Protein AF-0000000074474568 (afdb_homodimer)

InterPro domains:
  IPR000595 Cyclic nucleotide-binding domain [PF00027] (26-114)
  IPR000595 Cyclic nucleotide-binding domain [PS50042] (1-112)
  IPR000595 Cyclic nucleotide-binding domain [SM00100] (3-127)
  IPR000595 Cyclic nucleotide-binding domain [cd00038] (25-117)
  IPR012318 Crp-type HTH domain [PF13545] (148-219)
  IPR012318 Crp-type HTH domain [PR00034] (172-188)
  IPR012318 Crp-type HTH domain [PR00034] (188-203)
  IPR012318 Crp-type HTH domain [PS51063] (143-216)
  IPR012318 Crp-type HTH domain [SM00419] (166-214)
  IPR014710 RmlC-like jelly roll fold [G3DSA:2.60.120.10] (3-129)
  IPR018335 Transcription regulator HTH, Crp-type, conserved site [PS00042] (174-197)
  IPR018490 Cyclic nucleotide-binding domain superfamily [SSF51206] (26-141)
  IPR022299 Transcription regulator, NtcA [TIGR03697] (31-223)
  IPR036388 Winged helix-like DNA-binding domain superfamily [G3DSA:1.10.10.10] (130-223)
  IPR036390 Winged helix DNA-binding domain superfamily [SSF46785] (145-220)
  IPR050397 Global Transcriptional Regulators in Environmental Response [PTHR24567] (28-215)

Solvent-accessible surface area (backbone atoms only — not comparable to full-atom values): 22865 Å² total; per-residue (Å²): 130,80,65,77,64,90,60,50,58,56,58,54,49,54,58,66,21,70,59,71,64,56,79,57,77,41,78,36,51,57,70,35,73,75,46,48,54,65,38,73,21,41,38,34,35,35,32,61,38,46,28,37,32,34,25,41,75,45,92,90,66,50,60,39,45,55,43,79,42,41,58,52,32,62,44,51,47,63,14,63,66,50,37,70,75,40,57,32,73,43,34,31,27,18,67,27,59,21,32,31,40,60,41,49,42,71,55,50,57,55,44,37,65,73,30,45,69,54,37,54,50,50,46,27,32,44,34,50,46,37,53,53,42,39,50,49,32,52,29,35,33,42,74,47,65,65,44,24,51,38,44,47,53,48,52,40,33,72,71,41,38,43,83,55,94,70,26,32,32,26,78,49,77,56,50,50,54,58,52,10,29,55,58,24,56,45,44,70,57,39,48,50,51,50,49,51,37,38,72,72,62,45,33,51,74,57,92,51,21,46,30,35,44,47,68,87,56,50,58,59,62,68,102,131,80,64,79,64,90,61,51,59,57,58,53,47,52,58,67,25,71,60,70,57,62,75,51,72,42,78,36,51,56,71,35,72,75,46,48,54,64,38,72,22,42,39,34,36,34,31,62,37,46,30,36,34,33,25,42,74,48,91,89,65,52,58,40,44,53,42,79,41,42,58,51,34,60,44,52,45,63,14,64,67,51,38,69,74,41,57,32,72,42,34,31,28,19,66,28,60,21,34,32,40,63,40,50,44,70,56,50,56,55,44,37,65,74,31,45,68,55,38,54,49,52,45,26,30,44,34,52,46,37,53,54,43,38,52,49,34,53,30,37,33,43,75,47,67,66,44,22,51,38,44,47,50,49,51,41,33,71,70,41,39,41,83,55,95,71,26,32,31,26,78,49,78,56,50,49,55,57,50,10,30,54,59,24,55,44,43,69,58,40,48,50,50,52,48,52,36,39,74,71,62,46,35,50,75,58,92,50,21,45,29,36,42,47,69,86,55,51,58,60,61,67,100

pLDDT: mean 86.64, std 15.12, range [19.78, 98.25]

Nearest PDB structures (foldseek):
  2xgx-assembly1_B  TM=9.676E-01  e=3.988E-32  Synechococcus elongatus PCC 7942 = FACHB-805
  2xko-assembly1_A  TM=9.612E-01  e=7.090E-32  Synechococcus elongatus PCC 7942 = FACHB-805
  3la2-assembly1_B  TM=9.923E-01  e=1.259E-30  Nostoc sp. PCC 7120 = FACHB-418
  2xhk-assembly1_A  TM=9.566E-01  e=1.780E-31  Synechococcus elongatus PCC 7942 = FACHB-805
  3la7-assembly1_B  TM=8.554E-01  e=2.816E-30  Nostoc sp. PC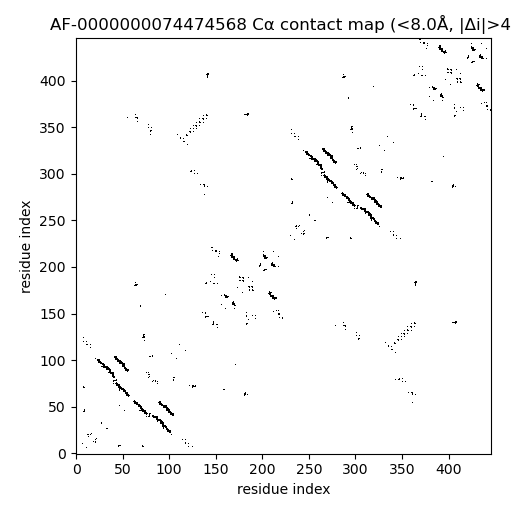C 7120 = FACHB-418

Sequence (446 aa):
MAVLQDKPLYTLLQRLSNGTFPQG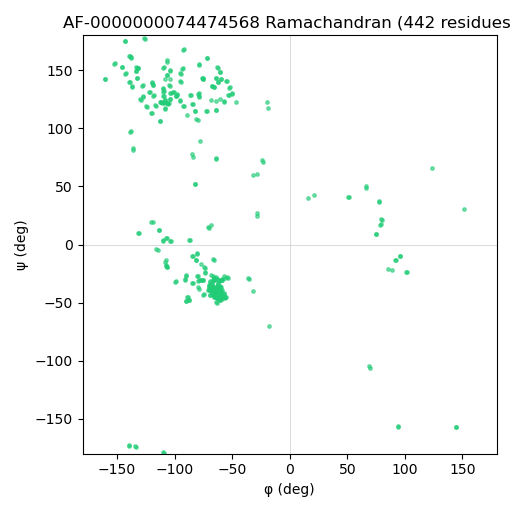VETFERGKTIFFPGDPAERVYFLIKGAVKLSRVYESGEEITVALLRENSVFGVLSFITGHRSDRFYHAVGFTTTQLYSVPIEQIEILLKSDPELSLLLLRGLSSRILQTEMMIETLAHRDMGDRLASFLLILCRDFGVPGQVGVTIDLKLSHQAIAEAIGSTRVTVTRLLGDLRQEGRISITKKKITVHDPMNLSQQFTMAVLQDKPLYTLLQRLSNGTFPQGVETFERGKTIFFPGDPAERVYFLIKGAVKLSRVYESGEEITVALLRENSVFGVLSFITGHRSDRFYHAVGFTTTQLYSVPIEQIEILLKSDPELSLLLLRGLSSRILQTEMMIETLAHRDMGDRLASFLLILCRDFGVPGQVGVTIDLKLSHQAIAEAIGSTRVTVTRLLGDLRQEGRISITKKKITVHDPMNLSQQFT

Structure (mmCIF, N/CA/C/O backbone):
data_AF-0000000074474568-model_v1
#
loop_
_entity.id
_entity.type
_entity.pdbx_description
1 polymer 'Global nitrogen regulator'
#
loop_
_atom_site.group_PDB
_atom_site.id
_atom_site.type_symbol
_atom_site.label_atom_id
_atom_site.label_alt_id
_atom_site.label_comp_id
_atom_site.label_asym_id
_atom_site.label_entity_id
_atom_site.label_seq_id
_atom_site.pdbx_PDB_ins_code
_atom_site.Cartn_x
_atom_site.Cartn_y
_atom_site.Cartn_z
_atom_site.occupancy
_atom_site.B_iso_or_equiv
_atom_site.auth_seq_id
_atom_site.auth_comp_id
_atom_site.auth_asym_id
_atom_site.auth_atom_id
_atom_site.pdbx_PDB_model_num
ATOM 1 N N . MET A 1 1 ? -9.148 13.188 27.766 1 20.09 1 MET A N 1
ATOM 2 C CA . MET A 1 1 ? -8.664 11.977 27.109 1 20.09 1 MET A CA 1
ATOM 3 C C . MET A 1 1 ? -9.211 11.875 25.688 1 20.09 1 MET A C 1
ATOM 5 O O . MET A 1 1 ? -10.367 11.484 25.484 1 20.09 1 MET A O 1
ATOM 9 N N . ALA A 1 2 ? -9.227 12.844 24.906 1 28.47 2 ALA A N 1
ATOM 10 C CA . ALA A 1 2 ? -10.125 13.266 23.844 1 28.47 2 ALA A CA 1
ATOM 11 C C . ALA A 1 2 ? -10.133 12.25 22.703 1 28.47 2 ALA A C 1
ATOM 13 O O . ALA A 1 2 ? -9.102 12 22.062 1 28.47 2 ALA A O 1
ATOM 14 N N . VAL A 1 3 ? -10.766 11.109 22.938 1 27.84 3 VAL A N 1
ATOM 15 C CA . VAL A 1 3 ? -11.18 10.117 21.938 1 27.84 3 VAL A CA 1
ATOM 16 C C . VAL A 1 3 ? -11.516 10.805 20.625 1 27.84 3 VAL A C 1
ATOM 18 O O . VAL A 1 3 ? -12.461 11.602 20.547 1 27.84 3 VAL A O 1
ATOM 21 N N . LEU A 1 4 ? -10.664 11.461 20.047 1 36.31 4 LEU A N 1
ATOM 22 C CA . LEU A 1 4 ? -11.125 11.906 18.734 1 36.31 4 LEU A CA 1
ATOM 23 C C . LEU A 1 4 ? -12.219 10.984 18.203 1 36.31 4 LEU A C 1
ATOM 25 O O . LEU A 1 4 ? -11.984 9.789 18 1 36.31 4 LEU A O 1
ATOM 29 N N . GLN A 1 5 ? -13.305 10.992 18.656 1 39.09 5 GLN A N 1
ATOM 30 C CA . GLN A 1 5 ? -14.602 10.43 18.281 1 39.09 5 GLN A CA 1
ATOM 31 C C . GLN A 1 5 ? -14.633 10.086 16.797 1 39.09 5 GLN A C 1
ATOM 33 O O . GLN A 1 5 ? -13.977 10.742 15.984 1 39.09 5 GLN A O 1
ATOM 38 N N . ASP A 1 6 ? -14.906 8.82 16.422 1 48.66 6 ASP A N 1
ATOM 39 C CA . ASP A 1 6 ? -15.133 8.117 15.164 1 48.66 6 ASP A CA 1
ATOM 40 C C . ASP A 1 6 ? -15.727 9.055 14.117 1 48.66 6 ASP A C 1
ATOM 42 O O . ASP A 1 6 ? -16.922 9 13.836 1 48.66 6 ASP A O 1
ATOM 46 N N . LYS A 1 7 ? -15.5 10.297 14.273 1 53.97 7 LYS A N 1
ATOM 47 C CA . LYS A 1 7 ? -16.219 11.07 13.266 1 53.97 7 LYS A CA 1
ATOM 48 C C . LYS A 1 7 ? -15.648 10.828 11.875 1 53.97 7 LYS A C 1
ATOM 50 O O . LYS A 1 7 ? -14.438 10.891 11.672 1 53.97 7 LYS A O 1
ATOM 55 N N . PRO A 1 8 ? -16.578 10.414 11.023 1 63.84 8 PRO A N 1
ATOM 56 C CA . PRO A 1 8 ? -16.203 10.234 9.625 1 63.84 8 PRO A CA 1
ATOM 57 C C . PRO A 1 8 ? -15.477 11.445 9.047 1 63.84 8 PRO A C 1
ATOM 59 O O . PRO A 1 8 ? -15.75 12.578 9.445 1 63.84 8 PRO A O 1
ATOM 62 N N . LEU A 1 9 ? -14.297 11.25 8.398 1 67.44 9 LEU A N 1
ATOM 63 C CA . LEU A 1 9 ? -13.477 12.273 7.75 1 67.44 9 LEU A CA 1
ATOM 64 C C . LEU A 1 9 ? -14.352 13.344 7.109 1 67.44 9 LEU A C 1
ATOM 66 O O . LEU A 1 9 ? -14.039 14.539 7.184 1 67.44 9 LEU A O 1
ATOM 70 N N . TYR A 1 10 ? -15.469 12.898 6.738 1 62.56 10 TYR A N 1
ATOM 71 C CA . TYR A 1 10 ? -16.344 13.82 6.023 1 62.56 10 TYR A CA 1
ATOM 72 C C . TYR A 1 10 ? -16.969 14.828 6.977 1 62.56 10 TYR A C 1
ATOM 74 O O . TYR A 1 10 ? -17.078 16.016 6.656 1 62.56 10 TYR A O 1
ATOM 82 N N . THR A 1 11 ? -17.375 14.336 8.055 1 66.25 11 THR A N 1
ATOM 83 C CA . THR A 1 11 ? -18 15.234 9.016 1 66.25 11 THR A CA 1
ATOM 84 C C . THR A 1 11 ? -17.016 16.297 9.492 1 66.25 11 THR A C 1
ATOM 86 O O . THR A 1 11 ? -17.375 17.469 9.648 1 66.25 11 THR A O 1
ATOM 89 N N . LEU A 1 12 ? -15.875 15.867 9.633 1 66.44 12 LEU A N 1
ATOM 90 C CA . LEU A 1 12 ? -14.844 16.812 10.062 1 66.44 12 LEU A CA 1
ATOM 91 C C . LEU A 1 12 ? -14.547 17.828 8.961 1 66.44 12 LEU A C 1
ATOM 93 O O . LEU A 1 12 ? -14.375 19.016 9.242 1 66.44 12 LEU A O 1
ATOM 97 N N . LEU A 1 13 ? -14.562 17.328 7.781 1 69.44 13 LEU A N 1
ATOM 98 C CA . LEU A 1 13 ? -14.312 18.203 6.648 1 69.44 13 LEU A CA 1
ATOM 99 C C . LEU A 1 13 ? -15.422 19.25 6.508 1 69.44 13 LEU A C 1
ATOM 101 O O . LEU A 1 13 ? -15.156 20.406 6.176 1 69.44 13 LEU A O 1
ATOM 105 N N . GLN A 1 14 ? -16.594 18.734 6.758 1 67.88 14 GLN A N 1
ATOM 106 C CA . GLN A 1 14 ? -17.734 19.625 6.68 1 67.88 14 GLN A CA 1
ATOM 107 C C . GLN A 1 14 ? -17.625 20.75 7.707 1 67.88 14 GLN A C 1
ATOM 109 O O . GLN A 1 14 ? -17.953 21.906 7.406 1 67.88 14 GLN A O 1
ATOM 114 N N . ARG A 1 15 ? -17.281 20.344 8.836 1 67 15 ARG A N 1
ATOM 115 C CA . ARG A 1 15 ? -17.188 21.312 9.922 1 67 15 ARG A CA 1
ATOM 116 C C . ARG A 1 15 ? -16.094 22.344 9.633 1 67 15 ARG A C 1
ATOM 118 O O . ARG A 1 15 ? -16.281 23.531 9.922 1 67 15 ARG A O 1
ATOM 125 N N . LEU A 1 16 ? -15.078 21.844 9.188 1 62.28 16 LEU A N 1
ATOM 126 C CA . LEU A 1 16 ? -13.93 22.703 8.977 1 62.28 16 LEU A CA 1
ATOM 127 C C . LEU A 1 16 ? -14.164 23.656 7.809 1 62.28 16 LEU A C 1
ATOM 129 O O . LEU A 1 16 ? -13.641 24.766 7.793 1 62.28 16 LEU A O 1
ATOM 133 N N . SER A 1 17 ? -14.766 23.156 6.961 1 59.41 17 SER A N 1
ATOM 134 C CA . SER A 1 17 ? -14.969 24.016 5.801 1 59.41 17 SER A CA 1
ATOM 135 C C . SER A 1 17 ? -15.953 25.141 6.109 1 59.41 17 SER A C 1
ATOM 137 O O . SER A 1 17 ? -16.203 26 5.27 1 59.41 17 SER A O 1
ATOM 139 N N . ASN A 1 18 ? -16.172 25.312 7.469 1 54.91 18 ASN A N 1
ATOM 140 C CA . ASN A 1 18 ? -17.109 26.359 7.824 1 54.91 18 ASN A CA 1
ATOM 141 C C . ASN A 1 18 ? -17.953 26.797 6.621 1 54.91 18 ASN A C 1
ATOM 143 O O . ASN A 1 18 ? -18.156 27.984 6.398 1 54.91 18 ASN A O 1
ATOM 147 N N . GLY A 1 19 ? -18.375 26.031 5.828 1 50.97 19 GLY A N 1
ATOM 148 C CA . GLY A 1 19 ? -19.125 26.391 4.629 1 50.97 19 GLY A CA 1
ATOM 149 C C . GLY A 1 19 ? -18.234 26.656 3.432 1 50.97 19 GLY A C 1
ATOM 150 O O . GLY A 1 19 ? -18.719 26.906 2.33 1 50.97 19 GLY A O 1
ATOM 151 N N . THR A 1 20 ? -17.062 26.953 3.721 1 49.81 20 THR A N 1
ATOM 152 C CA . THR A 1 20 ? -16.188 27.344 2.615 1 49.81 20 THR A CA 1
ATOM 153 C C . THR A 1 20 ? -15.938 26.172 1.676 1 49.81 20 THR A C 1
ATOM 155 O O . THR A 1 20 ? -15.516 26.359 0.534 1 49.81 20 THR A O 1
ATOM 158 N N . PHE A 1 21 ? -15.695 25.062 2.238 1 53 21 PHE A N 1
ATOM 159 C CA . PHE A 1 21 ? -15.617 23.953 1.307 1 53 21 PHE A CA 1
ATOM 160 C C . PHE A 1 21 ? -16.984 23.641 0.703 1 53 21 PHE A C 1
ATOM 162 O O . PHE A 1 21 ? -17.719 22.812 1.217 1 53 21 PHE A O 1
ATOM 169 N N . PRO A 1 22 ? -17.766 24.688 0.928 1 48.81 22 PRO A N 1
ATOM 170 C CA . PRO A 1 22 ? -19.141 24.562 0.47 1 48.81 22 PRO A CA 1
ATOM 171 C C . PRO A 1 22 ? -19.328 23.453 -0.563 1 48.81 22 PRO A C 1
ATOM 173 O O . PRO A 1 22 ? -20.234 22.609 -0.426 1 48.81 22 PRO A O 1
ATOM 176 N N . GLN A 1 23 ? -18.734 23.688 -1.899 1 52.47 23 GLN A N 1
ATOM 177 C CA . GLN A 1 23 ? -19.312 23.25 -3.166 1 52.47 23 GLN A CA 1
ATOM 178 C C . GLN A 1 23 ? -18.828 21.859 -3.537 1 52.47 23 GLN A C 1
ATOM 180 O O . GLN A 1 23 ? -17.625 21.578 -3.475 1 52.47 23 GLN A O 1
ATOM 185 N N . GLY A 1 24 ? -19.594 20.797 -3.547 1 64.69 24 GLY A N 1
ATOM 186 C CA . GLY A 1 24 ? -20.047 19.906 -4.598 1 64.69 24 GLY A CA 1
ATOM 187 C C . GLY A 1 24 ? -19.688 18.453 -4.344 1 64.69 24 GLY A C 1
ATOM 188 O O . GLY A 1 24 ? -18.547 18.047 -4.578 1 64.69 24 GLY A O 1
ATOM 189 N N . VAL A 1 25 ? -20.359 17.875 -3.195 1 83.62 25 VAL A N 1
ATOM 190 C CA . VAL A 1 25 ? -20.422 16.406 -3.25 1 83.62 25 VAL A CA 1
ATOM 191 C C . VAL A 1 25 ? -20.875 15.969 -4.637 1 83.62 25 VAL A C 1
ATOM 193 O O . VAL A 1 25 ? -21.859 16.5 -5.176 1 83.62 25 VAL A O 1
ATOM 196 N N . GLU A 1 26 ? -20.047 15.227 -5.125 1 91.25 26 GLU A N 1
ATOM 197 C CA . GLU A 1 26 ? -20.375 14.664 -6.43 1 91.25 26 GLU A CA 1
ATOM 198 C C . GLU A 1 26 ? -20.797 13.203 -6.312 1 91.25 26 GLU A C 1
ATOM 200 O O . GLU A 1 26 ? -20.266 12.461 -5.488 1 91.25 26 GLU A O 1
ATOM 205 N N . THR A 1 27 ? -21.766 12.867 -7.133 1 94.81 27 THR A N 1
ATOM 206 C CA . THR A 1 27 ? -22.219 11.484 -7.176 1 94.81 27 THR A CA 1
ATOM 207 C C . THR A 1 27 ? -21.812 10.82 -8.484 1 94.81 27 THR A C 1
ATOM 209 O O . THR A 1 27 ? -21.953 11.414 -9.555 1 94.81 27 THR A O 1
ATOM 212 N N . PHE A 1 28 ? -21.297 9.633 -8.359 1 96.88 28 PHE A N 1
ATOM 213 C CA . PHE A 1 28 ? -20.922 8.805 -9.508 1 96.88 28 PHE A CA 1
ATOM 214 C C . PHE A 1 28 ? -21.672 7.473 -9.477 1 96.88 28 PHE A C 1
ATOM 216 O O . PHE A 1 28 ? -21.672 6.785 -8.453 1 96.88 28 PHE A O 1
ATOM 223 N N . GLU A 1 29 ? -22.25 7.148 -10.602 1 97.44 29 GLU A N 1
ATOM 224 C CA . GLU A 1 29 ? -22.859 5.836 -10.711 1 97.44 29 GLU A CA 1
ATOM 225 C C . GLU A 1 29 ? -21.812 4.73 -10.789 1 97.44 29 GLU A C 1
ATOM 227 O O . GLU A 1 29 ? -20.656 4.992 -11.102 1 97.44 29 GLU A O 1
ATOM 232 N N . ARG A 1 30 ? -22.297 3.527 -10.477 1 96.31 30 ARG A N 1
ATOM 233 C CA . ARG A 1 30 ? -21.422 2.377 -10.633 1 96.31 30 ARG A CA 1
ATOM 234 C C . ARG A 1 30 ? -20.828 2.328 -12.039 1 96.31 30 ARG A C 1
ATOM 236 O O . ARG A 1 30 ? -21.547 2.48 -13.023 1 96.31 30 ARG A O 1
ATOM 243 N N . GLY A 1 31 ? -19.531 2.205 -12.047 1 96.19 31 GLY A N 1
ATOM 244 C CA . GLY A 1 31 ? -18.859 2.053 -13.328 1 96.19 31 GLY A CA 1
ATOM 245 C C . GLY A 1 31 ? -18.406 3.371 -13.93 1 96.19 31 GLY A C 1
ATOM 246 O O . GLY A 1 31 ? -17.609 3.391 -14.859 1 96.19 31 GLY A O 1
ATOM 247 N N . LYS A 1 32 ? -18.906 4.461 -13.375 1 97.81 32 LYS A N 1
ATOM 248 C CA . LYS A 1 32 ? -18.516 5.762 -13.922 1 97.81 32 LYS A CA 1
ATOM 249 C C . LYS A 1 32 ? -17.094 6.125 -13.5 1 97.81 32 LYS A C 1
ATOM 251 O O . LYS A 1 32 ? -16.688 5.887 -12.352 1 97.81 32 LYS A O 1
ATOM 256 N N . THR A 1 33 ? -16.359 6.75 -14.438 1 98 33 THR A N 1
ATOM 257 C CA . THR A 1 33 ? -14.977 7.156 -14.195 1 98 33 THR A CA 1
ATOM 258 C C . THR A 1 33 ? -14.93 8.445 -13.375 1 98 33 THR A C 1
ATOM 260 O O . THR A 1 33 ? -15.641 9.406 -13.68 1 98 33 THR A O 1
ATOM 263 N N . ILE A 1 34 ? -14.172 8.398 -12.375 1 97.44 34 ILE A N 1
ATOM 264 C CA . ILE A 1 34 ? -13.914 9.586 -11.555 1 97.44 34 ILE A CA 1
ATOM 265 C C . ILE A 1 34 ? -12.742 10.367 -12.141 1 97.44 34 ILE A C 1
ATOM 267 O O . ILE A 1 34 ? -12.82 11.586 -12.305 1 97.44 34 ILE A O 1
ATOM 271 N N . PHE A 1 35 ? -11.641 9.695 -12.461 1 96.31 35 PHE A N 1
ATOM 272 C CA . PHE A 1 35 ? -10.562 10.281 -13.242 1 96.31 35 PHE A CA 1
ATOM 273 C C . PHE A 1 35 ? -9.812 9.203 -14.031 1 96.31 35 PHE A C 1
ATOM 275 O O . PHE A 1 35 ? -9.844 8.031 -13.656 1 96.31 35 PHE A O 1
ATOM 282 N N . PHE A 1 36 ? -9.172 9.633 -15.125 1 95.62 36 PHE A N 1
ATOM 283 C CA . PHE A 1 36 ? -8.406 8.766 -16.016 1 95.62 36 PHE A CA 1
ATOM 284 C C . PHE A 1 36 ? -6.91 8.945 -15.781 1 95.62 36 PHE A C 1
ATOM 286 O O . PHE A 1 36 ? -6.465 10.008 -15.344 1 95.62 36 PHE A O 1
ATOM 293 N N . PRO A 1 37 ? -6.23 7.793 -16.047 1 93.81 37 PRO A N 1
ATOM 294 C CA . PRO A 1 37 ? -4.793 8.047 -16.172 1 93.81 37 PRO A CA 1
ATOM 295 C C . PRO A 1 37 ? -4.48 9.156 -17.172 1 93.81 37 PRO A C 1
ATOM 297 O O . PRO A 1 37 ? -5.137 9.266 -18.203 1 93.81 37 PRO A O 1
ATOM 300 N N . GLY A 1 38 ? -3.553 10.078 -16.766 1 92.44 38 GLY A N 1
ATOM 301 C CA . GLY A 1 38 ? -3.205 11.18 -17.656 1 92.44 38 GLY A CA 1
ATOM 302 C C . GLY A 1 38 ? -3.879 12.484 -17.266 1 92.44 38 GLY A C 1
ATOM 303 O O . GLY A 1 38 ? -3.439 13.555 -17.688 1 92.44 38 GLY A O 1
ATOM 304 N N . ASP A 1 39 ? -5.023 12.391 -16.531 1 93.62 39 ASP A N 1
ATOM 305 C CA . ASP A 1 39 ? -5.656 13.609 -16.031 1 93.62 39 ASP A CA 1
ATOM 306 C C . ASP A 1 39 ? -4.742 14.336 -15.055 1 93.62 39 ASP A C 1
ATOM 308 O O . ASP A 1 39 ? -3.924 13.711 -14.375 1 93.62 39 ASP A O 1
ATOM 312 N N . PRO A 1 40 ? -4.879 15.617 -14.945 1 93.44 40 PRO A N 1
ATOM 313 C CA . PRO A 1 40 ? -4.062 16.359 -13.977 1 93.44 40 PRO A CA 1
ATOM 314 C C . PRO A 1 40 ? -4.395 15.992 -12.531 1 93.44 40 PRO A C 1
ATOM 316 O O . PRO A 1 40 ? -5.566 15.828 -12.188 1 93.44 40 PRO A O 1
ATOM 319 N N . ALA A 1 41 ? -3.377 15.797 -11.742 1 92.75 41 ALA A N 1
ATOM 320 C CA . ALA A 1 41 ? -3.535 15.492 -10.32 1 92.75 41 ALA A CA 1
ATOM 321 C C . ALA A 1 41 ? -3.699 16.766 -9.5 1 92.75 41 ALA A C 1
ATOM 323 O O . ALA A 1 41 ? -2.857 17.078 -8.656 1 92.75 41 ALA A O 1
ATOM 324 N N . GLU A 1 42 ? -4.887 17.406 -9.539 1 91.75 42 GLU A N 1
ATOM 325 C CA . GLU A 1 42 ? -5.047 18.719 -8.93 1 91.75 42 GLU A CA 1
ATOM 326 C C . GLU A 1 42 ? -6.012 18.672 -7.746 1 91.75 42 GLU A C 1
ATOM 328 O O . GLU A 1 42 ? -6.215 19.672 -7.059 1 91.75 42 GLU A O 1
ATOM 333 N N . ARG A 1 43 ? -6.57 17.484 -7.574 1 90.75 43 ARG A N 1
ATOM 334 C CA . ARG A 1 43 ? -7.582 17.375 -6.531 1 90.75 43 ARG A CA 1
ATOM 335 C C . ARG A 1 43 ? -7.34 16.141 -5.66 1 90.75 43 ARG A C 1
ATOM 337 O O . ARG A 1 43 ? -6.812 15.141 -6.137 1 90.75 43 ARG A O 1
ATOM 344 N N . VAL A 1 44 ? -7.742 16.297 -4.43 1 91.94 44 VAL A N 1
ATOM 345 C CA . VAL A 1 44 ? -7.824 15.172 -3.502 1 91.94 44 VAL A CA 1
ATOM 346 C C . VAL A 1 44 ? -9.281 14.789 -3.277 1 91.94 44 VAL A C 1
ATOM 348 O O . VAL A 1 44 ? -10.164 15.656 -3.268 1 91.94 44 VAL A O 1
ATOM 351 N N . TYR A 1 45 ? -9.508 13.531 -3.1 1 92.88 45 TYR A N 1
ATOM 352 C CA . TYR A 1 45 ? -10.883 13.031 -3.004 1 92.88 45 TYR A CA 1
ATOM 353 C C . TYR A 1 45 ? -11.125 12.367 -1.654 1 92.88 45 TYR A C 1
ATOM 355 O O . TYR A 1 45 ? -10.273 11.641 -1.15 1 92.88 45 TYR A O 1
ATOM 363 N N . PHE A 1 46 ? -12.281 12.648 -1.147 1 91.94 46 PHE A N 1
ATOM 364 C CA . PHE A 1 46 ? -12.773 12.023 0.073 1 91.94 46 PHE A CA 1
ATOM 365 C C . PHE A 1 46 ? -14.023 11.195 -0.208 1 91.94 46 PHE A C 1
ATOM 367 O O . PHE A 1 46 ? -15.039 11.734 -0.655 1 91.94 46 PHE A O 1
ATOM 374 N N . LEU A 1 47 ? -13.891 9.945 0.065 1 93.94 47 LEU A N 1
ATOM 375 C CA . LEU A 1 47 ? -15.008 9.047 -0.207 1 93.94 47 LEU A CA 1
ATOM 376 C C . LEU A 1 47 ? -16.031 9.086 0.93 1 93.94 47 LEU A C 1
ATOM 378 O O . LEU A 1 47 ? -15.727 8.68 2.053 1 93.94 47 LEU A O 1
ATOM 382 N N . ILE A 1 48 ? -17.172 9.555 0.619 1 90.75 48 ILE A N 1
ATOM 383 C CA . ILE A 1 48 ? -18.203 9.734 1.628 1 90.75 48 ILE A CA 1
ATOM 384 C C . ILE A 1 48 ? -19.047 8.469 1.725 1 90.75 48 ILE A C 1
ATOM 386 O O . ILE A 1 48 ? -19.297 7.957 2.82 1 90.75 48 ILE A O 1
ATOM 390 N N . LYS A 1 49 ? -19.484 7.977 0.586 1 93.06 49 LYS A N 1
ATOM 391 C CA . LYS A 1 49 ? -20.312 6.785 0.512 1 93.06 49 LYS A CA 1
ATOM 392 C C . LYS A 1 49 ? -19.953 5.93 -0.699 1 93.06 49 LYS A C 1
ATOM 394 O O . LYS A 1 49 ? -19.594 6.457 -1.755 1 93.06 49 LYS A O 1
ATOM 399 N N . GLY A 1 50 ? -20.141 4.602 -0.436 1 95.81 50 GLY A N 1
ATOM 400 C CA . GLY A 1 50 ? -19.906 3.686 -1.541 1 95.81 50 GLY A CA 1
ATOM 401 C C . GLY A 1 50 ? -18.5 3.121 -1.569 1 95.81 50 GLY A C 1
ATOM 402 O O . GLY A 1 50 ? -17.875 2.957 -0.522 1 95.81 50 GLY A O 1
ATOM 403 N N . ALA A 1 51 ? -18.094 2.693 -2.777 1 97.5 51 ALA A N 1
ATOM 404 C CA . ALA A 1 51 ? -16.781 2.088 -2.979 1 97.5 51 ALA A CA 1
ATOM 405 C C . ALA A 1 51 ? -16.141 2.572 -4.281 1 97.5 51 ALA A C 1
ATOM 407 O O . ALA A 1 51 ? -16.844 2.768 -5.281 1 97.5 51 ALA A O 1
ATOM 408 N N . VAL A 1 52 ? -14.867 2.818 -4.242 1 97.75 52 VAL A N 1
ATOM 409 C CA . VAL A 1 52 ? -14.109 3.248 -5.41 1 97.75 52 VAL A CA 1
ATOM 410 C C . VAL A 1 52 ? -13.023 2.219 -5.727 1 97.75 52 VAL A C 1
ATOM 412 O O . VAL A 1 52 ? -12.367 1.701 -4.82 1 97.75 52 VAL A O 1
ATOM 415 N N . LYS A 1 53 ? -12.867 1.923 -6.977 1 97.44 53 LYS A N 1
ATOM 416 C CA . LYS A 1 53 ? -11.797 1.049 -7.441 1 97.44 53 LYS A CA 1
ATOM 417 C C . LYS A 1 53 ? -10.672 1.854 -8.102 1 97.44 53 LYS A C 1
ATOM 419 O O . LYS A 1 53 ? -10.93 2.678 -8.977 1 97.44 53 LYS A O 1
ATOM 424 N N . LEU A 1 54 ? -9.5 1.689 -7.641 1 96.94 54 LEU A N 1
ATOM 425 C CA . LEU A 1 54 ? -8.305 2.191 -8.305 1 96.94 54 LEU A CA 1
ATOM 426 C C . LEU A 1 54 ? -7.594 1.075 -9.062 1 96.94 54 LEU A C 1
ATOM 428 O O . LEU A 1 54 ? -7.367 -0.007 -8.516 1 96.94 54 LEU A O 1
ATOM 432 N N . SER A 1 55 ? -7.238 1.315 -10.336 1 96.19 55 SER A N 1
ATOM 433 C CA . SER A 1 55 ? -6.582 0.275 -11.117 1 96.19 55 SER A CA 1
ATOM 434 C C . SER A 1 55 ? -5.559 0.871 -12.078 1 96.19 55 SER A C 1
ATOM 436 O O . SER A 1 55 ? -5.605 2.064 -12.383 1 96.19 55 SER A O 1
ATOM 438 N N . ARG A 1 56 ? -4.598 0.118 -12.391 1 92.88 56 ARG A N 1
ATOM 439 C CA . ARG A 1 56 ? -3.662 0.403 -13.469 1 92.88 56 ARG A CA 1
ATOM 440 C C . ARG A 1 56 ? -4.051 -0.339 -14.742 1 92.88 56 ARG A C 1
ATOM 442 O O . ARG A 1 56 ? -4.305 -1.546 -14.711 1 92.88 56 ARG A O 1
ATOM 449 N N . VAL A 1 57 ? -4.113 0.424 -15.789 1 87.75 57 VAL A N 1
ATOM 450 C CA . VAL A 1 57 ? -4.422 -0.187 -17.078 1 87.75 57 VAL A CA 1
ATOM 451 C C . VAL A 1 57 ? -3.164 -0.241 -17.938 1 87.75 57 VAL A C 1
ATOM 453 O O . VAL A 1 57 ? -2.559 0.793 -18.234 1 87.75 57 VAL A O 1
ATOM 456 N N . TYR A 1 58 ? -2.791 -1.446 -18.344 1 83.38 58 TYR A N 1
ATOM 457 C CA . TYR A 1 58 ? -1.588 -1.627 -19.156 1 83.38 58 TYR A CA 1
ATOM 458 C C . TYR A 1 58 ? -1.912 -1.576 -20.641 1 83.38 58 TYR A C 1
ATOM 460 O O . TYR A 1 58 ? -3.078 -1.671 -21.031 1 83.38 58 TYR A O 1
ATOM 468 N N . GLU A 1 59 ? -0.881 -1.484 -21.406 1 83.38 59 GLU A N 1
ATOM 469 C CA . GLU A 1 59 ? -1.047 -1.412 -22.859 1 83.38 59 GLU A CA 1
ATOM 470 C C . GLU A 1 59 ? -1.605 -2.719 -23.406 1 83.38 59 GLU A C 1
ATOM 472 O O . GLU A 1 59 ? -2.322 -2.715 -24.406 1 83.38 59 GLU A O 1
ATOM 477 N N . SER A 1 60 ? -1.313 -3.793 -22.812 1 80.44 60 SER A N 1
ATOM 478 C CA . SER A 1 60 ? -1.806 -5.105 -23.219 1 80.44 60 SER A CA 1
ATOM 479 C C . SER A 1 60 ? -3.314 -5.215 -23.016 1 80.44 60 SER A C 1
ATOM 481 O O . SER A 1 60 ? -3.945 -6.141 -23.531 1 80.44 60 SER A O 1
ATOM 483 N N . GLY A 1 61 ? -3.863 -4.25 -22.281 1 81.5 61 GLY A N 1
ATOM 484 C CA . GLY A 1 61 ? -5.273 -4.332 -21.922 1 81.5 61 GLY A CA 1
ATOM 485 C C . GLY A 1 61 ? -5.508 -4.934 -20.547 1 81.5 61 GLY A C 1
ATOM 486 O O . GLY A 1 61 ? -6.625 -4.902 -20.047 1 81.5 61 GLY A O 1
ATOM 487 N N . GLU A 1 62 ? -4.473 -5.438 -20.031 1 84.31 62 GLU A N 1
ATOM 488 C CA . GLU A 1 62 ? -4.562 -5.984 -18.688 1 84.31 62 GLU A CA 1
ATOM 489 C C . GLU A 1 62 ? -4.801 -4.883 -17.656 1 84.31 62 GLU A C 1
ATOM 491 O O . GLU A 1 62 ? -4.215 -3.801 -17.75 1 84.31 62 GLU A O 1
ATOM 496 N N . GLU A 1 63 ? -5.746 -5.207 -16.734 1 89.56 63 GLU A N 1
ATOM 497 C CA . GLU A 1 63 ? -6.039 -4.262 -15.664 1 89.56 63 GLU A CA 1
ATOM 498 C C . GLU A 1 63 ? -5.73 -4.867 -14.297 1 89.56 63 GLU A C 1
ATOM 500 O O . GLU A 1 63 ? -6.16 -5.984 -13.992 1 89.56 63 GLU A O 1
ATOM 505 N N . ILE A 1 64 ? -4.988 -4.145 -13.555 1 91.25 64 ILE A N 1
ATOM 506 C CA . ILE A 1 64 ? -4.637 -4.57 -12.203 1 91.25 64 ILE A CA 1
ATOM 507 C C . ILE A 1 64 ? -5.297 -3.643 -11.188 1 91.25 64 ILE A C 1
ATOM 509 O O . ILE A 1 64 ? -5.102 -2.424 -11.227 1 91.25 64 ILE A O 1
ATOM 513 N N . THR A 1 65 ? -6.078 -4.215 -10.305 1 94.12 65 THR A N 1
ATOM 514 C CA . THR A 1 65 ? -6.684 -3.438 -9.227 1 94.12 65 THR A CA 1
ATOM 515 C C . THR A 1 65 ? -5.68 -3.186 -8.109 1 94.12 65 THR A C 1
ATOM 517 O O . THR A 1 65 ? -5.082 -4.125 -7.578 1 94.12 65 THR A O 1
ATOM 520 N N . VAL A 1 66 ? -5.523 -1.903 -7.734 1 93.69 66 VAL A N 1
ATOM 521 C CA . VAL A 1 66 ? -4.52 -1.601 -6.719 1 93.69 66 VAL A CA 1
ATOM 522 C C . VAL A 1 66 ? -5.203 -1.266 -5.398 1 93.69 66 VAL A C 1
ATOM 524 O O . VAL A 1 66 ? -4.578 -1.315 -4.336 1 93.69 66 VAL A O 1
ATOM 527 N N . ALA A 1 67 ? -6.488 -0.916 -5.496 1 94.88 67 ALA A N 1
ATOM 528 C CA . ALA A 1 67 ? -7.215 -0.631 -4.262 1 94.88 67 ALA A CA 1
ATOM 529 C C . ALA A 1 67 ? -8.727 -0.714 -4.48 1 94.88 67 ALA A C 1
ATOM 531 O O . ALA A 1 67 ? -9.219 -0.395 -5.562 1 94.88 67 ALA A O 1
ATOM 532 N N . LEU A 1 68 ? -9.414 -1.222 -3.506 1 95.44 68 LEU A N 1
ATOM 533 C CA . LEU A 1 68 ? -10.859 -1.059 -3.328 1 95.44 68 LEU A CA 1
ATOM 534 C C . LEU A 1 68 ? -11.156 -0.228 -2.086 1 95.44 68 LEU A C 1
ATOM 536 O O . LEU A 1 68 ? -11.023 -0.712 -0.961 1 95.44 68 LEU A O 1
ATOM 540 N N . LEU A 1 69 ? -11.547 0.978 -2.328 1 96.62 69 LEU A N 1
ATOM 541 C CA . LEU A 1 69 ? -11.656 1.958 -1.252 1 96.62 69 LEU A CA 1
ATOM 542 C C . LEU A 1 69 ? -13.078 2.018 -0.711 1 96.62 69 LEU A C 1
ATOM 544 O O . LEU A 1 69 ? -14.047 1.962 -1.479 1 96.62 69 LEU A O 1
ATOM 548 N N . ARG A 1 70 ? -13.125 2.15 0.614 1 94.62 70 ARG A N 1
ATOM 549 C CA . ARG A 1 70 ? -14.406 2.232 1.299 1 94.62 70 ARG A CA 1
ATOM 550 C C . ARG A 1 70 ? -14.648 3.637 1.849 1 94.62 70 ARG A C 1
ATOM 552 O O . ARG A 1 70 ? -13.773 4.5 1.759 1 94.62 70 ARG A O 1
ATOM 559 N N . GLU A 1 71 ? -15.727 3.787 2.477 1 91.62 71 GLU A N 1
ATOM 560 C CA . GLU A 1 71 ? -16.109 5.055 3.09 1 91.62 71 GLU A CA 1
ATOM 561 C C . GLU A 1 71 ? -15.031 5.555 4.047 1 91.62 71 GLU A C 1
ATOM 563 O O . GLU A 1 71 ? -14.352 4.762 4.699 1 91.62 71 GLU A O 1
ATOM 568 N N . ASN A 1 72 ? -14.852 6.895 3.988 1 88.25 72 ASN A N 1
ATOM 569 C CA . ASN A 1 72 ? -13.914 7.594 4.863 1 88.25 72 ASN A CA 1
ATOM 570 C C . ASN A 1 72 ? -12.477 7.438 4.383 1 88.25 72 ASN A C 1
ATOM 572 O O . ASN A 1 72 ? -11.531 7.676 5.141 1 88.25 72 ASN A O 1
ATOM 576 N N . SER A 1 73 ? -12.367 7.043 3.148 1 93.19 73 SER A N 1
ATOM 577 C CA . SER A 1 73 ? -11.039 6.945 2.551 1 93.19 73 SER A CA 1
ATOM 578 C C . SER A 1 73 ? -10.656 8.234 1.831 1 93.19 73 SER A C 1
ATOM 580 O O . SER A 1 73 ? -11.531 8.969 1.359 1 93.19 73 SER A O 1
ATOM 582 N N . VAL A 1 74 ? -9.352 8.469 1.785 1 92.94 74 VAL A N 1
ATOM 583 C CA . VAL A 1 74 ? -8.773 9.555 1.006 1 92.94 74 VAL A CA 1
ATOM 584 C C . VAL A 1 74 ? -8.008 8.992 -0.186 1 92.94 74 VAL A C 1
ATOM 586 O O . VAL A 1 74 ? -7.285 7.996 -0.053 1 92.94 74 VAL A O 1
ATOM 589 N N . PHE A 1 75 ? -8.25 9.539 -1.393 1 94.88 75 PHE A N 1
ATOM 590 C CA . PHE A 1 75 ? -7.457 9.109 -2.543 1 94.88 75 PHE A CA 1
ATOM 591 C C . PHE A 1 75 ? -7.176 10.289 -3.471 1 94.88 75 PHE A C 1
ATOM 593 O O . PHE A 1 75 ? -7.574 11.422 -3.186 1 94.88 75 PHE A O 1
ATOM 600 N N . GLY A 1 76 ? -6.359 10.07 -4.547 1 92.75 76 GLY A N 1
ATOM 601 C CA . GLY A 1 76 ? -5.812 11.164 -5.332 1 92.75 76 GLY A CA 1
ATOM 602 C C . GLY A 1 76 ? -4.641 11.852 -4.66 1 92.75 76 GLY A C 1
ATOM 603 O O . GLY A 1 76 ? -4.496 13.07 -4.754 1 92.75 76 GLY A O 1
ATOM 604 N N . VAL A 1 77 ? -3.844 11.086 -4.016 1 90.31 77 VAL A N 1
ATOM 605 C CA . VAL A 1 77 ? -2.854 11.594 -3.07 1 90.31 77 VAL A CA 1
ATOM 606 C C . VAL A 1 77 ? -1.62 12.078 -3.824 1 90.31 77 VAL A C 1
ATOM 608 O O . VAL A 1 77 ? -0.773 12.781 -3.26 1 90.31 77 VAL A O 1
ATOM 611 N N . LEU A 1 78 ? -1.515 11.719 -5.113 1 86.56 78 LEU A N 1
ATOM 612 C CA . LEU A 1 78 ? -0.422 12.227 -5.934 1 86.56 78 LEU A CA 1
ATOM 613 C C . LEU A 1 78 ? -0.38 13.758 -5.895 1 86.56 78 LEU A C 1
ATOM 615 O O . LEU A 1 78 ? 0.696 14.352 -5.957 1 86.56 78 LEU A O 1
ATOM 619 N N . SER A 1 79 ? -1.479 14.312 -5.695 1 86.62 79 SER A N 1
ATOM 620 C CA . SER A 1 79 ? -1.606 15.766 -5.676 1 86.62 79 SER A CA 1
ATOM 621 C C . SER A 1 79 ? -0.852 16.375 -4.5 1 86.62 79 SER A C 1
ATOM 623 O O . SER A 1 79 ? -0.37 17.5 -4.578 1 86.62 79 SER A O 1
ATOM 625 N N . PHE A 1 80 ? -0.751 15.656 -3.404 1 85.69 80 PHE A N 1
ATOM 626 C CA . PHE A 1 80 ? 0.009 16.141 -2.26 1 85.69 80 PHE A CA 1
ATOM 627 C C . PHE A 1 80 ? 1.491 16.25 -2.6 1 85.69 80 PHE A C 1
ATOM 629 O O . PHE A 1 80 ? 2.203 17.078 -2.043 1 85.69 80 PHE A O 1
ATOM 636 N N . ILE A 1 81 ? 1.871 15.422 -3.475 1 82.38 81 ILE A N 1
ATOM 637 C CA . ILE A 1 81 ? 3.291 15.305 -3.785 1 82.38 81 ILE A CA 1
ATOM 638 C C . ILE A 1 81 ? 3.66 16.297 -4.887 1 82.38 81 ILE A C 1
ATOM 640 O O . ILE A 1 81 ? 4.645 17.031 -4.77 1 82.38 81 ILE A O 1
ATOM 644 N N . THR A 1 82 ? 2.826 16.344 -5.891 1 80.44 82 THR A N 1
ATOM 645 C CA . THR A 1 82 ? 3.236 17.047 -7.102 1 80.44 82 THR A CA 1
ATOM 646 C C . THR A 1 82 ? 2.463 18.359 -7.254 1 80.44 82 THR A C 1
ATOM 648 O O . THR A 1 82 ? 2.863 19.234 -8.016 1 80.44 82 THR A O 1
ATOM 651 N N . GLY A 1 83 ? 1.449 18.375 -6.488 1 75.88 83 GLY A N 1
ATOM 652 C CA . GLY A 1 83 ? 0.562 19.5 -6.703 1 75.88 83 GLY A CA 1
ATOM 653 C C . GLY A 1 83 ? -0.189 19.438 -8.023 1 75.88 83 GLY A C 1
ATOM 654 O O . GLY A 1 83 ? -1.075 18.594 -8.188 1 75.88 83 GLY A O 1
ATOM 655 N N . HIS A 1 84 ? 0.188 20.25 -8.984 1 71 84 HIS A N 1
ATOM 656 C CA . HIS A 1 84 ? -0.464 20.25 -10.289 1 71 84 HIS A CA 1
ATOM 657 C C . HIS A 1 84 ? 0.516 19.891 -11.398 1 71 84 HIS A C 1
ATOM 659 O O . HIS A 1 84 ? 0.207 20.047 -12.578 1 71 84 HIS A O 1
ATOM 665 N N . ARG A 1 85 ? 1.488 19.344 -11.016 1 80 85 ARG A N 1
ATOM 666 C CA . ARG A 1 85 ? 2.58 19.219 -11.977 1 80 85 ARG A CA 1
ATOM 667 C C . ARG A 1 85 ? 2.652 17.797 -12.539 1 80 85 ARG A C 1
ATOM 669 O O . ARG A 1 85 ? 3.523 17.5 -13.359 1 80 85 ARG A O 1
ATOM 676 N N . SER A 1 86 ? 1.736 16.938 -12.164 1 85.75 86 SER A N 1
ATOM 677 C CA . SER A 1 86 ? 1.812 15.562 -12.648 1 85.75 86 SER A CA 1
ATOM 678 C C . SER A 1 86 ? 0.435 15.047 -13.055 1 85.75 86 SER A C 1
ATOM 680 O O . SER A 1 86 ? -0.587 15.617 -12.672 1 85.75 86 SER A O 1
ATOM 682 N N . ASP A 1 87 ? 0.539 13.945 -13.883 1 88.25 87 ASP A N 1
ATOM 683 C CA . ASP A 1 87 ? -0.667 13.25 -14.328 1 88.25 87 ASP A CA 1
ATOM 684 C C . ASP A 1 87 ? -0.978 12.062 -13.422 1 88.25 87 ASP A C 1
ATOM 686 O O . ASP A 1 87 ? -0.065 11.422 -12.898 1 88.25 87 ASP A O 1
ATOM 690 N N . ARG A 1 88 ? -2.289 11.859 -13.32 1 90.94 88 ARG A N 1
ATOM 691 C CA . ARG A 1 88 ? -2.73 10.688 -12.57 1 90.94 88 ARG A CA 1
ATOM 692 C C . ARG A 1 88 ? -2.207 9.406 -13.211 1 90.94 88 ARG A C 1
ATOM 694 O O . ARG A 1 88 ? -2.1 9.312 -14.438 1 90.94 88 ARG A O 1
ATOM 701 N N . PHE A 1 89 ? -1.958 8.414 -12.312 1 88.44 89 PHE A N 1
ATOM 702 C CA . PHE A 1 89 ? -1.43 7.125 -12.75 1 88.44 89 PHE A CA 1
ATOM 703 C C . PHE A 1 89 ? -2.545 6.094 -12.867 1 88.44 89 PHE A C 1
ATOM 705 O O . PHE A 1 89 ? -2.508 5.227 -13.742 1 88.44 89 PHE A O 1
ATOM 712 N N . TYR A 1 90 ? -3.49 6.262 -12.047 1 93.5 90 TYR A N 1
ATOM 713 C CA . TYR A 1 90 ? -4.469 5.188 -11.906 1 93.5 90 TYR A CA 1
ATOM 714 C C . TYR A 1 90 ? -5.816 5.598 -12.484 1 93.5 90 TYR A C 1
ATOM 716 O O . TYR A 1 90 ? -6.102 6.789 -12.633 1 93.5 90 TYR A O 1
ATOM 724 N N . HIS A 1 91 ? -6.516 4.605 -12.914 1 96.56 91 HIS A N 1
ATOM 725 C CA . HIS A 1 91 ? -7.926 4.75 -13.266 1 96.56 91 HIS A CA 1
ATOM 726 C C . HIS A 1 91 ? -8.812 4.629 -12.023 1 96.56 91 HIS A C 1
ATOM 728 O O . HIS A 1 91 ? -8.688 3.67 -11.266 1 96.56 91 HIS A O 1
ATOM 734 N N . ALA A 1 92 ? -9.578 5.66 -11.75 1 97.75 92 ALA A N 1
ATOM 735 C CA . ALA A 1 92 ? -10.508 5.621 -10.617 1 97.75 92 ALA A CA 1
ATOM 736 C C . ALA A 1 92 ? -11.953 5.516 -11.094 1 97.75 92 ALA A C 1
ATOM 738 O O . ALA A 1 92 ? -12.422 6.367 -11.859 1 97.75 92 ALA A O 1
ATOM 739 N N . VAL A 1 93 ? -12.625 4.516 -10.633 1 97.81 93 VAL A N 1
ATOM 740 C CA . VAL A 1 93 ? -13.992 4.254 -11.07 1 97.81 93 VAL A CA 1
ATOM 741 C C . VAL A 1 93 ? -14.883 3.994 -9.859 1 97.81 93 VAL A C 1
ATOM 743 O O . VAL A 1 93 ? -14.438 3.414 -8.867 1 97.81 93 VAL A O 1
ATOM 746 N N . GLY A 1 94 ? -16.125 4.484 -9.953 1 97.75 94 GLY A N 1
ATOM 747 C CA . GLY A 1 94 ? -17.094 4.055 -8.953 1 97.75 94 GLY A CA 1
ATOM 748 C C . GLY A 1 94 ? -17.391 2.57 -9.016 1 97.75 94 GLY A C 1
ATOM 749 O O . GLY A 1 94 ? -17.922 2.082 -10.023 1 97.75 94 GLY A O 1
ATOM 750 N N . PHE A 1 95 ? -17.031 1.869 -7.926 1 96.56 95 PHE A N 1
ATOM 751 C CA . PHE A 1 95 ? -17.344 0.445 -7.879 1 96.56 95 PHE A CA 1
ATOM 752 C C . PHE A 1 95 ? -18.797 0.221 -7.508 1 96.56 95 PHE A C 1
ATOM 754 O O . PHE A 1 95 ? -19.391 -0.808 -7.855 1 96.56 95 PHE A O 1
ATOM 761 N N . THR A 1 96 ? -19.344 1.065 -6.754 1 96.88 96 THR A N 1
ATOM 762 C CA . THR A 1 96 ? -20.766 1.25 -6.473 1 96.88 96 THR A CA 1
ATOM 763 C C . THR A 1 96 ? -21.188 2.691 -6.742 1 96.88 96 THR A C 1
ATOM 765 O O . THR A 1 96 ? -20.375 3.506 -7.195 1 96.88 96 THR A O 1
ATOM 768 N N . THR A 1 97 ? -22.484 2.908 -6.562 1 97 97 THR A N 1
ATOM 769 C CA . THR A 1 97 ? -22.828 4.32 -6.469 1 97 97 THR A CA 1
ATOM 770 C C . THR A 1 97 ? -22.062 5 -5.344 1 97 97 THR A C 1
ATOM 772 O O . THR A 1 97 ? -22.062 4.531 -4.203 1 97 97 THR A O 1
ATOM 775 N N . THR A 1 98 ? -21.344 6.07 -5.789 1 96.56 98 THR A N 1
ATOM 776 C CA . THR A 1 98 ? -20.359 6.641 -4.875 1 96.56 98 THR A CA 1
ATOM 777 C C . THR A 1 98 ? -20.562 8.148 -4.734 1 96.56 98 THR A C 1
ATOM 779 O O . THR A 1 98 ? -20.875 8.828 -5.711 1 96.56 98 THR A O 1
ATOM 782 N N . GLN A 1 99 ? -20.484 8.578 -3.525 1 93.75 99 GLN A N 1
ATOM 783 C CA . GLN A 1 99 ? -20.469 10 -3.223 1 93.75 99 GLN A CA 1
ATOM 784 C C . GLN A 1 99 ? -19.094 10.445 -2.73 1 93.75 99 GLN A C 1
ATOM 786 O O . GLN A 1 99 ? -18.531 9.844 -1.817 1 93.75 99 GLN A O 1
ATOM 791 N N . LEU A 1 100 ? -18.594 11.477 -3.377 1 92.88 100 LEU A N 1
ATOM 792 C CA . LEU A 1 100 ? -17.266 11.953 -3.023 1 92.88 100 LEU A CA 1
ATOM 793 C C . LEU A 1 100 ? -17.25 13.469 -2.852 1 92.88 100 LEU A C 1
ATOM 795 O O . LEU A 1 100 ? -18.062 14.172 -3.455 1 92.88 100 LEU A O 1
ATOM 799 N N . TYR A 1 101 ? -16.344 13.883 -2.033 1 89.25 101 TYR A N 1
ATOM 800 C CA . TYR A 1 101 ? -15.969 15.289 -1.929 1 89.25 101 TYR A CA 1
ATOM 801 C C . TYR A 1 101 ? -14.586 15.531 -2.523 1 89.25 101 TYR A C 1
ATOM 803 O O . TYR A 1 101 ? -13.609 14.891 -2.121 1 89.25 101 TYR A O 1
ATOM 811 N N . SER A 1 102 ? -14.562 16.281 -3.523 1 89.5 102 SER A N 1
ATOM 812 C CA . SER A 1 102 ? -13.305 16.609 -4.195 1 89.5 102 SER A CA 1
ATOM 813 C C . SER A 1 102 ? -12.828 18.016 -3.834 1 89.5 102 SER A C 1
ATOM 815 O O . SER A 1 102 ? -13.609 18.969 -3.877 1 89.5 102 SER A O 1
ATOM 817 N N . VAL A 1 103 ? -11.531 18.141 -3.441 1 87.44 103 VAL A N 1
ATOM 818 C CA . VAL A 1 103 ? -10.977 19.422 -3.01 1 87.44 103 VAL A CA 1
ATOM 819 C C . VAL A 1 103 ? -9.703 19.719 -3.789 1 87.44 103 VAL A C 1
ATOM 821 O O . VAL A 1 103 ? -8.797 18.891 -3.857 1 87.44 103 VAL A O 1
ATOM 824 N N . PRO A 1 104 ? -9.656 20.922 -4.402 1 88.69 104 PRO A N 1
ATOM 825 C CA . PRO A 1 104 ? -8.383 21.297 -5.023 1 88.69 104 PRO A CA 1
ATOM 826 C C . PRO A 1 104 ? -7.23 21.344 -4.02 1 88.69 104 PRO A C 1
ATOM 828 O O . PRO A 1 104 ? -7.418 21.781 -2.881 1 88.69 104 PRO A O 1
ATOM 831 N N . ILE A 1 105 ? -6.098 20.922 -4.449 1 88.31 105 ILE A N 1
ATOM 832 C CA . ILE A 1 105 ? -4.941 20.812 -3.57 1 88.31 105 ILE A CA 1
ATOM 833 C C . ILE A 1 105 ? -4.594 22.188 -3.002 1 88.31 105 ILE A C 1
ATOM 835 O O . ILE A 1 105 ? -4.18 22.297 -1.846 1 88.31 105 ILE A O 1
ATOM 839 N N . GLU A 1 106 ? -4.75 23.234 -3.768 1 86.38 106 GLU A N 1
ATOM 840 C CA . GLU A 1 106 ? -4.441 24.594 -3.314 1 86.38 106 GLU A CA 1
ATOM 841 C C . GLU A 1 106 ? -5.305 24.984 -2.119 1 86.38 106 GLU A C 1
ATOM 843 O O . GLU A 1 106 ? -4.848 25.688 -1.222 1 86.38 106 GLU A O 1
ATOM 848 N N . GLN A 1 107 ? -6.484 24.531 -2.17 1 84.12 107 GLN A N 1
ATOM 849 C CA . GLN A 1 107 ? -7.402 24.828 -1.073 1 84.12 107 GLN A CA 1
ATOM 850 C C . GLN A 1 107 ? -7.016 24.062 0.189 1 84.12 107 GLN A C 1
ATOM 852 O O . GLN A 1 107 ? -7.156 24.578 1.301 1 84.12 107 GLN A O 1
ATOM 857 N N . ILE A 1 108 ? -6.602 22.859 0.029 1 84.5 108 ILE A N 1
ATOM 858 C CA . ILE A 1 108 ? -6.16 22.062 1.169 1 84.5 108 ILE A CA 1
ATOM 859 C C . ILE A 1 108 ? -4.965 22.734 1.837 1 84.5 108 ILE A C 1
ATOM 861 O O . ILE A 1 108 ? -4.902 22.828 3.064 1 84.5 108 ILE A O 1
ATOM 865 N N . GLU A 1 109 ? -4.129 23.219 1.036 1 82.94 109 GLU A N 1
ATOM 866 C CA . GLU A 1 109 ? -2.936 23.875 1.558 1 82.94 109 GLU A CA 1
ATOM 867 C C . GLU A 1 109 ? -3.305 25.125 2.373 1 82.94 109 GLU A C 1
ATOM 869 O O . GLU A 1 109 ? -2.691 25.391 3.406 1 82.94 109 GLU A O 1
ATOM 874 N N . ILE A 1 110 ? -4.242 25.797 1.929 1 82.88 110 ILE A N 1
ATOM 875 C CA . ILE A 1 110 ? -4.711 26.984 2.633 1 82.88 110 ILE A CA 1
ATOM 876 C C . ILE A 1 110 ? -5.363 26.578 3.953 1 82.88 110 ILE A C 1
ATOM 878 O O . ILE A 1 110 ? -5.098 27.188 4.996 1 82.88 110 ILE A O 1
ATOM 882 N N . LEU A 1 111 ? -6.109 25.531 3.879 1 80.06 111 LEU A N 1
ATOM 883 C CA . LEU A 1 111 ? -6.848 25.094 5.059 1 80.06 111 LEU A CA 1
ATOM 884 C C . LEU A 1 111 ? -5.898 24.531 6.117 1 80.06 111 LEU A C 1
ATOM 886 O O . LEU A 1 111 ? -6.145 24.688 7.316 1 80.06 111 LEU A O 1
ATOM 890 N N . LEU A 1 112 ? -4.883 23.891 5.672 1 82 112 LEU A N 1
ATOM 891 C CA . LEU A 1 112 ? -3.912 23.312 6.594 1 82 112 LEU A CA 1
ATOM 892 C C . LEU A 1 112 ? -3.258 24.406 7.441 1 82 112 LEU A C 1
ATOM 894 O O . LEU A 1 112 ? -2.893 24.172 8.594 1 82 112 LEU A O 1
ATOM 898 N N . LYS A 1 113 ? -3.121 25.562 6.906 1 79.38 113 LYS A N 1
ATOM 899 C CA . LYS A 1 113 ? -2.508 26.688 7.613 1 79.38 113 LYS A CA 1
ATOM 900 C C . LYS A 1 113 ? -3.449 27.234 8.68 1 79.38 113 LYS A C 1
ATOM 902 O O . LYS A 1 113 ? -2.998 27.766 9.695 1 79.38 113 LYS A O 1
ATOM 907 N N . SER A 1 114 ? -4.66 27.016 8.484 1 77.25 114 SER A N 1
ATOM 908 C CA . SER A 1 114 ? -5.621 27.688 9.359 1 77.25 114 SER A CA 1
ATOM 909 C C . SER A 1 114 ? -6.246 26.703 10.344 1 77.25 114 SER A C 1
ATOM 911 O O . SER A 1 114 ? -6.797 27.109 11.367 1 77.25 114 SER A O 1
ATOM 913 N N . ASP A 1 115 ? -6.152 25.453 10.062 1 79.31 115 ASP A N 1
ATOM 914 C CA . ASP A 1 115 ? -6.871 24.469 10.867 1 79.31 115 ASP A CA 1
ATOM 915 C C . ASP A 1 115 ? -6.008 23.25 11.148 1 79.31 115 ASP A C 1
ATOM 917 O O . ASP A 1 115 ? -6.043 22.266 10.398 1 79.31 115 ASP A O 1
ATOM 921 N N . PRO A 1 116 ? -5.426 23.234 12.273 1 77.19 116 PRO A N 1
ATOM 922 C CA . PRO A 1 116 ? -4.57 22.094 12.617 1 77.19 116 PRO A CA 1
ATOM 923 C C . PRO A 1 116 ? -5.344 20.781 12.734 1 77.19 116 PRO A C 1
ATOM 925 O O . PRO A 1 116 ? -4.777 19.703 12.547 1 77.19 116 PRO A O 1
ATOM 928 N N . GLU A 1 117 ? -6.527 20.828 13.07 1 78.5 117 GLU A N 1
ATOM 929 C CA . GLU A 1 117 ? -7.352 19.625 13.18 1 78.5 117 GLU A CA 1
ATOM 930 C C . GLU A 1 117 ? -7.496 18.938 11.828 1 78.5 117 GLU A C 1
ATOM 932 O O . GLU A 1 117 ? -7.578 17.703 11.758 1 78.5 117 GLU A O 1
ATOM 937 N N . LEU A 1 118 ? -7.441 19.734 10.812 1 81.81 118 LEU A N 1
ATOM 938 C CA . LEU A 1 118 ? -7.531 19.172 9.469 1 81.81 118 LEU A CA 1
ATOM 939 C C . LEU A 1 118 ? -6.285 18.344 9.141 1 81.81 118 LEU A C 1
ATOM 941 O O . LEU A 1 118 ? -6.375 17.297 8.508 1 81.81 118 LEU A O 1
ATOM 945 N N . SER A 1 119 ? -5.188 18.875 9.641 1 85.44 119 SER A N 1
ATOM 946 C CA . SER A 1 119 ? -3.93 18.172 9.406 1 85.44 119 SER A CA 1
ATOM 947 C C . SER A 1 119 ? -3.957 16.781 10.023 1 85.44 119 SER A C 1
ATOM 949 O O . SER A 1 119 ? -3.598 15.789 9.375 1 85.44 119 SER A O 1
ATOM 951 N N . LEU A 1 120 ? -4.426 16.734 11.172 1 84.06 120 LEU A N 1
ATOM 952 C CA . LEU A 1 120 ? -4.461 15.461 11.875 1 84.06 120 LEU A CA 1
ATOM 953 C C . LEU A 1 120 ? -5.434 14.492 11.211 1 84.06 120 LEU A C 1
ATOM 955 O O . LEU A 1 120 ? -5.148 13.297 11.094 1 84.06 120 LEU A O 1
ATOM 959 N N . LEU A 1 121 ? -6.449 15.016 10.781 1 83.94 121 LEU A N 1
ATOM 960 C CA . LEU A 1 121 ? -7.449 14.195 10.109 1 83.94 121 LEU A CA 1
ATOM 961 C C . LEU A 1 121 ? -6.898 13.617 8.812 1 83.94 121 LEU A C 1
ATOM 963 O O . LEU A 1 121 ? -7.105 12.438 8.516 1 83.94 121 LEU A O 1
ATOM 967 N N . LEU A 1 122 ? -6.234 14.438 8.102 1 89.56 122 LEU A N 1
ATOM 968 C CA . LEU A 1 122 ? -5.652 13.984 6.844 1 89.56 122 LEU A CA 1
ATOM 969 C C . LEU A 1 122 ? -4.543 12.969 7.094 1 89.56 122 LEU A C 1
ATOM 971 O O . LEU A 1 122 ? -4.43 11.977 6.367 1 89.56 122 LEU A O 1
ATOM 975 N N . LEU A 1 123 ? -3.807 13.219 8.109 1 91.38 123 LEU A N 1
ATOM 976 C CA . LEU A 1 123 ? -2.748 12.281 8.461 1 91.38 123 LEU A CA 1
ATOM 977 C C . LEU A 1 123 ? -3.328 10.922 8.844 1 91.38 123 LEU A C 1
ATOM 979 O O . LEU A 1 123 ? -2.816 9.883 8.422 1 91.38 123 LEU A O 1
ATOM 983 N N . ARG A 1 124 ? -4.391 10.906 9.547 1 89.81 124 ARG A N 1
ATOM 984 C CA . ARG A 1 124 ? -5.066 9.672 9.93 1 89.81 124 ARG A CA 1
ATOM 985 C C . ARG A 1 124 ? -5.633 8.961 8.703 1 89.81 124 ARG A C 1
ATOM 987 O O . ARG A 1 124 ? -5.504 7.742 8.57 1 89.81 124 ARG A O 1
ATOM 994 N N . GLY A 1 125 ? -6.23 9.742 7.883 1 91.12 125 GLY A N 1
ATOM 995 C CA . GLY A 1 125 ? -6.781 9.172 6.66 1 91.12 125 GLY A CA 1
ATOM 996 C C . GLY A 1 125 ? -5.73 8.523 5.781 1 91.12 125 GLY A C 1
ATOM 997 O O . GLY A 1 125 ? -5.93 7.414 5.285 1 91.12 125 GLY A O 1
ATOM 998 N N . LEU A 1 126 ? -4.668 9.18 5.605 1 94.75 126 LEU A N 1
ATOM 999 C CA . LEU A 1 126 ? -3.598 8.648 4.77 1 94.75 126 LEU A CA 1
ATOM 1000 C C . LEU A 1 126 ? -2.932 7.449 5.434 1 94.75 126 LEU A C 1
ATOM 1002 O O . LEU A 1 126 ? -2.523 6.504 4.754 1 94.75 126 LEU A O 1
ATOM 1006 N N . SER A 1 127 ? -2.773 7.52 6.762 1 94.12 127 SER A N 1
ATOM 1007 C CA . SER A 1 127 ? -2.215 6.383 7.492 1 94.12 127 SER A CA 1
ATOM 1008 C C . SER A 1 127 ? -3.1 5.148 7.352 1 94.12 127 SER A C 1
ATOM 1010 O O . SER A 1 127 ? -2.6 4.039 7.156 1 94.12 127 SER A O 1
ATOM 1012 N N . SER A 1 128 ? -4.387 5.348 7.422 1 92.19 128 SER A N 1
ATOM 1013 C CA . SER A 1 128 ? -5.332 4.254 7.211 1 92.19 128 SER A CA 1
ATOM 1014 C C . SER A 1 128 ? -5.18 3.656 5.816 1 92.19 128 SER A C 1
ATOM 1016 O O . SER A 1 128 ? -5.195 2.436 5.652 1 92.19 128 SER A O 1
ATOM 1018 N N . ARG A 1 129 ? -4.973 4.516 4.867 1 94.56 129 ARG A N 1
ATOM 1019 C CA . ARG A 1 129 ? -4.758 4.07 3.494 1 94.56 129 ARG A CA 1
ATOM 1020 C C . ARG A 1 129 ? -3.51 3.203 3.389 1 94.56 129 ARG A C 1
ATOM 1022 O O . ARG A 1 129 ? -3.512 2.184 2.695 1 94.56 129 ARG A O 1
ATOM 1029 N N . ILE A 1 130 ? -2.504 3.625 4.016 1 94.94 130 ILE A N 1
ATOM 1030 C CA . ILE A 1 130 ? -1.25 2.881 3.969 1 94.94 130 ILE A CA 1
ATOM 1031 C C . ILE A 1 130 ? -1.458 1.483 4.547 1 94.94 130 ILE A C 1
ATOM 1033 O O . ILE A 1 130 ? -1.054 0.488 3.939 1 94.94 130 ILE A O 1
ATOM 1037 N N . LEU A 1 131 ? -2.121 1.383 5.664 1 91.56 131 LEU A N 1
ATOM 1038 C CA . LEU A 1 131 ? -2.352 0.092 6.301 1 91.56 131 LEU A CA 1
ATOM 1039 C C . LEU A 1 131 ? -3.23 -0.797 5.43 1 91.56 131 LEU A C 1
ATOM 1041 O O . LEU A 1 131 ? -2.975 -1.997 5.305 1 91.56 131 LEU A O 1
ATOM 1045 N N . GLN A 1 132 ? -4.191 -0.202 4.852 1 91.25 132 GLN A N 1
ATOM 1046 C CA . GLN A 1 132 ? -5.047 -0.953 3.941 1 91.25 132 GLN A CA 1
ATOM 1047 C C . GLN A 1 132 ? -4.254 -1.493 2.756 1 91.25 132 GLN A C 1
ATOM 1049 O O . GLN A 1 132 ? -4.43 -2.646 2.357 1 91.25 132 GLN A O 1
ATOM 1054 N N . THR A 1 133 ? -3.441 -0.674 2.217 1 94.06 133 THR A N 1
ATOM 1055 C CA . THR A 1 133 ? -2.627 -1.077 1.075 1 94.06 133 THR A CA 1
ATOM 1056 C C . THR A 1 133 ? -1.642 -2.172 1.474 1 94.06 133 THR A C 1
ATOM 1058 O O . THR A 1 133 ? -1.438 -3.131 0.728 1 94.06 133 THR A O 1
ATOM 1061 N N . GLU A 1 134 ? -1.048 -2.037 2.631 1 93.38 134 GLU A N 1
ATOM 1062 C CA . GLU A 1 134 ? -0.115 -3.047 3.123 1 93.38 134 GLU A CA 1
ATOM 1063 C C . GLU A 1 134 ? -0.814 -4.383 3.344 1 93.38 134 GLU A C 1
ATOM 1065 O O . GLU A 1 134 ? -0.235 -5.441 3.09 1 93.38 134 GLU A O 1
ATOM 1070 N N . MET A 1 135 ? -2.014 -4.371 3.766 1 91.38 135 MET A N 1
ATOM 1071 C CA . MET A 1 135 ? -2.775 -5.605 3.945 1 91.38 135 MET A CA 1
ATOM 1072 C C . MET A 1 135 ? -2.977 -6.316 2.611 1 91.38 135 MET A C 1
ATOM 1074 O O . MET A 1 135 ? -2.943 -7.547 2.551 1 91.38 135 MET A O 1
ATOM 1078 N N . MET A 1 136 ? -3.168 -5.5 1.619 1 94.06 136 MET A N 1
ATOM 1079 C CA . MET A 1 136 ? -3.307 -6.09 0.291 1 94.06 136 MET A CA 1
ATOM 1080 C C . MET A 1 136 ? -2.004 -6.746 -0.153 1 94.06 136 MET A C 1
ATOM 1082 O O . MET A 1 136 ? -2.023 -7.801 -0.787 1 94.06 136 MET A O 1
ATOM 1086 N N . ILE A 1 137 ? -0.921 -6.156 0.153 1 95 137 ILE A N 1
ATOM 1087 C CA . ILE A 1 137 ? 0.38 -6.738 -0.159 1 95 137 ILE A CA 1
ATOM 1088 C C . ILE A 1 137 ? 0.521 -8.094 0.536 1 95 137 ILE A C 1
ATOM 1090 O O . ILE A 1 137 ? 0.95 -9.07 -0.079 1 95 137 ILE A O 1
ATOM 1094 N N . GLU A 1 138 ? 0.141 -8.102 1.752 1 91.94 138 GLU A N 1
ATOM 1095 C CA . GLU A 1 138 ? 0.185 -9.367 2.486 1 91.94 138 GLU A CA 1
ATOM 1096 C C . GLU A 1 138 ? -0.618 -10.445 1.771 1 91.94 138 GLU A C 1
ATOM 1098 O O . GLU A 1 138 ? -0.152 -11.578 1.626 1 91.94 138 GLU A O 1
ATOM 1103 N N . THR A 1 139 ? -1.764 -10.094 1.354 1 91.94 139 THR A N 1
ATOM 1104 C CA . THR A 1 139 ? -2.645 -11.016 0.646 1 91.94 139 THR A CA 1
ATOM 1105 C C . THR A 1 139 ? -1.986 -11.516 -0.635 1 91.94 139 THR A C 1
ATOM 1107 O O . THR A 1 139 ? -1.923 -12.719 -0.875 1 91.94 139 THR A O 1
ATOM 1110 N N . LEU A 1 140 ? -1.435 -10.625 -1.385 1 94.69 140 LEU A N 1
ATOM 1111 C CA . LEU A 1 140 ? -0.899 -10.922 -2.707 1 94.69 140 LEU A CA 1
ATOM 1112 C C . LEU A 1 140 ? 0.414 -11.695 -2.6 1 94.69 140 LEU A C 1
ATOM 1114 O O . LEU A 1 140 ? 0.834 -12.352 -3.557 1 94.69 140 LEU A O 1
ATOM 1118 N N . ALA A 1 141 ? 1.028 -11.609 -1.483 1 91.56 141 ALA A N 1
ATOM 1119 C CA . ALA A 1 141 ? 2.33 -12.25 -1.305 1 91.56 141 ALA A CA 1
ATOM 1120 C C . ALA A 1 141 ? 2.174 -13.719 -0.929 1 91.56 141 ALA A C 1
ATOM 1122 O O . ALA A 1 141 ? 3.145 -14.477 -0.947 1 91.56 141 ALA A O 1
ATOM 1123 N N . HIS A 1 142 ? 0.988 -14.125 -0.637 1 88.88 142 HIS A N 1
ATOM 1124 C CA . HIS A 1 142 ? 0.77 -15.555 -0.441 1 88.88 142 HIS A CA 1
ATOM 1125 C C . HIS A 1 142 ? 1.02 -16.328 -1.729 1 88.88 142 HIS A C 1
ATOM 1127 O O . HIS A 1 142 ? 0.646 -15.883 -2.814 1 88.88 142 HIS A O 1
ATOM 1133 N N . ARG A 1 143 ? 1.592 -17.516 -1.537 1 85.62 143 ARG A N 1
ATOM 1134 C CA . ARG A 1 143 ? 1.921 -18.312 -2.715 1 85.62 143 ARG A CA 1
ATOM 1135 C C . ARG A 1 143 ? 0.713 -19.109 -3.191 1 85.62 143 ARG A C 1
ATOM 1137 O O . ARG A 1 143 ? 0.559 -19.359 -4.391 1 85.62 143 ARG A O 1
ATOM 1144 N N . ASP A 1 144 ? -0.067 -19.484 -2.244 1 90.06 144 ASP A N 1
ATOM 1145 C CA . ASP A 1 144 ? -1.248 -20.281 -2.562 1 90.06 144 ASP A CA 1
ATOM 1146 C C . ASP A 1 144 ? -2.436 -19.391 -2.908 1 90.06 144 ASP A C 1
ATOM 1148 O O . ASP A 1 144 ? -2.793 -18.5 -2.135 1 90.06 144 ASP A O 1
ATOM 1152 N N . MET A 1 145 ? -3.047 -19.672 -4.047 1 92.62 145 MET A N 1
ATOM 1153 C CA . MET A 1 145 ? -4.141 -18.844 -4.535 1 92.62 145 MET A CA 1
ATOM 1154 C C . MET A 1 145 ? -5.375 -19 -3.652 1 92.62 145 MET A C 1
ATOM 1156 O O . MET A 1 145 ? -6.172 -18.062 -3.527 1 92.62 145 MET A O 1
ATOM 1160 N N . GLY A 1 146 ? -5.531 -20.172 -3.115 1 93.81 146 GLY A N 1
ATOM 1161 C CA . GLY A 1 146 ? -6.613 -20.344 -2.16 1 93.81 146 GLY A CA 1
ATOM 1162 C C . GLY A 1 146 ? -6.484 -19.453 -0.94 1 93.81 146 GLY A C 1
ATOM 1163 O O . GLY A 1 146 ? -7.457 -18.844 -0.507 1 93.81 146 GLY A O 1
ATOM 1164 N N . ASP A 1 147 ? -5.285 -19.375 -0.471 1 91.25 147 ASP A N 1
ATOM 1165 C CA . ASP A 1 147 ? -5 -18.516 0.672 1 91.25 147 ASP A CA 1
ATOM 1166 C C . ASP A 1 147 ? -5.188 -17.031 0.31 1 91.25 147 ASP A C 1
ATOM 1168 O O . ASP A 1 147 ? -5.668 -16.25 1.125 1 91.25 147 ASP A O 1
ATOM 1172 N N . ARG A 1 148 ? -4.801 -16.688 -0.894 1 93.75 148 ARG A N 1
ATOM 1173 C CA . ARG A 1 148 ? -5.004 -15.32 -1.351 1 93.75 148 ARG A CA 1
ATO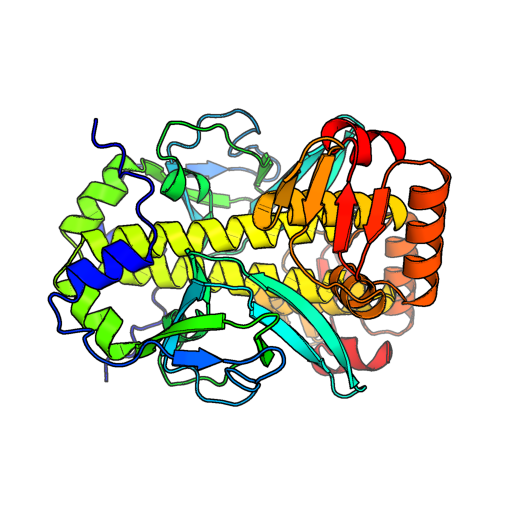M 1174 C C . ARG A 1 148 ? -6.484 -14.953 -1.355 1 93.75 148 ARG A C 1
ATOM 1176 O O . ARG A 1 148 ? -6.875 -13.914 -0.829 1 93.75 148 ARG A O 1
ATOM 1183 N N . LEU A 1 149 ? -7.25 -15.891 -1.936 1 96.31 149 LEU A N 1
ATOM 1184 C CA . LEU A 1 149 ? -8.68 -15.641 -2.039 1 96.31 149 LEU A CA 1
ATOM 1185 C C . LEU A 1 149 ? -9.312 -15.516 -0.657 1 96.31 149 LEU A C 1
ATOM 1187 O O . LEU A 1 149 ? -10.086 -14.586 -0.403 1 96.31 149 LEU A O 1
ATOM 1191 N N . ALA A 1 150 ? -8.961 -16.422 0.209 1 94.62 150 ALA A N 1
ATOM 1192 C CA . ALA A 1 150 ? -9.516 -16.391 1.56 1 94.62 150 ALA A CA 1
ATOM 1193 C C . ALA A 1 150 ? -9.164 -15.102 2.279 1 94.62 150 ALA A C 1
ATOM 1195 O O . ALA A 1 150 ? -10.031 -14.461 2.887 1 94.62 150 ALA A O 1
ATOM 1196 N N . SER A 1 151 ? -7.922 -14.711 2.207 1 93.44 151 SER A N 1
ATOM 1197 C CA . SER A 1 151 ? -7.473 -13.477 2.846 1 93.44 151 SER A CA 1
ATOM 1198 C C . SER A 1 151 ? -8.18 -12.258 2.262 1 93.44 151 SER A C 1
ATOM 1200 O O . SER A 1 151 ? -8.578 -11.352 2.998 1 93.44 151 SER A O 1
ATOM 1202 N N . PHE A 1 152 ? -8.336 -12.297 0.99 1 95.69 152 PHE A N 1
ATOM 1203 C CA . PHE A 1 152 ? -9.016 -11.203 0.312 1 95.69 152 PHE A CA 1
ATOM 1204 C C . PHE A 1 152 ? -10.461 -11.086 0.775 1 95.69 152 PHE A C 1
ATOM 1206 O O . PHE A 1 152 ? -10.945 -9.992 1.065 1 95.69 152 PHE A O 1
ATOM 1213 N N . LEU A 1 153 ? -11.109 -12.18 0.832 1 96.75 153 LEU A N 1
ATOM 1214 C CA . LEU A 1 153 ? -12.5 -12.188 1.288 1 96.75 153 LEU A CA 1
ATOM 1215 C C . LEU A 1 153 ? -12.602 -11.672 2.719 1 96.75 153 LEU A C 1
ATOM 1217 O O . LEU A 1 153 ? -13.539 -10.945 3.057 1 96.75 153 LEU A O 1
ATOM 1221 N N . LEU A 1 154 ? -11.664 -11.977 3.527 1 94.62 154 LEU A N 1
ATOM 1222 C CA . LEU A 1 154 ? -11.664 -11.508 4.906 1 94.62 154 LEU A CA 1
ATOM 1223 C C . LEU A 1 154 ? -11.484 -9.992 4.961 1 94.62 154 LEU A C 1
ATOM 1225 O O . LEU A 1 154 ? -12.125 -9.312 5.773 1 94.62 154 LEU A O 1
ATOM 1229 N N . ILE A 1 155 ? -10.656 -9.508 4.145 1 93.94 155 ILE A N 1
ATOM 1230 C CA . ILE A 1 155 ? -10.461 -8.062 4.059 1 93.94 155 ILE A CA 1
ATOM 1231 C C . ILE A 1 155 ? -11.766 -7.391 3.652 1 93.94 155 ILE A C 1
ATOM 1233 O O . ILE A 1 155 ? -12.148 -6.371 4.23 1 93.94 155 ILE A O 1
ATOM 1237 N N . LEU A 1 156 ? -12.438 -7.973 2.682 1 95.56 156 LEU A N 1
ATOM 1238 C CA . LEU A 1 156 ? -13.695 -7.391 2.221 1 95.56 156 LEU A CA 1
ATOM 1239 C C . LEU A 1 156 ? -14.758 -7.469 3.309 1 95.56 156 LEU A C 1
ATOM 1241 O O . LEU A 1 156 ? -15.578 -6.559 3.443 1 95.56 156 LEU A O 1
ATOM 1245 N N . CYS A 1 157 ? -14.742 -8.57 4.059 1 95.25 157 CYS A N 1
ATOM 1246 C CA . CYS A 1 157 ? -15.672 -8.672 5.184 1 95.25 157 CYS A CA 1
ATOM 1247 C C . CYS A 1 157 ? -15.438 -7.535 6.176 1 95.25 157 CYS A C 1
ATOM 1249 O O . CYS A 1 157 ? -16.391 -6.938 6.676 1 95.25 157 CYS A O 1
ATOM 1251 N N . ARG A 1 158 ? -14.242 -7.285 6.402 1 91.69 158 ARG A N 1
ATOM 1252 C CA . ARG A 1 158 ? -13.883 -6.234 7.352 1 91.69 158 ARG A CA 1
ATOM 1253 C C . ARG A 1 158 ? -14.312 -4.863 6.836 1 91.69 158 ARG A C 1
ATOM 1255 O O . ARG A 1 158 ? -14.883 -4.066 7.586 1 91.69 158 ARG A O 1
ATOM 1262 N N . ASP A 1 159 ? -14.125 -4.609 5.613 1 92.69 159 ASP A N 1
ATOM 1263 C CA . ASP A 1 159 ? -14.273 -3.264 5.07 1 92.69 159 ASP A CA 1
ATOM 1264 C C . ASP A 1 159 ? -15.695 -3.023 4.57 1 92.69 159 ASP A C 1
ATOM 1266 O O . ASP A 1 159 ? -16.188 -1.892 4.59 1 92.69 159 ASP A O 1
ATOM 1270 N N . PHE A 1 160 ? -16.312 -4.074 4.152 1 95.5 160 PHE A N 1
ATOM 1271 C CA . PHE A 1 160 ? -17.609 -3.912 3.508 1 95.5 160 PHE A CA 1
ATOM 1272 C C . PHE A 1 160 ? -18.625 -4.887 4.09 1 95.5 160 PHE A C 1
ATOM 1274 O O . PHE A 1 160 ? -19.703 -5.082 3.52 1 95.5 160 PHE A O 1
ATOM 1281 N N . GLY A 1 161 ? -18.281 -5.512 5.105 1 96.12 161 GLY A N 1
ATOM 1282 C CA . GLY A 1 161 ? -19.109 -6.582 5.633 1 96.12 161 GLY A CA 1
ATOM 1283 C C . GLY A 1 161 ? -20.328 -6.074 6.383 1 96.12 161 GLY A C 1
ATOM 1284 O O . GLY A 1 161 ? -20.25 -5.062 7.082 1 96.12 161 GLY A O 1
ATOM 1285 N N . VAL A 1 162 ? -21.375 -6.793 6.227 1 96.31 162 VAL A N 1
ATOM 1286 C CA . VAL A 1 162 ? -22.609 -6.617 7.004 1 96.31 162 VAL A CA 1
ATOM 1287 C C . VAL A 1 162 ? -22.922 -7.898 7.773 1 96.31 162 VAL A C 1
ATOM 1289 O O . VAL A 1 162 ? -23.203 -8.938 7.172 1 96.31 162 VAL A O 1
ATOM 1292 N N . PRO A 1 163 ? -22.828 -7.777 9.062 1 95.69 163 PRO A N 1
ATOM 1293 C CA . PRO A 1 163 ? -23.109 -8.992 9.844 1 95.69 163 PRO A CA 1
ATOM 1294 C C . PRO A 1 163 ? -24.531 -9.484 9.664 1 95.69 163 PRO A C 1
ATOM 1296 O O . PRO A 1 163 ? -25.469 -8.68 9.555 1 95.69 163 PRO A O 1
ATOM 1299 N N . GLY A 1 164 ? -24.688 -10.812 9.578 1 93.75 164 GLY A N 1
ATOM 1300 C CA . GLY A 1 164 ? -25.984 -11.461 9.492 1 93.75 164 GLY A CA 1
ATOM 1301 C C . GLY A 1 164 ? -26.062 -12.734 10.32 1 93.75 164 GLY A C 1
ATOM 1302 O O . GLY A 1 164 ? -25.156 -13.047 11.078 1 93.75 164 GLY A O 1
ATOM 1303 N N . GLN A 1 165 ? -27.172 -13.469 10.18 1 92.75 165 GLN A N 1
ATOM 1304 C CA . GLN A 1 165 ? -27.453 -14.656 10.977 1 92.75 165 GLN A CA 1
ATOM 1305 C C . GLN A 1 165 ? -26.5 -15.797 10.617 1 92.75 165 GLN A C 1
ATOM 1307 O O . GLN A 1 165 ? -26.109 -16.578 11.477 1 92.75 165 GLN A O 1
ATOM 1312 N N . VAL A 1 166 ? -26.172 -15.852 9.391 1 93.69 166 VAL A N 1
ATOM 1313 C CA . VAL A 1 166 ? -25.422 -17.016 8.93 1 93.69 166 VAL A CA 1
ATOM 1314 C C . VAL A 1 166 ? -23.969 -16.641 8.68 1 93.69 166 VAL A C 1
ATOM 1316 O O . VAL A 1 166 ? -23.203 -17.406 8.086 1 93.69 166 VAL A O 1
ATOM 1319 N N . GLY A 1 167 ? -23.578 -15.391 9.016 1 95.5 167 GLY A N 1
ATOM 1320 C CA . GLY A 1 167 ? -22.203 -14.938 8.789 1 95.5 167 GLY A CA 1
ATOM 1321 C C . GLY A 1 167 ? -22.125 -13.477 8.391 1 95.5 167 GLY A C 1
ATOM 1322 O O . GLY A 1 167 ? -22.969 -12.672 8.781 1 95.5 167 GLY A O 1
ATOM 1323 N N . VAL A 1 168 ? -21.031 -13.117 7.715 1 97.31 168 VAL A N 1
ATOM 1324 C CA . VAL A 1 168 ? -20.812 -11.742 7.277 1 97.31 168 VAL A CA 1
ATOM 1325 C C . VAL A 1 168 ? -20.953 -11.656 5.758 1 97.31 168 VAL A C 1
ATOM 1327 O O . VAL A 1 168 ? -20.266 -12.367 5.023 1 97.31 168 VAL A O 1
ATOM 1330 N N . THR A 1 169 ? -21.891 -10.789 5.301 1 97.62 169 THR A N 1
ATOM 1331 C CA . THR A 1 169 ? -22.094 -10.594 3.871 1 97.62 169 THR A CA 1
ATOM 1332 C C . THR A 1 169 ? -21.312 -9.391 3.369 1 97.62 169 THR A C 1
ATOM 1334 O O . THR A 1 169 ? -21.391 -8.305 3.945 1 97.62 169 THR A O 1
ATOM 1337 N N . ILE A 1 170 ? -20.469 -9.625 2.371 1 97 170 ILE A N 1
ATOM 1338 C CA . ILE A 1 170 ? -19.75 -8.531 1.714 1 97 170 ILE A CA 1
ATOM 1339 C C . ILE A 1 170 ? -20.719 -7.73 0.849 1 97 170 ILE A C 1
ATOM 1341 O O . ILE A 1 170 ? -21.266 -8.25 -0.131 1 97 170 ILE A O 1
ATOM 1345 N N . ASP A 1 171 ? -20.938 -6.492 1.207 1 96.25 171 ASP A N 1
ATOM 1346 C CA . ASP A 1 171 ? -21.938 -5.66 0.543 1 96.25 171 ASP A CA 1
ATOM 1347 C C . ASP A 1 171 ? -21.375 -5.047 -0.739 1 96.25 171 ASP A C 1
ATOM 1349 O O . ASP A 1 171 ? -21.438 -3.83 -0.926 1 96.25 171 ASP A O 1
ATOM 1353 N N . LEU A 1 172 ? -20.828 -5.855 -1.577 1 95.81 172 LEU A N 1
ATOM 1354 C CA . LEU A 1 172 ? -20.344 -5.543 -2.916 1 95.81 172 LEU A CA 1
ATOM 1355 C C . LEU A 1 172 ? -20.75 -6.625 -3.91 1 95.81 172 LEU A C 1
ATOM 1357 O O . LEU A 1 172 ? -20.719 -7.816 -3.592 1 95.81 172 LEU A O 1
ATOM 1361 N N . LYS A 1 173 ? -21.203 -6.207 -5.016 1 94.81 173 LYS A N 1
ATOM 1362 C CA . LYS A 1 173 ? -21.375 -7.141 -6.121 1 94.81 173 LYS A CA 1
ATOM 1363 C C . LYS A 1 173 ? -20.062 -7.414 -6.836 1 94.81 173 LYS A C 1
ATOM 1365 O O . LYS A 1 173 ? -19.562 -6.562 -7.566 1 94.81 173 LYS A O 1
ATOM 1370 N N . LEU A 1 174 ? -19.547 -8.578 -6.625 1 93.5 174 LEU A N 1
ATOM 1371 C CA . LEU A 1 174 ? -18.219 -8.914 -7.137 1 93.5 174 LEU A CA 1
ATOM 1372 C C . LEU A 1 174 ? -18.312 -9.953 -8.25 1 93.5 174 LEU A C 1
ATOM 1374 O O . LEU A 1 174 ? -18.859 -11.039 -8.039 1 93.5 174 LEU A O 1
ATOM 1378 N N . SER A 1 175 ? -17.812 -9.602 -9.383 1 93.88 175 SER A N 1
ATOM 1379 C CA . SER A 1 175 ? -17.625 -10.625 -10.406 1 93.88 175 SER A CA 1
ATOM 1380 C C . SER A 1 175 ? -16.375 -11.469 -10.133 1 93.88 175 SER A C 1
ATOM 1382 O O . SER A 1 175 ? -15.477 -11.023 -9.422 1 93.88 175 SER A O 1
ATOM 1384 N N . HIS A 1 176 ? -16.406 -12.68 -10.648 1 96.25 176 HIS A N 1
ATOM 1385 C CA . HIS A 1 176 ? -15.211 -13.508 -10.539 1 96.25 176 HIS A CA 1
ATOM 1386 C C . HIS A 1 176 ? -14.016 -12.836 -11.195 1 96.25 176 HIS A C 1
ATOM 1388 O O . HIS A 1 176 ? -12.883 -12.961 -10.711 1 96.25 176 HIS A O 1
ATOM 1394 N N . GLN A 1 177 ? -14.289 -12.055 -12.203 1 93.31 177 GLN A N 1
ATOM 1395 C CA . GLN A 1 177 ? -13.234 -11.328 -12.891 1 93.31 177 GLN A CA 1
ATOM 1396 C C . GLN A 1 177 ? -12.656 -10.227 -12.008 1 93.31 177 GLN A C 1
ATOM 1398 O O . GLN A 1 177 ? -11.438 -10.047 -11.945 1 93.31 177 GLN A O 1
ATOM 1403 N N . ALA A 1 178 ? -13.523 -9.547 -11.367 1 93.06 178 ALA A N 1
ATOM 1404 C CA . ALA A 1 178 ? -13.062 -8.484 -10.477 1 93.06 178 ALA A CA 1
ATOM 1405 C C . ALA A 1 178 ? -12.195 -9.047 -9.359 1 93.06 178 ALA A C 1
ATOM 1407 O O . ALA A 1 178 ? -11.164 -8.453 -9.008 1 93.06 178 ALA A O 1
ATOM 1408 N N . ILE A 1 179 ? -12.602 -10.18 -8.852 1 95.62 179 ILE A N 1
ATOM 1409 C CA . ILE A 1 179 ? -11.828 -10.828 -7.801 1 95.62 179 ILE A CA 1
ATOM 1410 C C . ILE A 1 179 ? -10.477 -11.281 -8.352 1 95.62 179 ILE A C 1
ATOM 1412 O O . ILE A 1 179 ? -9.438 -11.055 -7.73 1 95.62 179 ILE A O 1
ATOM 1416 N N . ALA A 1 180 ? -10.492 -11.859 -9.523 1 95 180 ALA A N 1
ATOM 1417 C CA . ALA A 1 180 ? -9.266 -12.328 -10.172 1 95 180 ALA A CA 1
ATOM 1418 C C . ALA A 1 180 ? -8.273 -11.188 -10.344 1 95 180 ALA A C 1
ATOM 1420 O O . ALA A 1 180 ? -7.086 -11.336 -10.031 1 95 180 ALA A O 1
ATOM 1421 N N . GLU A 1 181 ? -8.711 -10.023 -10.742 1 92 181 GLU A N 1
ATOM 1422 C CA . GLU A 1 181 ? -7.871 -8.852 -10.953 1 92 181 GLU A CA 1
ATOM 1423 C C . GLU A 1 181 ? -7.289 -8.336 -9.641 1 92 181 GLU A C 1
ATOM 1425 O O . GLU A 1 181 ? -6.156 -7.855 -9.609 1 92 181 GLU A O 1
ATOM 1430 N N . ALA A 1 182 ? -8.062 -8.477 -8.625 1 93.5 182 ALA A N 1
ATOM 1431 C CA . ALA A 1 182 ? -7.648 -7.949 -7.328 1 93.5 182 ALA A CA 1
ATOM 1432 C C . ALA A 1 182 ? -6.574 -8.828 -6.695 1 93.5 182 ALA A C 1
ATOM 1434 O O . ALA A 1 182 ? -5.684 -8.328 -6 1 93.5 182 ALA A O 1
ATOM 1435 N N . ILE A 1 183 ? -6.602 -10.164 -6.984 1 95.06 183 ILE A N 1
ATOM 1436 C CA . ILE A 1 183 ? -5.691 -11.023 -6.234 1 95.06 183 ILE A CA 1
ATOM 1437 C C . ILE A 1 183 ? -4.645 -11.609 -7.176 1 95.06 183 ILE A C 1
ATOM 1439 O O . ILE A 1 183 ? -3.932 -12.547 -6.812 1 95.06 183 ILE A O 1
ATOM 1443 N N . GLY A 1 184 ? -4.578 -11.047 -8.398 1 91.94 184 GLY A N 1
ATOM 1444 C CA . GLY A 1 184 ? -3.568 -11.469 -9.352 1 91.94 184 GLY A CA 1
ATOM 1445 C C . GLY A 1 184 ? -3.756 -12.898 -9.828 1 91.94 184 GLY A C 1
ATOM 1446 O O . GLY A 1 184 ? -2.812 -13.688 -9.812 1 91.94 184 GLY A O 1
ATOM 1447 N N . SER A 1 185 ? -4.891 -13.227 -10.211 1 93.75 185 SER A N 1
ATOM 1448 C CA . SER A 1 185 ? -5.266 -14.562 -10.664 1 93.75 185 SER A CA 1
ATOM 1449 C C . SER A 1 185 ? -6.066 -14.508 -11.961 1 93.75 185 SER A C 1
ATOM 1451 O O . SER A 1 185 ? -6.07 -13.484 -12.648 1 93.75 185 SER A O 1
ATOM 1453 N N . THR A 1 186 ? -6.539 -15.688 -12.352 1 93.75 186 THR A N 1
ATOM 1454 C CA . THR A 1 186 ? -7.41 -15.758 -13.516 1 93.75 186 THR A CA 1
ATOM 1455 C C . THR A 1 186 ? -8.852 -16.016 -13.094 1 93.75 186 THR A C 1
ATOM 1457 O O . THR A 1 186 ? -9.102 -16.562 -12.016 1 93.75 186 THR A O 1
ATOM 1460 N N . ARG A 1 187 ? -9.719 -15.641 -14.023 1 95.31 187 ARG A N 1
ATOM 1461 C CA . ARG A 1 187 ? -11.141 -15.875 -13.773 1 95.31 187 ARG A CA 1
ATOM 1462 C C . ARG A 1 187 ? -11.422 -17.359 -13.57 1 95.31 187 ARG A C 1
ATOM 1464 O O . ARG A 1 187 ? -12.203 -17.734 -12.695 1 95.31 187 ARG A O 1
ATOM 1471 N N . VAL A 1 188 ? -10.789 -18.188 -14.32 1 97.62 188 VAL A N 1
ATOM 1472 C CA . VAL A 1 188 ? -10.992 -19.625 -14.266 1 97.62 188 VAL A CA 1
ATOM 1473 C C . VAL A 1 188 ? -10.609 -20.156 -12.883 1 97.62 188 VAL A C 1
ATOM 1475 O O . VAL A 1 188 ? -11.375 -20.875 -12.25 1 97.62 188 VAL A O 1
ATOM 1478 N N . THR A 1 189 ? -9.477 -19.734 -12.375 1 96.69 189 THR A N 1
ATOM 1479 C CA . THR A 1 189 ? -8.984 -20.172 -11.07 1 96.69 189 THR A CA 1
ATOM 1480 C C . THR A 1 189 ? -9.906 -19.688 -9.953 1 96.69 189 THR A C 1
ATOM 1482 O O . THR A 1 189 ? -10.266 -20.453 -9.062 1 96.69 189 THR A O 1
ATOM 1485 N N . VAL A 1 190 ? -10.336 -18.469 -10 1 97.38 190 VAL A N 1
ATOM 1486 C CA . VAL A 1 190 ? -11.195 -17.875 -8.977 1 97.38 190 VAL A CA 1
ATOM 1487 C C . VAL A 1 190 ? -12.539 -18.609 -8.953 1 97.38 190 VAL A C 1
ATOM 1489 O O . VAL A 1 190 ? -13.07 -18.906 -7.883 1 97.38 190 VAL A O 1
ATOM 1492 N N . THR A 1 191 ? -13.055 -18.859 -10.156 1 97.94 191 THR A N 1
ATOM 1493 C CA . THR A 1 191 ? -14.32 -19.594 -10.25 1 97.94 191 THR A CA 1
ATOM 1494 C C . THR A 1 191 ? -14.219 -20.953 -9.562 1 97.94 191 THR A C 1
ATOM 1496 O O . THR A 1 191 ? -15.102 -21.328 -8.797 1 97.94 191 THR A O 1
ATOM 1499 N N . ARG A 1 192 ? -13.133 -21.562 -9.844 1 98.25 192 ARG A N 1
ATOM 1500 C CA . ARG A 1 192 ? -12.906 -22.875 -9.242 1 98.25 192 ARG A CA 1
ATOM 1501 C C . ARG A 1 192 ? -12.797 -22.766 -7.723 1 98.25 192 ARG A C 1
ATOM 1503 O O . ARG A 1 192 ? -13.438 -23.531 -6.992 1 98.25 192 ARG A O 1
ATOM 1510 N N . LEU A 1 193 ? -12.031 -21.906 -7.234 1 97.56 193 LEU A N 1
ATOM 1511 C CA . LEU A 1 193 ? -11.781 -21.75 -5.809 1 97.56 193 LEU A CA 1
ATOM 1512 C C . LEU A 1 193 ? -13.055 -21.359 -5.074 1 97.56 193 LEU A C 1
ATOM 1514 O O . LEU A 1 193 ? -13.32 -21.844 -3.973 1 97.56 193 LEU A O 1
ATOM 1518 N N . LEU A 1 194 ? -13.805 -20.453 -5.656 1 97.38 194 LEU A N 1
ATOM 1519 C CA . LEU A 1 194 ? -15.078 -20.078 -5.059 1 97.38 194 LEU A CA 1
ATOM 1520 C C . LEU A 1 194 ? -16.031 -21.266 -5.016 1 97.38 194 LEU A C 1
ATOM 1522 O O . LEU A 1 194 ? -16.781 -21.438 -4.051 1 97.38 194 LEU A O 1
ATOM 1526 N N . GLY A 1 195 ? -16.031 -22 -6.094 1 97.69 195 GLY A N 1
ATOM 1527 C CA . GLY A 1 195 ? -16.812 -23.219 -6.113 1 97.69 195 GLY A CA 1
ATOM 1528 C C . GLY A 1 195 ? -16.453 -24.172 -4.988 1 97.69 195 GLY A C 1
ATOM 1529 O O . GLY A 1 195 ? -17.344 -24.719 -4.328 1 97.69 195 GLY A O 1
ATOM 1530 N N . ASP A 1 196 ? -15.164 -24.375 -4.77 1 96.94 196 ASP A N 1
ATOM 1531 C CA . ASP A 1 196 ? -14.68 -25.219 -3.693 1 96.94 196 ASP A CA 1
ATOM 1532 C C . ASP A 1 196 ? -15.148 -24.719 -2.332 1 96.94 196 ASP A C 1
ATOM 1534 O O . ASP A 1 196 ? -15.625 -25.5 -1.504 1 96.94 196 ASP A O 1
ATOM 1538 N N . LEU A 1 197 ? -15.023 -23.453 -2.098 1 95.81 197 LEU A N 1
ATOM 1539 C CA . LEU A 1 197 ? -15.438 -22.859 -0.833 1 95.81 197 LEU A CA 1
ATOM 1540 C C . LEU A 1 197 ? -16.938 -23.016 -0.621 1 95.81 197 LEU A C 1
ATOM 1542 O O . LEU A 1 197 ? -17.391 -23.266 0.502 1 95.81 197 LEU A O 1
ATOM 1546 N N . ARG A 1 198 ? -17.688 -22.875 -1.651 1 96.31 198 ARG A N 1
ATOM 1547 C CA . ARG A 1 198 ? -19.141 -23.047 -1.587 1 96.31 198 ARG A CA 1
ATOM 1548 C C . ARG A 1 198 ? -19.516 -24.484 -1.258 1 96.31 198 ARG A C 1
ATOM 1550 O O . ARG A 1 198 ? -20.375 -24.734 -0.415 1 96.31 198 ARG A O 1
ATOM 1557 N N . GLN A 1 199 ? -18.875 -25.406 -1.921 1 96.56 199 GLN A N 1
ATOM 1558 C CA . GLN A 1 199 ? -19.125 -26.828 -1.697 1 96.56 199 GLN A CA 1
ATOM 1559 C C . GLN A 1 199 ? -18.781 -27.234 -0.264 1 96.56 199 GLN A C 1
ATOM 1561 O O . GLN A 1 199 ? -19.469 -28.062 0.328 1 96.56 199 GLN A O 1
ATOM 1566 N N . GLU A 1 200 ? -17.797 -26.625 0.309 1 94.81 200 GLU A N 1
ATOM 1567 C CA . GLU A 1 200 ? -17.359 -26.906 1.673 1 94.81 200 GLU A CA 1
ATOM 1568 C C . GLU A 1 200 ? -18.25 -26.203 2.693 1 94.81 200 GLU A C 1
ATOM 1570 O O . GLU A 1 200 ? -18.078 -26.375 3.902 1 94.81 200 GLU A O 1
ATOM 1575 N N . GLY A 1 201 ? -19.125 -25.359 2.223 1 94.81 201 GLY A N 1
ATOM 1576 C CA . GLY A 1 201 ? -20.047 -24.656 3.1 1 94.81 201 GLY A CA 1
ATOM 1577 C C . GLY A 1 201 ? -19.406 -23.469 3.793 1 94.81 201 GLY A C 1
ATOM 1578 O O . GLY A 1 201 ? -19.922 -22.984 4.809 1 94.81 201 GLY A O 1
ATOM 1579 N N . ARG A 1 202 ? -18.328 -22.938 3.258 1 95.62 202 ARG A N 1
ATOM 1580 C CA . ARG A 1 202 ? -17.609 -21.844 3.902 1 95.62 202 ARG A CA 1
ATOM 1581 C C . ARG A 1 202 ? -18.156 -20.5 3.447 1 95.62 202 ARG A C 1
ATOM 1583 O O . ARG A 1 202 ? -18.031 -19.5 4.164 1 95.62 202 ARG A O 1
ATOM 1590 N N . ILE A 1 203 ? -18.703 -20.531 2.232 1 97.44 203 ILE A N 1
ATOM 1591 C CA . ILE A 1 203 ? -19.297 -19.297 1.73 1 97.44 203 ILE A CA 1
ATOM 1592 C C . ILE A 1 203 ? -20.609 -19.609 1.009 1 97.44 203 ILE A C 1
ATOM 1594 O O . ILE A 1 203 ? -20.891 -20.781 0.721 1 97.44 203 ILE A O 1
ATOM 1598 N N . SER A 1 204 ? -21.438 -18.703 0.801 1 97.38 204 SER A N 1
ATOM 1599 C CA . SER A 1 204 ? -22.578 -18.719 -0.1 1 97.38 204 SER A CA 1
ATOM 1600 C C . SER A 1 204 ? -22.625 -17.469 -0.966 1 97.38 204 SER A C 1
ATOM 1602 O O . SER A 1 204 ? -22.047 -16.438 -0.607 1 97.38 204 SER A O 1
ATOM 1604 N N . ILE A 1 205 ? -23.172 -17.578 -2.08 1 96.06 205 ILE A N 1
ATOM 1605 C CA . ILE A 1 205 ? -23.281 -16.453 -3.002 1 96.06 205 ILE A CA 1
ATOM 1606 C C . ILE A 1 205 ? -24.734 -16.25 -3.387 1 96.06 205 ILE A C 1
ATOM 1608 O O . ILE A 1 205 ? -25.391 -17.156 -3.887 1 96.06 205 ILE A O 1
ATOM 1612 N N . THR A 1 206 ? -25.266 -15.102 -3.08 1 93.44 206 THR A N 1
ATOM 1613 C CA . THR A 1 206 ? -26.641 -14.719 -3.426 1 93.44 206 THR A CA 1
ATOM 1614 C C . THR A 1 206 ? -26.656 -13.352 -4.098 1 93.44 206 THR A C 1
ATOM 1616 O O . THR A 1 206 ? -26.156 -12.375 -3.545 1 93.44 206 THR A O 1
ATOM 1619 N N . LYS A 1 207 ? -27.203 -13.242 -5.242 1 91.56 207 LYS A N 1
ATOM 1620 C CA . LYS A 1 207 ? -27.281 -12.008 -6.012 1 91.56 207 LYS A CA 1
ATOM 1621 C C . LYS A 1 207 ? -25.906 -11.344 -6.137 1 91.56 207 LYS A C 1
ATOM 1623 O O . LYS A 1 207 ? -25.766 -10.156 -5.855 1 91.56 207 LYS A O 1
ATOM 1628 N N . LYS A 1 208 ? -24.828 -12.023 -6.348 1 90.69 208 LYS A N 1
ATOM 1629 C CA . LYS A 1 208 ? -23.453 -11.617 -6.625 1 90.69 208 LYS A CA 1
ATOM 1630 C C . LYS A 1 208 ? -22.766 -11.109 -5.363 1 90.69 208 LYS A C 1
ATOM 1632 O O . LYS A 1 208 ? -21.688 -10.508 -5.438 1 90.69 208 LYS A O 1
ATOM 1637 N N . LYS A 1 209 ? -23.469 -11.32 -4.266 1 96.31 209 LYS A N 1
ATOM 1638 C CA . LYS A 1 209 ? -22.828 -10.984 -2.998 1 96.31 209 LYS A CA 1
ATOM 1639 C C . LYS A 1 209 ? -22.375 -12.242 -2.264 1 96.31 209 LYS A C 1
ATOM 1641 O O . LYS A 1 209 ? -23.094 -13.234 -2.211 1 96.31 209 LYS A O 1
ATOM 1646 N N . ILE A 1 210 ? -21.219 -12.18 -1.739 1 97.62 210 ILE A N 1
ATOM 1647 C CA . ILE A 1 210 ? -20.609 -13.336 -1.085 1 97.62 210 ILE A CA 1
ATOM 1648 C C . ILE A 1 210 ? -20.797 -13.227 0.427 1 97.62 210 ILE A C 1
ATOM 1650 O O . ILE A 1 210 ? -20.531 -12.18 1.02 1 97.62 210 ILE A O 1
ATOM 1654 N N . THR A 1 211 ? -21.328 -14.266 1.039 1 97.88 211 THR A N 1
ATOM 1655 C CA . THR A 1 211 ? -21.406 -14.375 2.492 1 97.88 211 THR A CA 1
ATOM 1656 C C . THR A 1 211 ? -20.375 -15.367 3.021 1 97.88 211 THR A C 1
ATOM 1658 O O . THR A 1 211 ? -20.328 -16.516 2.586 1 97.88 211 THR A O 1
ATOM 1661 N N . VAL A 1 212 ? -19.531 -14.891 3.883 1 97.5 212 VAL A N 1
ATOM 1662 C CA . VAL A 1 212 ? -18.562 -15.758 4.555 1 97.5 212 VAL A CA 1
ATOM 1663 C C . VAL A 1 212 ? -19.141 -16.25 5.875 1 97.5 212 VAL A C 1
ATOM 1665 O O . VAL A 1 212 ? -19.422 -15.469 6.773 1 97.5 212 VAL A O 1
ATOM 1668 N N . HIS A 1 213 ? -19.312 -17.484 6.078 1 96.44 213 HIS A N 1
ATOM 1669 C CA . HIS A 1 213 ? -20.062 -18.047 7.184 1 96.44 213 HIS A CA 1
ATOM 1670 C C . HIS A 1 213 ? -19.25 -18.062 8.469 1 96.44 213 HIS A C 1
ATOM 1672 O O . HIS A 1 213 ? -19.781 -17.844 9.555 1 96.44 213 HIS A O 1
ATOM 1678 N N . ASP A 1 214 ? -17.984 -18.297 8.414 1 90.12 214 ASP A N 1
ATOM 1679 C CA . ASP A 1 214 ? -17.078 -18.281 9.57 1 90.12 214 ASP A CA 1
ATOM 1680 C C . ASP A 1 214 ? -15.781 -17.562 9.242 1 90.12 214 ASP A C 1
ATOM 1682 O O . ASP A 1 214 ? -14.75 -18.203 9.031 1 90.12 214 ASP A O 1
ATOM 1686 N N . PRO A 1 215 ? -15.812 -16.203 9.312 1 86.31 215 PRO A N 1
ATOM 1687 C CA . PRO A 1 215 ? -14.625 -15.445 8.93 1 86.31 215 PRO A CA 1
ATOM 1688 C C . PRO A 1 215 ? -13.398 -15.805 9.766 1 86.31 215 PRO A C 1
ATOM 1690 O O . PRO A 1 215 ? -12.273 -15.766 9.266 1 86.31 215 PRO A O 1
ATOM 1693 N N . MET A 1 216 ? -13.562 -16.203 11 1 78.06 216 MET A N 1
ATOM 1694 C CA . MET A 1 216 ? -12.445 -16.531 11.867 1 78.06 216 MET A CA 1
ATOM 1695 C C . MET A 1 216 ? -11.734 -17.797 11.383 1 78.06 216 MET A C 1
ATOM 1697 O O . MET A 1 216 ? -10.516 -17.922 11.531 1 78.06 216 MET A O 1
ATOM 1701 N N . ASN A 1 217 ? -12.445 -18.641 10.695 1 74.19 217 ASN A N 1
ATOM 1702 C CA . ASN A 1 217 ? -11.883 -19.922 10.273 1 74.19 217 ASN A CA 1
ATOM 1703 C C . ASN A 1 217 ? -11.664 -19.969 8.766 1 74.19 217 ASN A C 1
ATOM 1705 O O . ASN A 1 217 ? -11.328 -21.016 8.211 1 74.19 217 ASN A O 1
ATOM 1709 N N . LEU A 1 218 ? -11.914 -18.938 8.18 1 75.88 218 LEU A N 1
ATOM 1710 C CA . LEU A 1 218 ? -11.781 -18.969 6.727 1 75.88 218 LEU A CA 1
ATOM 1711 C C . LEU A 1 218 ? -10.32 -19.094 6.316 1 75.88 218 LEU A C 1
ATOM 1713 O O . LEU A 1 218 ? -10 -19.781 5.336 1 75.88 218 LEU A O 1
ATOM 1717 N N . SER A 1 219 ? -9.32 -18.391 7.066 1 62.5 219 SER A N 1
ATOM 1718 C CA . SER A 1 219 ? -7.91 -18.453 6.688 1 62.5 219 SER A CA 1
ATOM 1719 C C . SER A 1 219 ? -7.262 -19.734 7.188 1 62.5 219 SER A C 1
ATOM 1721 O O . SER A 1 219 ? -6.176 -20.109 6.738 1 62.5 219 SER A O 1
ATOM 1723 N N . GLN A 1 220 ? -7.801 -20.375 8.352 1 52.94 220 GLN A N 1
ATOM 1724 C CA . GLN A 1 220 ? -7.207 -21.578 8.906 1 52.94 220 GLN A CA 1
ATOM 1725 C C . GLN A 1 220 ? -7.152 -22.703 7.863 1 52.94 220 GLN A C 1
ATOM 1727 O O . GLN A 1 220 ? -6.305 -23.594 7.941 1 52.94 220 GLN A O 1
ATOM 1732 N N . GLN A 1 221 ? -7.992 -22.625 7.035 1 43.47 221 GLN A N 1
ATOM 1733 C CA . GLN A 1 221 ? -8.055 -23.828 6.191 1 43.47 221 GLN A CA 1
ATOM 1734 C C . GLN A 1 221 ? -6.922 -23.828 5.168 1 43.47 221 GLN A C 1
ATOM 1736 O O . GLN A 1 221 ? -6.609 -24.875 4.594 1 43.47 221 GLN A O 1
ATOM 1741 N N . PHE A 1 222 ? -6.488 -22.734 4.734 1 39.97 222 PHE A N 1
ATOM 1742 C CA . PHE A 1 222 ? -5.488 -23.031 3.715 1 39.97 222 PHE A CA 1
ATOM 1743 C C . PHE A 1 222 ? -4.113 -23.219 4.344 1 39.97 222 PHE A C 1
ATOM 1745 O O . PHE A 1 222 ? -3.092 -23.078 3.666 1 39.97 222 PHE A O 1
ATOM 1752 N N . THR A 1 223 ? -3.998 -23.172 5.648 1 34.78 223 THR A N 1
ATOM 1753 C CA . THR A 1 223 ? -2.854 -23.828 6.273 1 34.78 223 THR A CA 1
ATOM 1754 C C . THR A 1 223 ? -3.033 -25.344 6.277 1 34.78 223 THR A C 1
ATOM 1756 O O . THR A 1 223 ? -4.152 -25.828 6.414 1 34.78 223 THR A O 1
ATOM 1759 N N . MET B 1 1 ? 6.766 31.047 -6.863 1 19.78 1 MET B N 1
ATOM 1760 C CA . MET B 1 1 ? 6.238 29.766 -7.32 1 19.78 1 MET B CA 1
ATOM 1761 C C . MET B 1 1 ? 6.852 28.609 -6.527 1 19.78 1 MET B C 1
ATOM 1763 O O . MET B 1 1 ? 7.996 28.219 -6.773 1 19.78 1 MET B O 1
ATOM 1767 N N . ALA B 1 2 ? 6.945 28.594 -5.301 1 27.28 2 ALA B N 1
ATOM 1768 C CA . ALA B 1 2 ? 7.902 28.062 -4.336 1 27.28 2 ALA B CA 1
ATOM 1769 C C . ALA B 1 2 ? 7.957 26.547 -4.398 1 27.28 2 ALA B C 1
ATOM 1771 O O . ALA B 1 2 ? 6.938 25.875 -4.219 1 27.28 2 ALA B O 1
ATOM 1772 N N . VAL B 1 3 ? 8.586 26.031 -5.43 1 27.77 3 VAL B N 1
ATOM 1773 C CA . VAL B 1 3 ? 9.07 24.656 -5.535 1 27.77 3 VAL B CA 1
ATOM 1774 C C . VAL B 1 3 ? 9.398 24.109 -4.145 1 27.77 3 VAL B C 1
ATOM 1776 O O . VAL B 1 3 ? 10.281 24.625 -3.461 1 27.77 3 VAL B O 1
ATOM 1779 N N . LEU B 1 4 ? 8.5 24.031 -3.303 1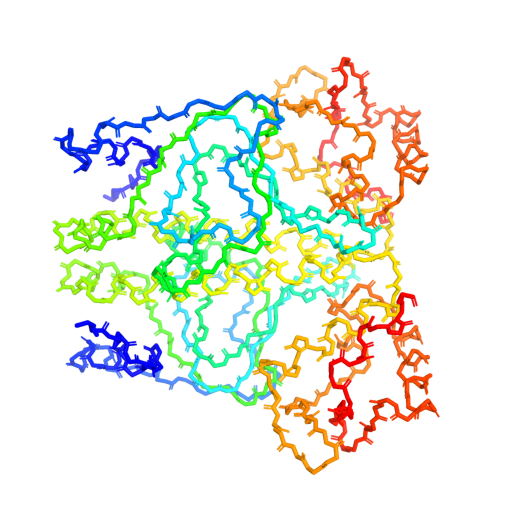 36.19 4 LEU B N 1
ATOM 1780 C CA . LEU B 1 4 ? 8.977 23.359 -2.1 1 36.19 4 LEU B CA 1
ATOM 1781 C C . LEU B 1 4 ? 10.18 22.469 -2.412 1 36.19 4 LEU B C 1
ATOM 1783 O O . LEU B 1 4 ? 10.078 21.547 -3.217 1 36.19 4 LEU B O 1
ATOM 1787 N N . GLN B 1 5 ? 11.227 22.953 -2.674 1 39.22 5 GLN B N 1
ATOM 1788 C CA . GLN B 1 5 ? 12.586 22.438 -2.801 1 39.22 5 GLN B CA 1
ATOM 1789 C C . GLN B 1 5 ? 12.711 21.078 -2.096 1 39.22 5 GLN B C 1
ATOM 1791 O O . GLN B 1 5 ? 12.078 20.844 -1.068 1 39.22 5 GLN B O 1
ATOM 1796 N N . ASP B 1 6 ? 13.023 19.984 -2.812 1 48.5 6 ASP B N 1
ATOM 1797 C CA . ASP B 1 6 ? 13.289 18.578 -2.521 1 48.5 6 ASP B CA 1
ATOM 1798 C C . ASP B 1 6 ? 13.875 18.422 -1.122 1 48.5 6 ASP B C 1
ATOM 1800 O O . ASP B 1 6 ? 15.086 18.234 -0.967 1 48.5 6 ASP B O 1
ATOM 1804 N N . LYS B 1 7 ? 13.57 19.312 -0.272 1 53.94 7 LYS B N 1
ATOM 1805 C CA . LYS B 1 7 ? 14.266 19.094 0.989 1 53.94 7 LYS B CA 1
ATOM 1806 C C . LYS B 1 7 ? 13.828 17.781 1.638 1 53.94 7 LYS B C 1
ATOM 1808 O O . LYS B 1 7 ? 12.633 17.516 1.771 1 53.94 7 LYS B O 1
ATOM 1813 N N . PRO B 1 8 ? 14.852 16.984 1.864 1 63.88 8 PRO B N 1
ATOM 1814 C CA . PRO B 1 8 ? 14.586 15.734 2.578 1 63.88 8 PRO B CA 1
ATOM 1815 C C . PRO B 1 8 ? 13.789 15.945 3.859 1 63.88 8 PRO B C 1
ATOM 1817 O O . PRO B 1 8 ? 13.906 16.984 4.508 1 63.88 8 PRO B O 1
ATOM 1820 N N . LEU B 1 9 ? 12.695 15.172 4.086 1 67.62 9 LEU B N 1
ATOM 1821 C CA . LEU B 1 9 ? 11.828 15.195 5.258 1 67.62 9 LEU B CA 1
ATOM 1822 C C . LEU B 1 9 ? 12.633 15.461 6.527 1 67.62 9 LEU B C 1
ATOM 1824 O O . LEU B 1 9 ? 12.188 16.203 7.402 1 67.62 9 LEU B O 1
ATOM 1828 N N . TYR B 1 10 ? 13.82 15.047 6.449 1 62.25 10 TYR B N 1
ATOM 1829 C CA . TYR B 1 10 ? 14.648 15.164 7.645 1 62.25 10 TYR B CA 1
ATOM 1830 C C . TYR B 1 10 ? 15.086 16.609 7.863 1 62.25 10 TYR B C 1
ATOM 1832 O O . TYR B 1 10 ? 15.094 17.094 9 1 62.25 10 TYR B O 1
ATOM 1840 N N . THR B 1 11 ? 15.453 17.188 6.824 1 66.06 11 THR B N 1
ATOM 1841 C CA . THR B 1 11 ? 15.906 18.562 6.949 1 66.06 11 THR B CA 1
ATOM 1842 C C . THR B 1 11 ? 14.781 19.453 7.457 1 66.06 11 THR B C 1
ATOM 1844 O O . THR B 1 11 ? 15.008 20.344 8.289 1 66.06 11 THR B O 1
ATOM 1847 N N . LEU B 1 12 ? 13.672 19.172 6.996 1 65.94 12 LEU B N 1
ATOM 1848 C CA . LEU B 1 12 ? 12.523 19.953 7.434 1 65.94 12 LEU B CA 1
ATOM 1849 C C . LEU B 1 12 ? 12.211 19.688 8.906 1 65.94 12 LEU B C 1
ATOM 1851 O O . LEU B 1 12 ? 11.891 20.609 9.656 1 65.94 12 LEU B O 1
ATOM 1855 N N . LEU B 1 13 ? 12.359 18.453 9.234 1 69.12 13 LEU B N 1
ATOM 1856 C CA . LEU B 1 13 ? 12.102 18.078 10.617 1 69.12 13 LEU B CA 1
ATOM 1857 C C . LEU B 1 13 ? 13.109 18.734 11.555 1 69.12 13 LEU B C 1
ATOM 1859 O O . LEU B 1 13 ? 12.758 19.156 12.656 1 69.12 13 LEU B O 1
ATOM 1863 N N . GLN B 1 14 ? 14.312 18.766 11.039 1 67.56 14 GLN B N 1
ATOM 1864 C CA . GLN B 1 14 ? 15.367 19.406 11.828 1 67.56 14 GLN B CA 1
ATOM 1865 C C . GLN B 1 14 ? 15.055 20.875 12.07 1 67.56 14 GLN B C 1
ATOM 1867 O O . GLN B 1 14 ? 15.273 21.391 13.172 1 67.56 14 GLN B O 1
ATOM 1872 N N . ARG B 1 15 ? 14.672 21.453 11.047 1 66.44 15 ARG B N 1
ATOM 1873 C CA . ARG B 1 15 ? 14.375 22.891 11.133 1 66.44 15 ARG B CA 1
ATOM 1874 C C . ARG B 1 15 ? 13.219 23.156 12.086 1 66.44 15 ARG B C 1
ATOM 1876 O O . ARG B 1 15 ? 13.242 24.125 12.852 1 66.44 15 ARG B O 1
ATOM 1883 N N . LEU B 1 16 ? 12.289 22.359 11.914 1 62.03 16 LEU B N 1
ATOM 1884 C CA . LEU B 1 16 ? 11.07 22.578 12.68 1 62.03 16 LEU B CA 1
ATOM 1885 C C . LEU B 1 16 ? 11.297 22.297 14.164 1 62.03 16 LEU B C 1
ATOM 1887 O O . LEU B 1 16 ? 10.648 22.891 15.023 1 62.03 16 LEU B O 1
ATOM 1891 N N . SER B 1 17 ? 12.008 21.375 14.32 1 59.59 17 SER B N 1
ATOM 1892 C CA . SER B 1 17 ? 12.227 21.031 15.719 1 59.59 17 SER B CA 1
ATOM 1893 C C . SER B 1 17 ? 13.086 22.078 16.422 1 59.59 17 SER B C 1
ATOM 1895 O O . SER B 1 17 ? 13.344 21.969 17.625 1 59.59 17 SER B O 1
ATOM 1897 N N . ASN B 1 18 ? 13.195 23.25 15.68 1 55.38 18 ASN B N 1
ATOM 1898 C CA . ASN B 1 18 ? 14.031 24.281 16.281 1 55.38 18 ASN B CA 1
ATOM 1899 C C . ASN B 1 18 ? 15 23.688 17.297 1 55.38 18 ASN B C 1
ATOM 1901 O O . ASN B 1 18 ? 15.18 24.234 18.391 1 55.38 18 ASN B O 1
ATOM 1905 N N . GLY B 1 19 ? 15.617 22.656 17.094 1 51.12 19 GLY B N 1
ATOM 1906 C CA . GLY B 1 19 ? 16.516 22.016 18.047 1 51.12 19 GLY B CA 1
ATOM 1907 C C . GLY B 1 19 ? 15.797 21.094 19.016 1 51.12 19 GLY B C 1
ATOM 1908 O O . GLY B 1 19 ? 16.438 20.438 19.844 1 51.12 19 GLY B O 1
ATOM 1909 N N . THR B 1 20 ? 14.594 21.297 19.156 1 50.31 20 THR B N 1
ATOM 1910 C CA . THR B 1 20 ? 13.891 20.531 20.156 1 50.31 20 THR B CA 1
ATOM 1911 C C . THR B 1 20 ? 13.82 19.047 19.766 1 50.31 20 THR B C 1
ATOM 1913 O O . THR B 1 20 ? 13.719 18.172 20.625 1 50.31 20 THR B O 1
ATOM 1916 N N . PHE B 1 21 ? 13.633 18.781 18.547 1 52.25 21 PHE B N 1
ATOM 1917 C CA . PHE B 1 21 ? 13.625 17.375 18.172 1 52.25 21 PHE B CA 1
ATOM 1918 C C . PHE B 1 21 ? 15.047 16.812 18.109 1 52.25 21 PHE B C 1
ATOM 1920 O O . PHE B 1 21 ? 15.266 15.711 17.609 1 52.25 21 PHE B O 1
ATOM 1927 N N . PRO B 1 22 ? 16.031 17.797 18.047 1 50.62 22 PRO B N 1
ATOM 1928 C CA . PRO B 1 22 ? 17.406 17.328 17.812 1 50.62 22 PRO B CA 1
ATOM 1929 C C . PRO B 1 22 ? 17.672 15.961 18.422 1 50.62 22 PRO B C 1
ATOM 1931 O O . PRO B 1 22 ? 18.438 15.172 17.875 1 50.62 22 PRO B O 1
ATOM 1934 N N . GLN B 1 23 ? 17.109 15.758 19.688 1 54.53 23 GLN B N 1
ATOM 1935 C CA . GLN B 1 23 ? 17.656 14.648 20.453 1 54.53 23 GLN B CA 1
ATOM 1936 C C . GLN B 1 23 ? 17.109 13.312 19.984 1 54.53 23 GLN B C 1
ATOM 1938 O O . GLN B 1 23 ? 15.883 13.141 19.891 1 54.53 23 GLN B O 1
ATOM 1943 N N . GLY B 1 24 ? 17.766 12.656 19 1 67.94 24 GLY B N 1
ATOM 1944 C CA . GLY B 1 24 ? 17.484 11.234 19.141 1 67.94 24 GLY B CA 1
ATOM 1945 C C . GLY B 1 24 ? 17.547 10.477 17.828 1 67.94 24 GLY B C 1
ATOM 1946 O O . GLY B 1 24 ? 16.781 9.539 17.609 1 67.94 24 GLY B O 1
ATOM 1947 N N . VAL B 1 25 ? 18.438 10.992 16.891 1 83.81 25 VAL B N 1
ATOM 1948 C CA . VAL B 1 25 ? 18.703 10.07 15.789 1 83.81 25 VAL B CA 1
ATOM 1949 C C . VAL B 1 25 ? 19.312 8.773 16.328 1 83.81 25 VAL B C 1
ATOM 1951 O O . VAL B 1 25 ? 20.25 8.805 17.125 1 83.81 25 VAL B O 1
ATOM 1954 N N . GLU B 1 26 ? 18.672 7.785 15.977 1 91.12 26 GLU B N 1
ATOM 1955 C CA . GLU B 1 26 ? 19.125 6.461 16.391 1 91.12 26 GLU B CA 1
ATOM 1956 C C . GLU B 1 26 ? 19.703 5.688 15.203 1 91.12 26 GLU B C 1
ATOM 1958 O O . GLU B 1 26 ? 19.219 5.805 14.078 1 91.12 26 GLU B O 1
ATOM 1963 N N . THR B 1 27 ? 20.75 4.945 15.508 1 94.69 27 THR B N 1
ATOM 1964 C CA . THR B 1 27 ? 21.359 4.105 14.484 1 94.69 27 THR B CA 1
ATOM 1965 C C . THR B 1 27 ? 21.109 2.631 14.773 1 94.69 27 THR B C 1
ATOM 1967 O O . THR B 1 27 ? 21.234 2.184 15.914 1 94.69 27 THR B O 1
ATOM 1970 N N . PHE B 1 28 ? 20.734 1.921 13.734 1 96.81 28 PHE B N 1
ATOM 1971 C CA . PHE B 1 28 ? 20.516 0.48 13.797 1 96.81 28 PHE B CA 1
ATOM 1972 C C . PHE B 1 28 ? 21.406 -0.242 12.781 1 96.81 28 PHE B C 1
ATOM 1974 O O . PHE B 1 28 ? 21.438 0.131 11.602 1 96.81 28 PHE B O 1
ATOM 1981 N N . GLU B 1 29 ? 22.078 -1.256 13.258 1 97.38 29 GLU B N 1
ATOM 1982 C CA . GLU B 1 29 ? 22.844 -2.09 12.344 1 97.38 29 GLU B CA 1
ATOM 1983 C C . GLU B 1 29 ? 21.922 -2.951 11.477 1 97.38 29 GLU B C 1
ATOM 1985 O O . GLU B 1 29 ? 20.75 -3.154 11.82 1 97.38 29 GLU B O 1
ATOM 1990 N N . ARG B 1 30 ? 22.516 -3.398 10.383 1 96.25 30 ARG B N 1
ATOM 1991 C CA . ARG B 1 30 ? 21.781 -4.332 9.547 1 96.25 30 ARG B CA 1
ATOM 1992 C C . ARG B 1 30 ? 21.281 -5.52 10.359 1 96.25 30 ARG B C 1
ATOM 1994 O O . ARG B 1 30 ? 22.031 -6.109 11.133 1 96.25 30 ARG B O 1
ATOM 2001 N N . GLY B 1 31 ? 20 -5.754 10.195 1 96.19 31 GLY B N 1
ATOM 2002 C CA . GLY B 1 31 ? 19.422 -6.918 10.844 1 96.19 31 GLY B CA 1
ATOM 2003 C C . GLY B 1 31 ? 18.859 -6.617 12.227 1 96.19 31 GLY B C 1
ATOM 2004 O O . GLY B 1 31 ? 18.109 -7.418 12.781 1 96.19 31 GLY B O 1
ATOM 2005 N N . LYS B 1 32 ? 19.203 -5.461 12.742 1 97.75 32 LYS B N 1
ATOM 2006 C CA . LYS B 1 32 ? 18.703 -5.117 14.07 1 97.75 32 LYS B CA 1
ATOM 2007 C C . LYS B 1 32 ? 17.219 -4.723 14.016 1 97.75 32 LYS B C 1
ATOM 2009 O O . LYS B 1 32 ? 16.797 -4.031 13.094 1 97.75 32 LYS B O 1
ATOM 2014 N N . THR B 1 33 ? 16.484 -5.141 15.062 1 98 33 THR B N 1
ATOM 2015 C CA . THR B 1 33 ? 15.055 -4.855 15.148 1 98 33 THR B CA 1
ATOM 2016 C C . THR B 1 33 ? 14.82 -3.424 15.633 1 98 33 THR B C 1
ATOM 2018 O O . THR B 1 33 ? 15.43 -2.982 16.609 1 98 33 THR B O 1
ATOM 2021 N N . ILE B 1 34 ? 14.023 -2.75 14.93 1 97.31 34 ILE B N 1
ATOM 2022 C CA . ILE B 1 34 ? 13.586 -1.412 15.312 1 97.31 34 ILE B CA 1
ATOM 2023 C C . ILE B 1 34 ? 12.367 -1.507 16.219 1 97.31 34 ILE B C 1
ATOM 2025 O O . ILE B 1 34 ? 12.312 -0.869 17.281 1 97.31 34 ILE B O 1
ATOM 2029 N N . PHE B 1 35 ? 11.375 -2.301 15.852 1 96.12 35 PHE B N 1
ATOM 2030 C CA . PHE B 1 35 ? 10.273 -2.662 16.734 1 96.12 35 PHE B CA 1
ATOM 2031 C C . PHE B 1 35 ? 9.695 -4.02 16.359 1 96.12 35 PHE B C 1
ATOM 2033 O O . PHE B 1 35 ? 9.836 -4.461 15.211 1 96.12 35 PHE B O 1
ATOM 2040 N N . PHE B 1 36 ? 9.062 -4.668 17.359 1 95.44 36 PHE B N 1
ATOM 2041 C CA . PHE B 1 36 ? 8.445 -5.98 17.203 1 95.44 36 PHE B CA 1
ATOM 2042 C C . PHE B 1 36 ? 6.93 -5.863 17.109 1 95.44 36 PHE B C 1
ATOM 2044 O O . PHE B 1 36 ? 6.348 -4.914 17.641 1 95.44 36 PHE B O 1
ATOM 2051 N N . PRO B 1 37 ? 6.406 -6.852 16.344 1 93.56 37 PRO B N 1
ATOM 2052 C CA . PRO B 1 37 ? 4.957 -6.957 16.547 1 93.56 37 PRO B CA 1
ATOM 2053 C C . PRO B 1 37 ? 4.574 -7.07 18.031 1 93.56 37 PRO B C 1
ATOM 2055 O O . PRO B 1 37 ? 5.27 -7.734 18.797 1 93.56 37 PRO B O 1
ATOM 2058 N N . GLY B 1 38 ? 3.527 -6.297 18.438 1 92 38 GLY B N 1
ATOM 2059 C CA . GLY B 1 38 ? 3.105 -6.336 19.828 1 92 38 GLY B CA 1
ATOM 2060 C C . GLY B 1 38 ? 3.609 -5.156 20.625 1 92 38 GLY B C 1
ATOM 2061 O O . GLY B 1 38 ? 3.076 -4.855 21.703 1 92 38 GLY B O 1
ATOM 2062 N N . ASP B 1 39 ? 4.723 -4.516 20.156 1 92.94 39 ASP B N 1
ATOM 2063 C CA . ASP B 1 39 ? 5.191 -3.305 20.812 1 92.94 39 ASP B CA 1
ATOM 2064 C C . ASP B 1 39 ? 4.152 -2.189 20.719 1 92.94 39 ASP B C 1
ATOM 2066 O O . ASP B 1 39 ? 3.375 -2.137 19.766 1 92.94 39 ASP B O 1
ATOM 2070 N N . PRO B 1 40 ? 4.141 -1.303 21.672 1 92.81 40 PRO B N 1
ATOM 2071 C CA . PRO B 1 40 ? 3.197 -0.182 21.594 1 92.81 40 PRO B CA 1
ATOM 2072 C C . PRO B 1 40 ? 3.492 0.755 20.422 1 92.81 40 PRO B C 1
ATOM 2074 O O . PRO B 1 40 ? 4.656 1.047 20.141 1 92.81 40 PRO B O 1
ATOM 2077 N N . ALA B 1 41 ? 2.457 1.13 19.719 1 92.31 41 ALA B N 1
ATOM 2078 C CA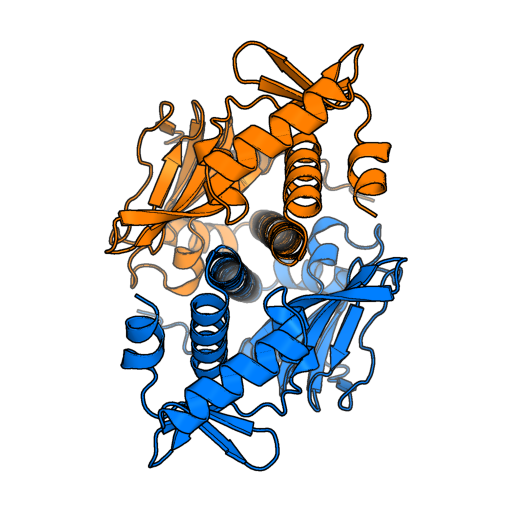 . ALA B 1 41 ? 2.574 2.068 18.594 1 92.31 41 ALA B CA 1
ATOM 2079 C C . ALA B 1 41 ? 2.541 3.512 19.094 1 92.31 41 ALA B C 1
ATOM 2081 O O . ALA B 1 41 ? 1.595 4.25 18.812 1 92.31 41 ALA B O 1
ATOM 2082 N N . GLU B 1 42 ? 3.658 4.02 19.656 1 91.31 42 GLU B N 1
ATOM 2083 C CA . GLU B 1 42 ? 3.639 5.328 20.297 1 91.31 42 GLU B CA 1
ATOM 2084 C C . GLU B 1 42 ? 4.539 6.32 19.578 1 91.31 42 GLU B C 1
ATOM 2086 O O . GLU B 1 42 ? 4.598 7.496 19.938 1 91.31 42 GLU B O 1
ATOM 2091 N N . ARG B 1 43 ? 5.219 5.781 18.578 1 90.31 43 ARG B N 1
ATOM 2092 C CA . ARG B 1 43 ? 6.176 6.637 17.891 1 90.31 43 ARG B CA 1
ATOM 2093 C C . ARG B 1 43 ? 6.031 6.516 16.375 1 90.31 43 ARG B C 1
ATOM 2095 O O . ARG B 1 43 ? 5.652 5.461 15.859 1 90.31 43 ARG B O 1
ATOM 2102 N N . VAL B 1 44 ? 6.336 7.609 15.734 1 91.62 44 VAL B N 1
ATOM 2103 C CA . VAL B 1 44 ? 6.488 7.637 14.281 1 91.62 44 VAL B CA 1
ATOM 2104 C C . VAL B 1 44 ? 7.969 7.746 13.922 1 91.62 44 VAL B C 1
ATOM 2106 O O . VAL B 1 44 ? 8.742 8.398 14.625 1 91.62 44 VAL B O 1
ATOM 2109 N N . TYR B 1 45 ? 8.328 7.121 12.836 1 92.62 45 TYR B N 1
ATOM 2110 C CA . TYR B 1 45 ? 9.734 7.043 12.469 1 92.62 45 TYR B CA 1
ATOM 2111 C C . TYR B 1 45 ? 9.984 7.703 11.117 1 92.62 45 TYR B C 1
ATOM 2113 O O . TYR B 1 45 ? 9.195 7.543 10.188 1 92.62 45 TYR B O 1
ATOM 2121 N N . PHE B 1 46 ? 11.078 8.398 11.078 1 91.69 46 PHE B N 1
ATOM 2122 C CA . PHE B 1 46 ? 11.57 9.008 9.844 1 91.69 46 PHE B CA 1
ATOM 2123 C C . PHE B 1 46 ? 12.914 8.414 9.453 1 91.69 46 PHE B C 1
ATOM 2125 O O . PHE B 1 46 ? 13.891 8.508 10.203 1 91.69 46 PHE B O 1
ATOM 2132 N N . LEU B 1 47 ? 12.906 7.84 8.305 1 93.81 47 LEU B N 1
ATOM 2133 C CA . LEU B 1 47 ? 14.133 7.199 7.836 1 93.81 47 LEU B CA 1
ATOM 2134 C C . LEU B 1 47 ? 15.078 8.219 7.203 1 93.81 47 LEU B C 1
ATOM 2136 O O . LEU B 1 47 ? 14.758 8.797 6.164 1 93.81 47 LEU B O 1
ATOM 2140 N N . ILE B 1 48 ? 16.172 8.391 7.816 1 90.56 48 ILE B N 1
ATOM 2141 C CA . ILE B 1 48 ? 17.141 9.398 7.375 1 90.56 48 ILE B CA 1
ATOM 2142 C C . ILE B 1 48 ? 18.109 8.781 6.379 1 90.56 48 ILE B C 1
ATOM 2144 O O . ILE B 1 48 ? 18.344 9.344 5.305 1 90.56 48 ILE B O 1
ATOM 2148 N N . LYS B 1 49 ? 18.641 7.645 6.734 1 93 49 LYS B N 1
ATOM 2149 C CA . LYS B 1 49 ? 19.609 6.934 5.902 1 93 49 LYS B CA 1
ATOM 2150 C C . LYS B 1 49 ? 19.406 5.422 5.98 1 93 49 LYS B C 1
ATOM 2152 O O . LYS B 1 49 ? 19.047 4.898 7.035 1 93 49 LYS B O 1
ATOM 2157 N N . GLY B 1 50 ? 19.719 4.816 4.797 1 95.69 50 GLY B N 1
ATOM 2158 C CA . GLY B 1 50 ? 19.656 3.365 4.77 1 95.69 50 GLY B CA 1
ATOM 2159 C C . GLY B 1 50 ? 18.328 2.836 4.27 1 95.69 50 GLY B C 1
ATOM 2160 O O . GLY B 1 50 ? 17.672 3.475 3.445 1 95.69 50 GLY B O 1
ATOM 2161 N N . ALA B 1 51 ? 18.031 1.583 4.684 1 97.5 51 ALA B N 1
ATOM 2162 C CA . ALA B 1 51 ? 16.812 0.905 4.27 1 97.5 51 ALA B CA 1
ATOM 2163 C C . ALA B 1 51 ? 16.188 0.124 5.426 1 97.5 51 ALA B C 1
ATOM 2165 O O . ALA B 1 51 ? 16.922 -0.456 6.242 1 97.5 51 ALA B O 1
ATOM 2166 N N . VAL B 1 52 ? 14.898 0.167 5.52 1 97.69 52 VAL B N 1
ATOM 2167 C CA . VAL B 1 52 ? 14.156 -0.561 6.543 1 97.69 52 VAL B CA 1
ATOM 2168 C C . VAL B 1 52 ? 13.211 -1.563 5.883 1 97.69 52 VAL B C 1
ATOM 2170 O O . VAL B 1 52 ? 12.57 -1.253 4.879 1 97.69 52 VAL B O 1
ATOM 2173 N N . LYS B 1 53 ? 13.164 -2.738 6.434 1 97.38 53 LYS B N 1
ATOM 2174 C CA . LYS B 1 53 ? 12.219 -3.76 5.988 1 97.38 53 LYS B CA 1
ATOM 2175 C C . LYS B 1 53 ? 11.055 -3.891 6.965 1 97.38 53 LYS B C 1
ATOM 2177 O O . LYS B 1 53 ? 11.258 -4.035 8.172 1 97.38 53 LYS B O 1
ATOM 2182 N N . LEU B 1 54 ? 9.883 -3.762 6.477 1 96.88 54 LEU B N 1
ATOM 2183 C CA . LEU B 1 54 ? 8.672 -4.098 7.219 1 96.88 54 LEU B CA 1
ATOM 2184 C C . LEU B 1 54 ? 8.133 -5.457 6.789 1 96.88 54 LEU B C 1
ATOM 2186 O O . LEU B 1 54 ? 8 -5.73 5.594 1 96.88 54 LEU B O 1
ATOM 2190 N N . SER B 1 55 ? 7.816 -6.332 7.762 1 96.06 55 SER B N 1
ATOM 2191 C CA . SER B 1 55 ? 7.324 -7.66 7.414 1 96.06 55 SER B CA 1
ATOM 2192 C C . SER B 1 55 ? 6.293 -8.148 8.43 1 96.06 55 SER B C 1
ATOM 2194 O O . SER B 1 55 ? 6.223 -7.637 9.547 1 96.06 55 SER B O 1
ATOM 2196 N N . ARG B 1 56 ? 5.441 -8.969 7.973 1 92.75 56 ARG B N 1
ATOM 2197 C CA . ARG B 1 56 ? 4.539 -9.734 8.828 1 92.75 56 ARG B CA 1
ATOM 2198 C C . ARG B 1 56 ? 5.082 -11.141 9.07 1 92.75 56 ARG B C 1
ATOM 2200 O O . ARG B 1 56 ? 5.461 -11.836 8.133 1 92.75 56 ARG B O 1
ATOM 2207 N N . VAL B 1 57 ? 5.113 -11.469 10.328 1 87.62 57 VAL B N 1
ATOM 2208 C CA . VAL B 1 57 ? 5.562 -12.812 10.68 1 87.62 57 VAL B CA 1
ATOM 2209 C C . VAL B 1 57 ? 4.367 -13.656 11.125 1 87.62 57 VAL B C 1
ATOM 2211 O O . VAL B 1 57 ? 3.674 -13.312 12.078 1 87.62 57 VAL B O 1
ATOM 2214 N N . TYR B 1 58 ? 4.152 -14.773 10.43 1 83.5 58 TYR B N 1
ATOM 2215 C CA . TYR B 1 58 ? 3.025 -15.641 10.734 1 83.5 58 TYR B CA 1
ATOM 2216 C C . TYR B 1 58 ? 3.426 -16.734 11.719 1 83.5 58 TYR B C 1
ATOM 2218 O O . TYR B 1 58 ? 4.617 -16.953 11.953 1 83.5 58 TYR B O 1
ATOM 2226 N N . GLU B 1 59 ? 2.436 -17.375 12.219 1 83.56 59 GLU B N 1
ATOM 2227 C CA . GLU B 1 59 ? 2.672 -18.438 13.195 1 83.56 59 GLU B CA 1
ATOM 2228 C C . GLU B 1 59 ? 3.398 -19.625 12.555 1 83.56 59 GLU B C 1
ATOM 2230 O O . GLU B 1 59 ? 4.168 -20.328 13.219 1 83.56 59 GLU B O 1
ATOM 2235 N N . SER B 1 60 ? 3.186 -19.859 11.328 1 80.56 60 SER B N 1
ATOM 2236 C CA . SER B 1 60 ? 3.838 -20.922 10.586 1 80.56 60 SER B CA 1
ATOM 2237 C C . SER B 1 60 ? 5.336 -20.688 10.453 1 80.56 60 SER B C 1
ATOM 2239 O O . SER B 1 60 ? 6.094 -21.578 10.086 1 80.56 60 SER B O 1
ATOM 2241 N N . GLY B 1 61 ? 5.742 -19.453 10.773 1 81.5 61 GLY B N 1
ATOM 2242 C CA . GLY B 1 61 ? 7.129 -19.062 10.555 1 81.5 61 GLY B CA 1
ATOM 2243 C C . GLY B 1 61 ? 7.352 -18.344 9.242 1 81.5 61 GLY B C 1
ATOM 2244 O O . GLY B 1 61 ? 8.43 -17.797 9 1 81.5 61 GLY B O 1
ATOM 2245 N N . GLU B 1 62 ? 6.348 -18.375 8.469 1 84.38 62 GLU B N 1
ATOM 2246 C CA . GLU B 1 62 ? 6.426 -17.656 7.203 1 84.38 62 GLU B CA 1
ATOM 2247 C C . GLU B 1 62 ? 6.484 -16.156 7.43 1 84.38 62 GLU B C 1
ATOM 2249 O O . GLU B 1 62 ? 5.789 -15.617 8.297 1 84.38 62 GLU B O 1
ATOM 2254 N N . GLU B 1 63 ? 7.41 -15.531 6.637 1 89.56 63 GLU B N 1
ATOM 2255 C CA . GLU B 1 63 ? 7.535 -14.078 6.715 1 89.56 63 GLU B CA 1
ATOM 2256 C C . GLU B 1 63 ? 7.227 -13.422 5.371 1 89.56 63 GLU B C 1
ATOM 2258 O O . GLU B 1 63 ? 7.762 -13.828 4.34 1 89.56 63 GLU B O 1
ATOM 2263 N N . ILE B 1 64 ? 6.363 -12.484 5.422 1 91.25 64 ILE B N 1
ATOM 2264 C CA . ILE B 1 64 ? 5.992 -11.734 4.227 1 91.25 64 ILE B CA 1
ATOM 2265 C C . ILE B 1 64 ? 6.488 -10.297 4.34 1 91.25 64 ILE B C 1
ATOM 2267 O O . ILE B 1 64 ? 6.16 -9.594 5.301 1 91.25 64 ILE B O 1
ATOM 2271 N N . THR B 1 65 ? 7.285 -9.875 3.381 1 94.06 65 THR B N 1
ATOM 2272 C CA . THR B 1 65 ? 7.738 -8.492 3.34 1 94.06 65 THR B CA 1
ATOM 2273 C C . THR B 1 65 ? 6.648 -7.578 2.781 1 94.06 65 THR B C 1
ATOM 2275 O O . THR B 1 65 ? 6.133 -7.82 1.688 1 94.06 65 THR B O 1
ATOM 2278 N N . VAL B 1 66 ? 6.336 -6.508 3.533 1 93.62 66 VAL B N 1
ATOM 2279 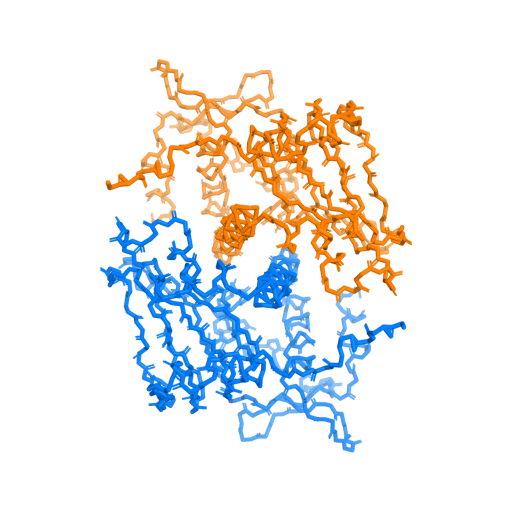C CA . VAL B 1 66 ? 5.25 -5.645 3.08 1 93.62 66 VAL B CA 1
ATOM 2280 C C . VAL B 1 66 ? 5.824 -4.332 2.543 1 93.62 66 VAL B C 1
ATOM 2282 O O . VAL B 1 66 ? 5.152 -3.611 1.805 1 93.62 66 VAL B O 1
ATOM 2285 N N . ALA B 1 67 ? 7.062 -4.047 2.945 1 94.81 67 ALA B N 1
ATOM 2286 C CA . ALA B 1 67 ? 7.688 -2.83 2.432 1 94.81 67 ALA B CA 1
ATOM 2287 C C . ALA B 1 67 ? 9.203 -2.885 2.588 1 94.81 67 ALA B C 1
ATOM 2289 O O . ALA B 1 67 ? 9.719 -3.475 3.541 1 94.81 67 ALA B O 1
ATOM 2290 N N . LEU B 1 68 ? 9.898 -2.367 1.62 1 95.31 68 LEU B N 1
ATOM 2291 C CA . LEU B 1 68 ? 11.297 -1.967 1.72 1 95.31 68 LEU B CA 1
ATOM 2292 C C . LEU B 1 68 ? 11.445 -0.452 1.604 1 95.31 68 LEU B C 1
ATOM 2294 O O . LEU B 1 68 ? 11.297 0.109 0.517 1 95.31 68 LEU B O 1
ATOM 2298 N N . LEU B 1 69 ? 11.711 0.15 2.707 1 96.56 69 LEU B N 1
ATOM 2299 C CA . LEU B 1 69 ? 11.656 1.604 2.803 1 96.56 69 LEU B CA 1
ATOM 2300 C C . LEU B 1 69 ? 13.031 2.219 2.582 1 96.56 69 LEU B C 1
ATOM 2302 O O . LEU B 1 69 ? 14.039 1.695 3.072 1 96.56 69 LEU B O 1
ATOM 2306 N N . ARG B 1 70 ? 12.992 3.336 1.849 1 94.56 70 ARG B N 1
ATOM 2307 C CA . ARG B 1 70 ? 14.219 4.062 1.553 1 94.56 70 ARG B CA 1
ATOM 2308 C C . ARG B 1 70 ? 14.273 5.387 2.311 1 94.56 70 ARG B C 1
ATOM 2310 O O . ARG B 1 70 ? 13.312 5.758 2.986 1 94.56 70 ARG B O 1
ATOM 2317 N N . GLU B 1 71 ? 15.297 6.082 2.102 1 91.38 71 GLU B N 1
ATOM 2318 C CA . GLU B 1 71 ? 15.508 7.387 2.719 1 91.38 71 GLU B CA 1
ATOM 2319 C C . GLU B 1 71 ? 14.328 8.32 2.447 1 91.38 71 GLU B C 1
ATOM 2321 O O . GLU B 1 71 ? 13.711 8.258 1.38 1 91.38 71 GLU B O 1
ATOM 2326 N N . ASN B 1 72 ? 13.984 9.094 3.51 1 88.12 72 ASN B N 1
ATOM 2327 C CA . ASN B 1 72 ? 12.93 10.102 3.445 1 88.12 72 ASN B CA 1
ATOM 2328 C C . ASN B 1 72 ? 11.539 9.469 3.551 1 88.12 72 ASN B C 1
ATOM 2330 O O . ASN B 1 72 ? 10.539 10.094 3.199 1 88.12 72 ASN B O 1
ATOM 2334 N N . SER B 1 73 ? 11.547 8.258 4.027 1 93.06 73 SER B N 1
ATOM 2335 C CA . SER B 1 73 ? 10.273 7.582 4.258 1 93.06 73 SER B CA 1
ATOM 2336 C C . SER B 1 73 ? 9.797 7.777 5.691 1 93.06 73 SER B C 1
ATOM 2338 O O . SER B 1 73 ? 10.602 7.957 6.602 1 93.06 73 SER B O 1
ATOM 2340 N N . VAL B 1 74 ? 8.469 7.75 5.824 1 92.75 74 VAL B N 1
ATOM 2341 C CA . VAL B 1 74 ? 7.816 7.754 7.133 1 92.75 74 VAL B CA 1
ATOM 2342 C C . VAL B 1 74 ? 7.184 6.395 7.398 1 92.75 74 VAL B C 1
ATOM 2344 O O . VAL B 1 74 ? 6.566 5.805 6.508 1 92.75 74 VAL B O 1
ATOM 2347 N N . PHE B 1 75 ? 7.422 5.82 8.602 1 94.62 75 PHE B N 1
ATOM 2348 C CA . PHE B 1 75 ? 6.754 4.57 8.945 1 94.62 75 PHE B CA 1
ATOM 2349 C C . PHE B 1 75 ? 6.391 4.543 10.43 1 94.62 75 PHE B C 1
ATOM 2351 O O . PHE B 1 75 ? 6.641 5.512 11.148 1 94.62 75 PHE B O 1
ATOM 2358 N N . GLY B 1 76 ? 5.664 3.484 10.883 1 92.25 76 GLY B N 1
ATOM 2359 C CA . GLY B 1 76 ? 5.043 3.488 12.203 1 92.25 76 GLY B CA 1
ATOM 2360 C C . GLY B 1 76 ? 3.768 4.305 12.258 1 92.25 76 GLY B C 1
ATOM 2361 O O . GLY B 1 76 ? 3.488 4.961 13.266 1 92.25 76 GLY B O 1
ATOM 2362 N N . VAL B 1 77 ? 3.027 4.258 11.219 1 89.75 77 VAL B N 1
ATOM 2363 C CA . VAL B 1 77 ? 1.938 5.195 10.969 1 89.75 77 VAL B CA 1
ATOM 2364 C C . VAL B 1 77 ? 0.699 4.77 11.75 1 89.75 77 VAL B C 1
ATOM 2366 O O . VAL B 1 77 ? -0.248 5.547 11.898 1 89.75 77 VAL B O 1
ATOM 2369 N N . LEU B 1 78 ? 0.697 3.525 12.273 1 85.38 78 LEU B N 1
ATOM 2370 C CA . LEU B 1 78 ? -0.398 3.082 13.125 1 85.38 78 LEU B CA 1
ATOM 2371 C C . LEU B 1 78 ? -0.61 4.051 14.281 1 85.38 78 LEU B C 1
ATOM 2373 O O . LEU B 1 78 ? -1.74 4.25 14.734 1 85.38 78 LEU B O 1
ATOM 2377 N N . SER B 1 79 ? 0.413 4.664 14.648 1 85.44 79 SER B N 1
ATOM 2378 C CA . SER B 1 79 ? 0.38 5.594 15.781 1 85.44 79 SER B CA 1
ATOM 2379 C C . SER B 1 79 ? -0.495 6.805 15.469 1 85.44 79 SER B C 1
ATOM 2381 O O . SER B 1 79 ? -1.097 7.387 16.375 1 85.44 79 SER B O 1
ATOM 2383 N N . PHE B 1 80 ? -0.575 7.207 14.227 1 84.75 80 PHE B N 1
ATOM 2384 C CA . PHE B 1 80 ? -1.44 8.32 13.852 1 84.75 80 PHE B CA 1
ATOM 2385 C C . PHE B 1 80 ? -2.906 7.957 14.055 1 84.75 80 PHE B C 1
ATOM 2387 O O . PHE B 1 80 ? -3.736 8.828 14.32 1 84.75 80 PHE B O 1
ATOM 2394 N N . ILE B 1 81 ? -3.156 6.715 13.938 1 81.5 81 ILE B N 1
ATOM 2395 C CA . ILE B 1 81 ? -4.539 6.246 13.961 1 81.5 81 ILE B CA 1
ATOM 2396 C C . ILE B 1 81 ? -4.961 5.957 15.398 1 81.5 81 ILE B C 1
ATOM 2398 O O . ILE B 1 81 ? -6.027 6.398 15.844 1 81.5 81 ILE B O 1
ATOM 2402 N N . THR B 1 82 ? -4.094 5.301 16.094 1 78.94 82 THR B N 1
ATOM 2403 C CA . THR B 1 82 ? -4.52 4.754 17.391 1 78.94 82 THR B CA 1
ATOM 2404 C C . THR B 1 82 ? -3.904 5.539 18.531 1 78.94 82 THR B C 1
ATOM 2406 O O . THR B 1 82 ? -4.363 5.441 19.672 1 78.94 82 THR B O 1
ATOM 2409 N N . GLY B 1 83 ? -2.957 6.293 18.109 1 74.19 83 GLY B N 1
ATOM 2410 C CA . GLY B 1 83 ? -2.211 6.945 19.172 1 74.19 83 GLY B CA 1
ATOM 2411 C C . GLY B 1 83 ? -1.372 5.984 20 1 74.19 83 GLY B C 1
ATOM 2412 O O . GLY B 1 83 ? -0.344 5.492 19.531 1 74.19 83 GLY B O 1
ATOM 2413 N N . HIS B 1 84 ? -1.822 5.672 21.188 1 70 84 HIS B N 1
ATOM 2414 C CA . HIS B 1 84 ? -1.094 4.754 22.062 1 70 84 HIS B CA 1
ATOM 2415 C C . HIS B 1 84 ? -1.944 3.543 22.422 1 70 84 HIS B C 1
ATOM 2417 O O . HIS B 1 84 ? -1.581 2.766 23.312 1 70 84 HIS B O 1
ATOM 2423 N N . ARG B 1 85 ? -2.836 3.367 21.703 1 78.44 85 ARG B N 1
ATOM 2424 C CA . ARG B 1 85 ? -3.844 2.414 22.156 1 78.44 85 ARG B CA 1
ATOM 2425 C C . ARG B 1 85 ? -3.711 1.083 21.422 1 78.44 85 ARG B C 1
ATOM 2427 O O . ARG B 1 85 ? -4.48 0.152 21.672 1 78.44 85 ARG B O 1
ATOM 2434 N N . SER B 1 86 ? -2.723 0.958 20.578 1 84.06 86 SER B N 1
ATOM 2435 C CA . SER B 1 86 ? -2.623 -0.286 19.812 1 84.06 86 SER B CA 1
ATOM 2436 C C . SER B 1 86 ? -1.179 -0.773 19.734 1 84.06 86 SER B C 1
ATOM 2438 O O . SER B 1 86 ? -0.246 -0.006 19.984 1 84.06 86 SER B O 1
ATOM 2440 N N . ASP B 1 87 ? -1.115 -2.119 19.406 1 87.44 87 ASP B N 1
ATOM 2441 C CA . ASP B 1 87 ? 0.177 -2.768 19.203 1 87.44 87 ASP B CA 1
ATOM 2442 C C . ASP B 1 87 ? 0.568 -2.766 17.719 1 87.44 87 ASP B C 1
ATOM 2444 O O . ASP B 1 87 ? -0.294 -2.865 16.844 1 87.44 87 ASP B O 1
ATOM 2448 N N . ARG B 1 88 ? 1.869 -2.662 17.578 1 90.25 88 ARG B N 1
ATOM 2449 C CA . ARG B 1 88 ? 2.396 -2.762 16.219 1 90.25 88 ARG B CA 1
ATOM 2450 C C . ARG B 1 88 ? 2.062 -4.113 15.594 1 90.25 88 ARG B C 1
ATOM 2452 O O . ARG B 1 88 ? 2.035 -5.133 16.297 1 90.25 88 ARG B O 1
ATOM 2459 N N . PHE B 1 89 ? 1.885 -4.059 14.242 1 88.06 89 PHE B N 1
ATOM 2460 C CA . PHE B 1 89 ? 1.533 -5.254 13.492 1 88.06 89 PHE B CA 1
ATOM 2461 C C . PHE B 1 89 ? 2.764 -5.852 12.82 1 88.06 89 PHE B C 1
ATOM 2463 O O . PHE B 1 89 ? 2.881 -7.074 12.703 1 88.06 89 PHE B O 1
ATOM 2470 N N . TYR B 1 90 ? 3.623 -5.016 12.477 1 93.25 90 TYR B N 1
ATOM 2471 C CA . TYR B 1 90 ? 4.707 -5.457 11.609 1 93.25 90 TYR B CA 1
ATOM 2472 C C . TYR B 1 90 ? 6.031 -5.5 12.367 1 93.25 90 TYR B C 1
ATOM 2474 O O . TYR B 1 90 ? 6.184 -4.844 13.398 1 93.25 90 TYR B O 1
ATOM 2482 N N . HIS B 1 91 ? 6.863 -6.359 11.898 1 96.44 91 HIS B N 1
ATOM 2483 C CA . HIS B 1 91 ? 8.266 -6.387 12.305 1 96.44 91 HIS B CA 1
ATOM 2484 C C . HIS B 1 91 ? 9.094 -5.406 11.484 1 96.44 91 HIS B C 1
ATOM 2486 O O . HIS B 1 91 ? 9.039 -5.418 10.25 1 96.44 91 HIS B O 1
ATOM 2492 N N . ALA B 1 92 ? 9.727 -4.469 12.148 1 97.69 92 ALA B N 1
ATOM 2493 C CA . ALA B 1 92 ? 10.594 -3.514 11.461 1 97.69 92 ALA B CA 1
ATOM 2494 C C . ALA B 1 92 ? 12.062 -3.791 11.758 1 97.69 92 ALA B C 1
ATOM 2496 O O . ALA B 1 92 ? 12.477 -3.803 12.922 1 97.69 92 ALA B O 1
ATOM 2497 N N . VAL B 1 93 ? 12.828 -3.98 10.727 1 97.75 93 VAL B N 1
ATOM 2498 C CA . VAL B 1 93 ? 14.234 -4.332 10.875 1 97.75 93 VAL B CA 1
ATOM 2499 C C . VAL B 1 93 ? 15.086 -3.457 9.961 1 97.75 93 VAL B C 1
ATOM 2501 O O . VAL B 1 93 ? 14.664 -3.094 8.867 1 97.75 93 VAL B O 1
ATOM 2504 N N . GLY B 1 94 ? 16.266 -3.084 10.461 1 97.69 94 GLY B N 1
ATOM 2505 C CA . GLY B 1 94 ? 17.219 -2.471 9.555 1 97.69 94 GLY B CA 1
ATOM 2506 C C . GLY B 1 94 ? 17.688 -3.41 8.453 1 97.69 94 GLY B C 1
ATOM 2507 O O . GLY B 1 94 ? 18.312 -4.441 8.734 1 97.69 94 GLY B O 1
ATOM 2508 N N . PHE B 1 95 ? 17.344 -3.039 7.211 1 96.56 95 PHE B N 1
ATOM 2509 C CA . PHE B 1 95 ? 17.812 -3.848 6.09 1 96.56 95 PHE B CA 1
ATOM 2510 C C . PHE B 1 95 ? 19.266 -3.537 5.758 1 96.56 95 PHE B C 1
ATOM 2512 O O . PHE B 1 95 ? 19.969 -4.379 5.203 1 96.56 95 PHE B O 1
ATOM 2519 N N . THR B 1 96 ? 19.672 -2.369 5.977 1 96.81 96 THR B N 1
ATOM 2520 C CA . THR B 1 96 ? 21.047 -1.878 6.02 1 96.81 96 THR B CA 1
ATOM 2521 C C . THR B 1 96 ? 21.328 -1.146 7.328 1 96.81 96 THR B C 1
ATOM 2523 O O . THR B 1 96 ? 20.453 -1.083 8.203 1 96.81 96 THR B O 1
ATOM 2526 N N . THR B 1 97 ? 22.578 -0.723 7.453 1 96.94 97 THR B N 1
ATOM 2527 C CA . THR B 1 97 ? 22.766 0.265 8.508 1 96.94 97 THR B CA 1
ATOM 2528 C C . THR B 1 97 ? 21.859 1.474 8.289 1 96.94 97 THR B C 1
ATOM 2530 O O . THR B 1 97 ? 21.875 2.072 7.211 1 96.94 97 THR B O 1
ATOM 2533 N N . THR B 1 98 ? 21.047 1.704 9.359 1 96.44 98 THR B N 1
ATOM 2534 C CA . THR B 1 98 ? 19.969 2.668 9.172 1 96.44 98 THR B CA 1
ATOM 2535 C C . THR B 1 98 ? 20 3.73 10.266 1 96.44 98 THR B C 1
ATOM 2537 O O . THR B 1 98 ? 20.297 3.428 11.422 1 96.44 98 THR B O 1
ATOM 2540 N N . GLN B 1 99 ? 19.797 4.941 9.844 1 93.62 99 GLN B N 1
ATOM 2541 C CA . GLN B 1 99 ? 19.609 6.059 10.758 1 93.62 99 GLN B CA 1
ATOM 2542 C C . GLN B 1 99 ? 18.172 6.566 10.719 1 93.62 99 GLN B C 1
ATOM 2544 O O . GLN B 1 99 ? 17.625 6.832 9.641 1 93.62 99 GLN B O 1
ATOM 2549 N N . LEU B 1 100 ? 17.594 6.645 11.898 1 92.69 100 LEU B N 1
ATOM 2550 C CA . LEU B 1 100 ? 16.203 7.07 11.953 1 92.69 100 LEU B CA 1
ATOM 2551 C C . LEU B 1 100 ? 16 8.125 13.039 1 92.69 100 LEU B C 1
ATOM 2553 O O . LEU B 1 100 ? 16.75 8.172 14.008 1 92.69 100 LEU B O 1
ATOM 2557 N N . TYR B 1 101 ? 15.016 8.914 12.805 1 89.06 101 TYR B N 1
ATOM 2558 C CA . TYR B 1 101 ? 14.477 9.82 13.812 1 89.06 101 TYR B CA 1
ATOM 2559 C C . TYR B 1 101 ? 13.109 9.352 14.297 1 89.06 101 TYR B C 1
ATOM 2561 O O . TYR B 1 101 ? 12.195 9.156 13.492 1 89.06 101 TYR B O 1
ATOM 2569 N N . SER B 1 102 ? 13.047 9.055 15.516 1 89.25 102 SER B N 1
ATOM 2570 C CA . SER B 1 102 ? 11.797 8.594 16.125 1 89.25 102 SER B CA 1
ATOM 2571 C C . SER B 1 102 ? 11.148 9.688 16.953 1 89.25 102 SER B C 1
ATOM 2573 O O . SER B 1 102 ? 11.82 10.336 17.766 1 89.25 102 SER B O 1
ATOM 2575 N N . VAL B 1 103 ? 9.828 9.945 16.734 1 87.06 103 VAL B N 1
ATOM 2576 C CA . VAL B 1 103 ? 9.125 11.016 17.438 1 87.06 103 VAL B CA 1
ATOM 2577 C C . VAL B 1 103 ? 7.859 10.453 18.094 1 87.06 103 VAL B C 1
ATOM 2579 O O . VAL B 1 103 ? 7.059 9.781 17.438 1 87.06 103 VAL B O 1
ATOM 2582 N N . PRO B 1 104 ? 7.715 10.719 19.406 1 88.25 104 PRO B N 1
ATOM 2583 C CA . PRO B 1 104 ? 6.441 10.328 20.016 1 88.25 104 PRO B CA 1
ATOM 2584 C C . PRO B 1 104 ? 5.242 11.008 19.359 1 88.25 104 PRO B C 1
ATOM 2586 O O . PRO B 1 104 ? 5.316 12.18 18.984 1 88.25 104 PRO B O 1
ATOM 2589 N N . ILE B 1 105 ? 4.188 10.281 19.234 1 87.94 105 ILE B N 1
ATOM 2590 C CA . ILE B 1 105 ? 3.004 10.773 18.547 1 87.94 105 ILE B CA 1
ATOM 2591 C C . ILE B 1 105 ? 2.48 12.031 19.234 1 87.94 105 ILE B C 1
ATOM 2593 O O . ILE B 1 105 ? 1.999 12.953 18.562 1 87.94 105 ILE B O 1
ATOM 2597 N N . GLU B 1 106 ? 2.559 12.109 20.531 1 86.06 106 GLU B N 1
ATOM 2598 C CA . GLU B 1 106 ? 2.08 13.273 21.281 1 86.06 106 GLU B CA 1
ATOM 2599 C C . GLU B 1 106 ? 2.834 14.531 20.875 1 86.06 106 GLU B C 1
ATOM 2601 O O . GLU B 1 106 ? 2.254 15.625 20.828 1 86.06 106 GLU B O 1
ATOM 2606 N N . GLN B 1 107 ? 4.062 14.352 20.625 1 83.81 107 GLN B N 1
ATOM 2607 C CA . GLN B 1 107 ? 4.879 15.484 20.203 1 83.81 107 GLN B CA 1
ATOM 2608 C C . GLN B 1 107 ? 4.516 15.945 18.797 1 83.81 107 GLN B C 1
ATOM 2610 O O . GLN B 1 107 ? 4.535 17.141 18.5 1 83.81 107 GLN B O 1
ATOM 2615 N N . ILE B 1 108 ? 4.242 15.023 17.938 1 84.19 108 ILE B N 1
ATOM 2616 C CA . ILE B 1 108 ? 3.828 15.359 16.578 1 84.19 108 ILE B CA 1
ATOM 2617 C C . ILE B 1 108 ? 2.533 16.172 16.625 1 84.19 108 ILE B C 1
ATOM 2619 O O . ILE B 1 108 ? 2.396 17.172 15.922 1 84.19 108 ILE B O 1
ATOM 2623 N N . GLU B 1 109 ? 1.696 15.758 17.469 1 82.62 109 GLU B N 1
ATOM 2624 C CA . GLU B 1 109 ? 0.414 16.438 17.578 1 82.62 109 GLU B CA 1
ATOM 2625 C C . GLU B 1 109 ? 0.603 17.891 18.047 1 82.62 109 GLU B C 1
ATOM 2627 O O . GLU B 1 109 ? -0.089 18.797 17.578 1 82.62 109 GLU B O 1
ATOM 2632 N N . ILE B 1 110 ? 1.475 18.062 18.906 1 82.56 110 ILE B N 1
ATOM 2633 C CA . ILE B 1 110 ? 1.771 19.406 19.406 1 82.56 110 ILE B CA 1
ATOM 2634 C C . ILE B 1 110 ? 2.393 20.25 18.297 1 82.56 110 ILE B C 1
ATOM 2636 O O . ILE B 1 110 ? 2.01 21.406 18.094 1 82.56 110 ILE B O 1
ATOM 2640 N N . LEU B 1 111 ? 3.26 19.609 17.562 1 79.94 111 LEU B N 1
ATOM 2641 C CA . LEU B 1 111 ? 3.98 20.328 16.516 1 79.94 111 LEU B CA 1
ATOM 2642 C C . LEU B 1 111 ? 3.045 20.703 15.367 1 79.94 111 LEU B C 1
ATOM 2644 O O . LEU B 1 111 ? 3.217 21.75 14.734 1 79.94 111 LEU B O 1
ATOM 2648 N N . LEU B 1 112 ? 2.125 19.844 15.094 1 81.75 112 LEU B N 1
ATOM 2649 C CA . LEU B 1 112 ? 1.176 20.094 14.016 1 81.75 112 LEU B CA 1
ATOM 2650 C C . LEU B 1 112 ? 0.367 21.359 14.289 1 81.75 112 LEU B C 1
ATOM 2652 O O . LEU B 1 112 ? -0.031 22.062 13.359 1 81.75 112 LEU B O 1
ATOM 2656 N N . LYS B 1 113 ? 0.142 21.656 15.508 1 79.25 113 LYS B N 1
ATOM 2657 C CA . LYS B 1 113 ? -0.622 22.844 15.898 1 79.25 113 LYS B CA 1
ATOM 2658 C C . LYS B 1 113 ? 0.197 24.125 15.703 1 79.25 113 LYS B C 1
ATOM 2660 O O . LYS B 1 113 ? -0.359 25.188 15.445 1 79.25 113 LYS B O 1
ATOM 2665 N N . SER B 1 114 ? 1.43 23.969 15.719 1 77.06 114 SER B N 1
ATOM 2666 C CA . SER B 1 114 ? 2.266 25.156 15.734 1 77.06 114 SER B CA 1
ATOM 2667 C C . SER B 1 114 ? 2.949 25.375 14.391 1 77.06 114 SER B C 1
ATOM 2669 O O . SER B 1 114 ? 3.406 26.484 14.094 1 77.06 114 SER B O 1
ATOM 2671 N N . ASP B 1 115 ? 3.008 24.375 13.586 1 79.19 115 ASP B N 1
ATOM 2672 C CA . ASP B 1 115 ? 3.795 24.469 12.359 1 79.19 115 ASP B CA 1
ATOM 2673 C C . ASP B 1 115 ? 3.057 23.828 11.188 1 79.19 115 ASP B C 1
ATOM 2675 O O . ASP B 1 115 ? 3.238 22.641 10.906 1 79.19 115 ASP B O 1
ATOM 2679 N N . PRO B 1 116 ? 2.414 24.641 10.453 1 77.06 116 PRO B N 1
ATOM 2680 C CA . PRO B 1 116 ? 1.674 24.094 9.305 1 77.06 116 PRO B CA 1
ATOM 2681 C C . PRO B 1 116 ? 2.586 23.453 8.258 1 77.06 116 PRO B C 1
ATOM 2683 O O . PRO B 1 116 ? 2.154 22.578 7.516 1 77.06 116 PRO B O 1
ATOM 2686 N N . GLU B 1 117 ? 3.744 23.875 8.156 1 78.44 117 GLU B N 1
ATOM 2687 C CA . GLU B 1 117 ? 4.691 23.297 7.207 1 78.44 117 GLU B CA 1
ATOM 2688 C C . GLU B 1 117 ? 4.977 21.828 7.527 1 78.44 117 GLU B C 1
ATOM 2690 O O . GLU B 1 117 ? 5.195 21.016 6.621 1 78.44 117 GLU B O 1
ATOM 2695 N N . LEU B 1 118 ? 4.887 21.531 8.789 1 81.69 118 LEU B N 1
ATOM 2696 C CA . LEU B 1 118 ? 5.102 20.156 9.195 1 81.69 118 LEU B CA 1
ATOM 2697 C C . LEU B 1 118 ? 3.969 19.25 8.695 1 81.69 118 LEU B C 1
ATOM 2699 O O . LEU B 1 118 ? 4.207 18.109 8.289 1 81.69 118 LEU B O 1
ATOM 2703 N N . SER B 1 119 ? 2.791 19.844 8.734 1 85.44 119 SER B N 1
ATOM 2704 C CA . SER B 1 119 ? 1.634 19.094 8.266 1 85.44 119 SER B CA 1
ATOM 2705 C C . SER B 1 119 ? 1.783 18.703 6.793 1 85.44 119 SER B C 1
ATOM 2707 O O . SER B 1 119 ? 1.569 17.547 6.418 1 85.44 119 SER B O 1
ATOM 2709 N N . LEU B 1 120 ? 2.188 19.609 6.062 1 84.06 120 LEU B N 1
ATOM 2710 C CA . LEU B 1 120 ? 2.33 19.375 4.633 1 84.06 120 LEU B CA 1
ATOM 2711 C C . LEU B 1 120 ? 3.438 18.359 4.355 1 84.06 120 LEU B C 1
ATOM 2713 O O . LEU B 1 120 ? 3.293 17.5 3.482 1 84.06 120 LEU B O 1
ATOM 2717 N N . LEU B 1 121 ? 4.406 18.469 5.094 1 83.88 121 LEU B N 1
ATOM 2718 C CA . LEU B 1 121 ? 5.527 17.547 4.941 1 83.88 121 LEU B CA 1
ATOM 2719 C C . LEU B 1 121 ? 5.105 16.109 5.273 1 83.88 121 LEU B C 1
ATOM 2721 O O . LEU B 1 121 ? 5.461 15.18 4.555 1 83.88 121 LEU B O 1
ATOM 2725 N N . LEU B 1 122 ? 4.395 16 6.312 1 89.5 122 LEU B N 1
ATOM 2726 C CA . LEU B 1 122 ? 3.932 14.688 6.723 1 89.5 122 LEU B CA 1
ATOM 2727 C C . LEU B 1 122 ? 2.934 14.125 5.711 1 89.5 122 LEU B C 1
ATOM 2729 O O . LEU B 1 122 ? 2.967 12.938 5.395 1 89.5 122 LEU B O 1
ATOM 2733 N N . LEU B 1 123 ? 2.121 14.992 5.234 1 91.44 123 LEU B N 1
ATOM 2734 C CA . LEU B 1 123 ? 1.156 14.562 4.227 1 91.44 123 LEU B CA 1
ATOM 2735 C C . LEU B 1 123 ? 1.865 14.078 2.967 1 91.44 123 LEU B C 1
ATOM 2737 O O . LEU B 1 123 ? 1.496 13.055 2.398 1 91.44 123 LEU B O 1
ATOM 2741 N N . ARG B 1 124 ? 2.889 14.742 2.564 1 89.94 124 ARG B N 1
ATOM 2742 C CA . ARG B 1 124 ? 3.68 14.336 1.405 1 89.94 124 ARG B CA 1
ATOM 2743 C C . ARG B 1 124 ? 4.383 13.008 1.656 1 89.94 124 ARG B C 1
ATOM 2745 O O . ARG B 1 124 ? 4.391 12.133 0.79 1 89.94 124 ARG B O 1
ATOM 2752 N N . GLY B 1 125 ? 4.938 12.922 2.807 1 91.12 125 GLY B N 1
ATOM 2753 C CA . GLY B 1 125 ? 5.609 11.688 3.166 1 91.12 125 GLY B CA 1
ATOM 2754 C C . GLY B 1 125 ? 4.688 10.477 3.158 1 91.12 125 GLY B C 1
ATOM 2755 O O . GLY B 1 125 ? 5.031 9.43 2.615 1 91.12 125 GLY B O 1
ATOM 2756 N N . LEU B 1 126 ? 3.557 10.641 3.713 1 94.75 126 LEU B N 1
ATOM 2757 C CA . LEU B 1 126 ? 2.596 9.539 3.77 1 94.75 126 LEU B CA 1
ATOM 2758 C C . LEU B 1 126 ? 2.035 9.242 2.383 1 94.75 126 LEU B C 1
ATOM 2760 O O . LEU B 1 126 ? 1.779 8.078 2.053 1 94.75 126 LEU B O 1
ATOM 2764 N N . SER B 1 127 ? 1.804 10.289 1.594 1 94.19 127 SER B N 1
ATOM 2765 C CA . SER B 1 127 ? 1.336 10.086 0.226 1 94.19 127 SER B CA 1
ATOM 2766 C C . SER B 1 127 ? 2.359 9.312 -0.6 1 94.19 127 SER B C 1
ATOM 2768 O O . SER B 1 127 ? 1.996 8.422 -1.364 1 94.19 127 SER B O 1
ATOM 2770 N N . SER B 1 128 ? 3.607 9.641 -0.421 1 92.19 128 SER B N 1
ATOM 2771 C CA . SER B 1 128 ? 4.68 8.898 -1.085 1 92.19 128 SER B CA 1
ATOM 2772 C C . SER B 1 128 ? 4.672 7.43 -0.679 1 92.19 128 SER B C 1
ATOM 2774 O O . SER B 1 128 ? 4.832 6.547 -1.524 1 92.19 128 SER B O 1
ATOM 2776 N N . ARG B 1 129 ? 4.418 7.211 0.571 1 94.38 129 ARG B N 1
ATOM 2777 C CA . ARG B 1 129 ? 4.332 5.844 1.076 1 94.38 129 ARG B CA 1
ATOM 2778 C C . ARG B 1 129 ? 3.191 5.086 0.406 1 94.38 129 ARG B C 1
ATOM 2780 O O . ARG B 1 129 ? 3.344 3.916 0.047 1 94.38 129 ARG B O 1
ATOM 2787 N N . ILE B 1 130 ? 2.119 5.723 0.286 1 95 130 ILE B N 1
ATOM 2788 C CA . ILE B 1 130 ? 0.958 5.086 -0.327 1 95 130 ILE B CA 1
ATOM 2789 C C . ILE B 1 130 ? 1.286 4.688 -1.765 1 95 130 ILE B C 1
ATOM 2791 O O . ILE B 1 130 ? 1.027 3.555 -2.178 1 95 130 ILE B O 1
ATOM 2795 N N . LEU B 1 131 ? 1.892 5.559 -2.504 1 91.75 131 LEU B N 1
ATOM 2796 C CA . LEU B 1 131 ? 2.225 5.281 -3.896 1 91.75 131 LEU B CA 1
ATOM 2797 C C . LEU B 1 131 ? 3.244 4.152 -3.998 1 91.75 131 LEU B C 1
ATOM 2799 O O . LEU B 1 131 ? 3.133 3.285 -4.867 1 91.75 131 LEU B O 1
ATOM 2803 N N . GLN B 1 132 ? 4.168 4.184 -3.117 1 91.25 132 GLN B N 1
ATOM 2804 C CA . GLN B 1 132 ? 5.152 3.105 -3.086 1 91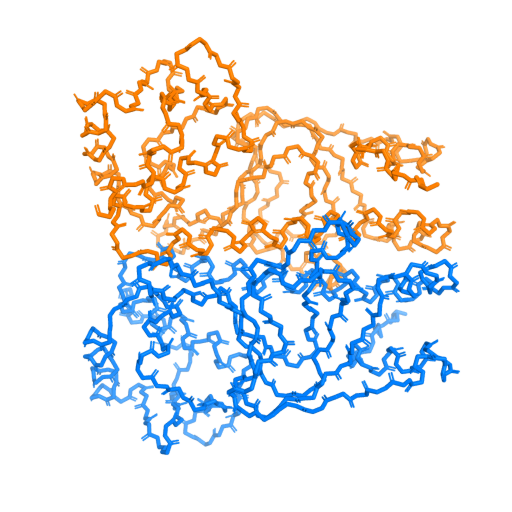.25 132 GLN B CA 1
ATOM 2805 C C . GLN B 1 132 ? 4.488 1.762 -2.799 1 91.25 132 GLN B C 1
ATOM 2807 O O . GLN B 1 132 ? 4.809 0.756 -3.438 1 91.25 132 GLN B O 1
ATOM 2812 N N . THR B 1 133 ? 3.619 1.759 -1.865 1 93.94 133 THR B N 1
ATOM 2813 C CA . THR B 1 133 ? 2.916 0.532 -1.505 1 93.94 133 THR B CA 1
ATOM 2814 C C . THR B 1 133 ? 2.037 0.053 -2.658 1 93.94 133 THR B C 1
ATOM 2816 O O . THR B 1 133 ? 1.981 -1.144 -2.945 1 93.94 133 THR B O 1
ATOM 2819 N N . GLU B 1 134 ? 1.374 0.971 -3.311 1 93.44 134 GLU B N 1
ATOM 2820 C CA . GLU B 1 134 ? 0.532 0.625 -4.453 1 93.44 134 GLU B CA 1
ATOM 2821 C C . GLU B 1 134 ? 1.361 0.045 -5.594 1 93.44 134 GLU B C 1
ATOM 2823 O O . GLU B 1 134 ? 0.916 -0.871 -6.289 1 93.44 134 GLU B O 1
ATOM 2828 N N . MET B 1 135 ? 2.531 0.505 -5.789 1 91.44 135 MET B N 1
ATOM 2829 C CA . MET B 1 135 ? 3.41 -0.039 -6.816 1 91.44 135 MET B CA 1
ATOM 2830 C C . MET B 1 135 ? 3.76 -1.494 -6.523 1 91.44 135 MET B C 1
ATOM 2832 O O . MET B 1 135 ? 3.867 -2.311 -7.438 1 91.44 135 MET B O 1
ATOM 2836 N N . MET B 1 136 ? 3.908 -1.732 -5.246 1 94.06 136 MET B N 1
ATOM 2837 C CA . MET B 1 136 ? 4.18 -3.113 -4.859 1 94.06 136 MET B CA 1
ATOM 2838 C C . MET B 1 136 ? 2.98 -4.008 -5.164 1 94.06 136 MET B C 1
ATOM 2840 O O . MET B 1 136 ? 3.146 -5.156 -5.582 1 94.06 136 MET B O 1
ATOM 2844 N N . ILE B 1 137 ? 1.828 -3.521 -4.973 1 95 137 ILE B N 1
ATOM 2845 C CA . ILE B 1 137 ? 0.618 -4.266 -5.301 1 95 137 ILE B CA 1
ATOM 2846 C C . ILE B 1 137 ? 0.596 -4.582 -6.793 1 95 137 ILE B C 1
ATOM 2848 O O . ILE B 1 137 ? 0.312 -5.715 -7.188 1 95 137 ILE B O 1
ATOM 2852 N N . GLU B 1 138 ? 0.911 -3.604 -7.551 1 92 138 GLU B N 1
ATOM 2853 C CA . GLU B 1 138 ? 0.975 -3.826 -8.992 1 92 138 GLU B CA 1
ATOM 2854 C C . GLU B 1 138 ? 1.927 -4.969 -9.336 1 92 138 GLU B C 1
ATOM 2856 O O . GLU B 1 138 ? 1.596 -5.84 -10.141 1 92 138 GLU B O 1
ATOM 2861 N N . THR B 1 139 ? 3.033 -4.945 -8.727 1 91.94 139 THR B N 1
ATOM 2862 C CA . THR B 1 139 ? 4.047 -5.973 -8.945 1 91.94 139 THR B CA 1
ATOM 2863 C C . THR B 1 139 ? 3.512 -7.352 -8.562 1 91.94 139 THR B C 1
ATOM 2865 O O . THR B 1 139 ? 3.592 -8.297 -9.352 1 91.94 139 THR B O 1
ATOM 2868 N N . LEU B 1 140 ? 2.904 -7.441 -7.43 1 94.62 140 LEU B N 1
ATOM 2869 C CA . LEU B 1 140 ? 2.475 -8.711 -6.859 1 94.62 140 LEU B CA 1
ATOM 2870 C C . LEU B 1 140 ? 1.25 -9.25 -7.594 1 94.62 140 LEU B C 1
ATOM 2872 O O . LEU B 1 140 ? 0.955 -10.445 -7.523 1 94.62 140 LEU B O 1
ATOM 2876 N N . ALA B 1 141 ? 0.579 -8.398 -8.273 1 91.62 141 ALA B N 1
ATOM 2877 C CA . ALA B 1 141 ? -0.652 -8.797 -8.953 1 91.62 141 ALA B CA 1
ATOM 2878 C C . ALA B 1 141 ? -0.354 -9.398 -10.32 1 91.62 141 ALA B C 1
ATOM 2880 O O . ALA B 1 141 ? -1.234 -9.984 -10.953 1 91.62 141 ALA B O 1
ATOM 2881 N N . HIS B 1 142 ? 0.859 -9.289 -10.758 1 88.88 142 HIS B N 1
ATOM 2882 C CA . HIS B 1 142 ? 1.221 -10 -11.977 1 88.88 142 HIS B CA 1
ATOM 2883 C C . HIS B 1 142 ? 1.129 -11.508 -11.789 1 88.88 142 HIS B C 1
ATOM 2885 O O . HIS B 1 142 ? 1.507 -12.031 -10.734 1 88.88 142 HIS B O 1
ATOM 2891 N N . ARG B 1 143 ? 0.7 -12.156 -12.844 1 85.56 143 ARG B N 1
ATOM 2892 C CA . ARG B 1 143 ? 0.524 -13.602 -12.734 1 85.56 143 ARG B CA 1
ATOM 2893 C C . ARG B 1 143 ? 1.838 -14.336 -12.992 1 85.56 143 ARG B C 1
ATOM 2895 O O . ARG B 1 143 ? 2.082 -15.406 -12.43 1 85.56 143 ARG B O 1
ATOM 2902 N N . ASP B 1 144 ? 2.602 -13.75 -13.852 1 90.06 144 ASP B N 1
ATOM 2903 C CA . ASP B 1 144 ? 3.879 -14.359 -14.203 1 90.06 144 ASP B CA 1
ATOM 2904 C C . ASP B 1 144 ? 4.977 -13.945 -13.227 1 90.06 144 ASP B C 1
ATOM 2906 O O . ASP B 1 144 ? 5.195 -12.75 -13.008 1 90.06 144 ASP B O 1
ATOM 2910 N N . MET B 1 145 ? 5.676 -14.945 -12.703 1 92.69 145 MET B N 1
ATOM 2911 C CA . MET B 1 145 ? 6.695 -14.68 -11.688 1 92.69 145 MET B CA 1
ATOM 2912 C C . MET B 1 145 ? 7.891 -13.953 -12.289 1 92.69 145 MET B C 1
ATOM 2914 O O . MET B 1 145 ? 8.57 -13.195 -11.602 1 92.69 145 MET B O 1
ATOM 2918 N N . GLY B 1 146 ? 8.141 -14.25 -13.539 1 93.81 146 GLY B N 1
ATOM 2919 C CA . GLY B 1 146 ? 9.188 -13.5 -14.219 1 93.81 146 GLY B CA 1
ATOM 2920 C C . GLY B 1 146 ? 8.898 -12.016 -14.305 1 93.81 146 GLY B C 1
ATOM 2921 O O . GLY B 1 146 ? 9.773 -11.188 -14.047 1 93.81 146 GLY B O 1
ATOM 2922 N N . ASP B 1 147 ? 7.676 -11.734 -14.594 1 91.25 147 ASP B N 1
ATOM 2923 C CA . ASP B 1 147 ? 7.238 -10.344 -14.664 1 91.25 147 ASP B CA 1
ATOM 2924 C C . ASP B 1 147 ? 7.277 -9.688 -13.281 1 91.25 147 ASP B C 1
ATOM 2926 O O . ASP B 1 147 ? 7.625 -8.516 -13.156 1 91.25 147 ASP B O 1
ATOM 2930 N N . ARG B 1 148 ? 6.91 -10.453 -12.281 1 93.75 148 ARG B N 1
ATOM 2931 C CA . ARG B 1 148 ? 6.984 -9.93 -10.914 1 93.75 148 ARG B CA 1
ATOM 2932 C C . ARG B 1 148 ? 8.414 -9.547 -10.555 1 93.75 148 ARG B C 1
ATOM 2934 O O . ARG B 1 148 ? 8.656 -8.445 -10.055 1 93.75 148 ARG B O 1
ATOM 2941 N N . LEU B 1 149 ? 9.305 -10.5 -10.867 1 96.25 149 LEU B N 1
ATOM 2942 C CA . LEU B 1 149 ? 10.703 -10.266 -10.531 1 96.25 149 LEU B CA 1
ATOM 2943 C C . LEU B 1 149 ? 11.242 -9.047 -11.273 1 96.25 149 LEU B C 1
ATOM 2945 O O . LEU B 1 149 ? 11.891 -8.188 -10.664 1 96.25 149 LEU B O 1
ATOM 2949 N N . ALA B 1 150 ? 10.945 -8.969 -12.531 1 94.62 150 ALA B N 1
ATOM 2950 C CA . ALA B 1 150 ? 11.43 -7.848 -13.336 1 94.62 150 ALA B CA 1
ATOM 2951 C C . ALA B 1 150 ? 10.898 -6.52 -12.805 1 94.62 150 ALA B C 1
ATOM 2953 O O . ALA B 1 150 ? 11.648 -5.559 -12.648 1 94.62 150 ALA B O 1
ATOM 2954 N N . SER B 1 151 ? 9.625 -6.473 -12.516 1 93.38 151 SER B N 1
ATOM 2955 C CA . SER B 1 151 ? 9.008 -5.262 -11.984 1 93.38 151 SER B CA 1
ATOM 2956 C C . SER B 1 151 ? 9.609 -4.883 -10.641 1 93.38 151 SER B C 1
ATOM 2958 O O . SER B 1 151 ? 9.859 -3.705 -10.375 1 93.38 151 SER B O 1
ATOM 2960 N N . PHE B 1 152 ? 9.828 -5.879 -9.859 1 95.62 152 PHE B N 1
ATOM 2961 C CA . PHE B 1 152 ? 10.414 -5.648 -8.547 1 95.62 152 PHE B CA 1
ATOM 2962 C C . PHE B 1 152 ? 11.812 -5.059 -8.672 1 95.62 152 PHE B C 1
ATOM 2964 O O . PHE B 1 152 ? 12.156 -4.098 -7.98 1 95.62 152 PHE B O 1
ATOM 2971 N N . LEU B 1 153 ? 12.578 -5.617 -9.523 1 96.69 153 LEU B N 1
ATOM 2972 C CA . LEU B 1 153 ? 13.93 -5.109 -9.734 1 96.69 153 LEU B CA 1
ATOM 2973 C C . LEU B 1 153 ? 13.891 -3.668 -10.227 1 96.69 153 LEU B C 1
ATOM 2975 O O . LEU B 1 153 ? 14.727 -2.852 -9.828 1 96.69 153 LEU B O 1
ATOM 2979 N N . LEU B 1 154 ? 12.961 -3.336 -11.023 1 94.56 154 LEU B N 1
ATOM 2980 C CA . LEU B 1 154 ? 12.836 -1.969 -11.523 1 94.56 154 LEU B CA 1
ATOM 2981 C C . LEU B 1 154 ? 12.484 -1.009 -10.391 1 94.56 154 LEU B C 1
ATOM 2983 O O . LEU B 1 154 ? 12.992 0.113 -10.344 1 94.56 154 LEU B O 1
ATOM 2987 N N . ILE B 1 155 ? 11.648 -1.44 -9.547 1 93.88 155 ILE B N 1
ATOM 2988 C CA . ILE B 1 155 ? 11.289 -0.634 -8.383 1 93.88 155 ILE B CA 1
ATOM 2989 C C . ILE B 1 155 ? 12.539 -0.384 -7.535 1 93.88 155 ILE B C 1
ATOM 2991 O O . ILE B 1 155 ? 12.773 0.739 -7.086 1 93.88 155 ILE B O 1
ATOM 2995 N N . LEU B 1 156 ? 13.32 -1.426 -7.344 1 95.5 156 LEU B N 1
ATOM 2996 C CA . LEU B 1 156 ? 14.523 -1.285 -6.535 1 95.5 156 LEU B CA 1
ATOM 2997 C C . LEU B 1 156 ? 15.539 -0.368 -7.219 1 95.5 156 LEU B C 1
ATOM 2999 O O . LEU B 1 156 ? 16.234 0.394 -6.555 1 95.5 156 LEU B O 1
ATOM 3003 N N . CYS B 1 157 ? 15.602 -0.463 -8.547 1 95.19 157 CYS B N 1
ATOM 3004 C CA . CYS B 1 157 ? 16.469 0.456 -9.281 1 95.19 157 CYS B CA 1
ATOM 3005 C C . CYS B 1 157 ? 16.062 1.902 -9.031 1 95.19 157 CYS B C 1
ATOM 3007 O O . CYS B 1 157 ? 16.922 2.768 -8.828 1 95.19 157 CYS B O 1
ATOM 3009 N N . ARG B 1 158 ? 14.836 2.102 -9.047 1 91.62 158 ARG B N 1
ATOM 3010 C CA . ARG B 1 158 ? 14.312 3.447 -8.836 1 91.62 158 ARG B CA 1
ATOM 3011 C C . ARG B 1 158 ? 14.617 3.945 -7.43 1 91.62 158 ARG B C 1
ATOM 3013 O O . ARG B 1 158 ? 15.047 5.086 -7.25 1 91.62 158 ARG B O 1
ATOM 3020 N N . ASP B 1 159 ? 14.461 3.127 -6.484 1 92.69 159 ASP B N 1
ATOM 3021 C CA . ASP B 1 159 ? 14.492 3.559 -5.09 1 92.69 159 ASP B CA 1
ATOM 3022 C C . ASP B 1 159 ? 15.906 3.48 -4.52 1 92.69 159 ASP B C 1
ATOM 3024 O O . ASP B 1 159 ? 16.266 4.254 -3.627 1 92.69 159 ASP B O 1
ATOM 3028 N N . PHE B 1 160 ? 16.656 2.566 -5.023 1 95.44 160 PHE B N 1
ATOM 3029 C CA . PHE B 1 160 ? 17.969 2.312 -4.426 1 95.44 160 PHE B CA 1
ATOM 3030 C C . PHE B 1 160 ? 19.047 2.271 -5.496 1 95.44 160 PHE B C 1
ATOM 3032 O O . PHE B 1 160 ? 20.172 1.825 -5.234 1 95.44 160 PHE B O 1
ATOM 3039 N N . GLY B 1 161 ? 18.719 2.631 -6.645 1 96.12 161 GLY B N 1
ATOM 3040 C CA . GLY B 1 161 ? 19.625 2.475 -7.766 1 96.12 161 GLY B CA 1
ATOM 3041 C C . GLY B 1 161 ? 20.75 3.504 -7.773 1 96.12 161 GLY B C 1
ATOM 3042 O O . GLY B 1 161 ? 20.531 4.668 -7.43 1 96.12 161 GLY B O 1
ATOM 3043 N N . VAL B 1 162 ? 21.875 3.061 -8.18 1 96.31 162 VAL B N 1
ATOM 3044 C CA . VAL B 1 162 ? 23.031 3.91 -8.461 1 96.31 162 VAL B CA 1
ATOM 3045 C C . VAL B 1 162 ? 23.453 3.746 -9.922 1 96.31 162 VAL B C 1
ATOM 3047 O O . VAL B 1 162 ? 23.875 2.666 -10.336 1 96.31 162 VAL B O 1
ATOM 3050 N N . PRO B 1 163 ? 23.281 4.801 -10.648 1 95.69 163 PRO B N 1
ATOM 3051 C CA . PRO B 1 163 ? 23.656 4.684 -12.055 1 95.69 163 PRO B CA 1
ATOM 3052 C C . PRO B 1 163 ? 25.141 4.395 -12.25 1 95.69 163 PRO B C 1
ATOM 3054 O O . PRO B 1 163 ? 25.969 4.91 -11.508 1 95.69 163 PRO B O 1
ATOM 3057 N N . GLY B 1 164 ? 25.422 3.529 -13.211 1 93.75 164 GLY B N 1
ATOM 3058 C CA . GLY B 1 164 ? 26.797 3.209 -13.594 1 93.75 164 GLY B CA 1
ATOM 3059 C C . GLY B 1 164 ? 26.984 3.062 -15.086 1 93.75 164 GLY B C 1
ATOM 3060 O O . GLY B 1 164 ? 26.062 3.334 -15.867 1 93.75 164 GLY B O 1
ATOM 3061 N N . GLN B 1 165 ? 28.156 2.625 -15.508 1 92.81 165 GLN B N 1
ATOM 3062 C CA . GLN B 1 165 ? 28.531 2.533 -16.922 1 92.81 165 GLN B CA 1
ATOM 3063 C C . GLN B 1 165 ? 27.734 1.437 -17.625 1 92.81 165 GLN B C 1
ATOM 3065 O O . GLN B 1 165 ? 27.406 1.569 -18.797 1 92.81 165 GLN B O 1
ATOM 3070 N N . VAL B 1 166 ? 27.469 0.419 -16.922 1 93.69 166 VAL B N 1
ATOM 3071 C CA . VAL B 1 166 ? 26.891 -0.748 -17.578 1 93.69 166 VAL B CA 1
ATOM 3072 C C . VAL B 1 166 ? 25.422 -0.87 -17.203 1 93.69 166 VAL B C 1
ATOM 3074 O O . VAL B 1 166 ? 24.797 -1.896 -17.469 1 93.69 166 VAL B O 1
ATOM 3077 N N . GLY B 1 167 ? 24.875 0.116 -16.469 1 95.5 167 GLY B N 1
ATOM 3078 C CA . GLY B 1 167 ? 23.484 0.068 -16.047 1 95.5 167 GLY B CA 1
ATOM 3079 C C . GLY B 1 167 ? 23.25 0.663 -14.672 1 95.5 167 GLY B C 1
ATOM 3080 O O . GLY B 1 167 ? 23.984 1.555 -14.242 1 95.5 167 GLY B O 1
ATOM 3081 N N . VAL B 1 168 ? 22.156 0.245 -14.031 1 97.31 168 VAL B N 1
ATOM 3082 C CA . VAL B 1 168 ? 21.812 0.734 -12.703 1 97.31 168 VAL B CA 1
ATOM 3083 C C . VAL B 1 168 ? 22.016 -0.373 -11.672 1 97.31 168 VAL B C 1
ATOM 3085 O O . VAL B 1 168 ? 21.453 -1.461 -11.797 1 97.31 168 VAL B O 1
ATOM 3088 N N . THR B 1 169 ? 22.875 -0.092 -10.664 1 97.62 169 THR B N 1
ATOM 3089 C CA . THR B 1 169 ? 23.141 -1.057 -9.602 1 97.62 169 THR B CA 1
ATOM 3090 C C . THR B 1 169 ? 22.25 -0.784 -8.391 1 97.62 169 THR B C 1
ATOM 3092 O O . THR B 1 169 ? 22.172 0.347 -7.91 1 97.62 169 THR B O 1
ATOM 3095 N N . ILE B 1 170 ? 21.484 -1.803 -7.992 1 97 170 ILE B N 1
ATOM 3096 C CA . ILE B 1 170 ? 20.688 -1.712 -6.77 1 97 170 ILE B CA 1
ATOM 3097 C C . ILE B 1 170 ? 21.609 -1.775 -5.555 1 97 170 ILE B C 1
ATOM 3099 O O . ILE B 1 170 ? 22.266 -2.795 -5.312 1 97 170 ILE B O 1
ATOM 3103 N N . ASP B 1 171 ? 21.672 -0.696 -4.805 1 96.19 171 ASP B N 1
ATOM 3104 C CA . ASP B 1 171 ? 22.609 -0.581 -3.686 1 96.19 171 ASP B CA 1
ATOM 3105 C C . ASP B 1 171 ? 22.047 -1.259 -2.436 1 96.19 171 ASP B C 1
ATOM 3107 O O . ASP B 1 171 ? 21.969 -0.642 -1.371 1 96.19 171 ASP B O 1
ATOM 3111 N N . LEU B 1 172 ? 21.641 -2.482 -2.566 1 95.81 172 LEU B N 1
ATOM 3112 C CA . LEU B 1 172 ? 21.203 -3.383 -1.508 1 95.81 172 LEU B CA 1
ATOM 3113 C C . LEU B 1 172 ? 21.781 -4.781 -1.701 1 95.81 172 LEU B C 1
ATOM 3115 O O . LEU B 1 172 ? 21.859 -5.273 -2.828 1 95.81 172 LEU B O 1
ATOM 3119 N N . LYS B 1 173 ? 22.219 -5.32 -0.659 1 94.88 173 LYS B N 1
ATOM 3120 C CA . LYS B 1 173 ? 22.562 -6.738 -0.681 1 94.88 173 LYS B CA 1
ATOM 3121 C C . LYS B 1 173 ? 21.328 -7.609 -0.513 1 94.88 173 LYS B C 1
ATOM 3123 O O . LYS B 1 173 ? 20.766 -7.699 0.583 1 94.88 173 LYS B O 1
ATOM 3128 N N . LEU B 1 174 ? 20.938 -8.234 -1.577 1 93.56 174 LEU B N 1
ATOM 3129 C CA . LEU B 1 174 ? 19.688 -8.992 -1.584 1 93.56 174 LEU B CA 1
ATOM 3130 C C . LEU B 1 174 ? 19.953 -10.484 -1.691 1 93.56 174 LEU B C 1
ATOM 3132 O O . LEU B 1 174 ? 20.625 -10.938 -2.629 1 93.56 174 LEU B O 1
ATOM 3136 N N . SER B 1 175 ? 19.469 -11.203 -0.733 1 93.81 175 SER B N 1
ATOM 3137 C CA . SER B 1 175 ? 19.453 -12.656 -0.899 1 93.81 175 SER B CA 1
ATOM 3138 C C . SER B 1 175 ? 18.297 -13.094 -1.788 1 93.81 175 SER B C 1
ATOM 3140 O O . SER B 1 175 ? 17.312 -12.375 -1.938 1 93.81 175 SER B O 1
ATOM 3142 N N . HIS B 1 176 ? 18.484 -14.25 -2.402 1 96.25 176 HIS B N 1
ATOM 3143 C CA . HIS B 1 176 ? 17.391 -14.812 -3.182 1 96.25 176 HIS B CA 1
ATOM 3144 C C . HIS B 1 176 ? 16.156 -15.031 -2.312 1 96.25 176 HIS B C 1
ATOM 3146 O O . HIS B 1 176 ? 15.023 -14.852 -2.775 1 96.25 176 HIS B O 1
ATOM 3152 N N . GLN B 1 177 ? 16.406 -15.305 -1.052 1 93.31 177 GLN B N 1
ATOM 3153 C CA . GLN B 1 177 ? 15.312 -15.508 -0.112 1 93.31 177 GLN B CA 1
ATOM 3154 C C . GLN B 1 177 ? 14.57 -14.195 0.15 1 93.31 177 GLN B C 1
ATOM 3156 O O . GLN B 1 177 ? 13.336 -14.172 0.186 1 93.31 177 GLN B O 1
ATOM 3161 N N . ALA B 1 178 ? 15.312 -13.18 0.325 1 93.19 178 ALA B N 1
ATOM 3162 C CA . ALA B 1 178 ? 14.695 -11.883 0.563 1 93.19 178 ALA B CA 1
ATOM 3163 C C . ALA B 1 178 ? 13.828 -11.461 -0.624 1 93.19 178 ALA B C 1
ATOM 3165 O O . ALA B 1 178 ? 12.734 -10.93 -0.444 1 93.19 178 ALA B O 1
ATOM 3166 N N . ILE B 1 179 ? 14.344 -11.719 -1.784 1 95.62 179 ILE B N 1
ATOM 3167 C CA . ILE B 1 179 ? 13.594 -11.398 -2.994 1 95.62 179 ILE B CA 1
ATOM 3168 C C . ILE B 1 179 ? 12.336 -12.25 -3.07 1 95.62 179 ILE B C 1
ATOM 3170 O O . ILE B 1 179 ? 11.242 -11.742 -3.344 1 95.62 179 ILE B O 1
ATOM 3174 N N . ALA B 1 180 ? 12.477 -13.523 -2.791 1 95 180 ALA B N 1
ATOM 3175 C CA . ALA B 1 180 ? 11.344 -14.445 -2.818 1 95 180 ALA B CA 1
ATOM 3176 C C . ALA B 1 180 ? 10.234 -13.984 -1.877 1 95 180 ALA B C 1
ATOM 3178 O O . ALA B 1 180 ? 9.062 -13.961 -2.256 1 95 180 ALA B O 1
ATOM 3179 N N . GLU B 1 181 ? 10.562 -13.516 -0.705 1 92 181 GLU B N 1
ATOM 3180 C CA . GLU B 1 181 ? 9.609 -13.047 0.297 1 92 181 GLU B CA 1
ATOM 3181 C C . GLU B 1 181 ? 8.914 -11.773 -0.164 1 92 181 GLU B C 1
ATOM 3183 O O . GLU B 1 181 ? 7.73 -11.57 0.124 1 92 181 GLU B O 1
ATOM 3188 N N . ALA B 1 182 ? 9.641 -10.992 -0.871 1 93.44 182 ALA B N 1
ATOM 3189 C CA . ALA B 1 182 ? 9.102 -9.703 -1.297 1 93.44 182 ALA B CA 1
ATOM 3190 C C . ALA B 1 182 ? 8.102 -9.875 -2.439 1 93.44 182 ALA B C 1
ATOM 3192 O O . ALA B 1 182 ? 7.129 -9.125 -2.539 1 93.44 182 ALA B O 1
ATOM 3193 N N . ILE B 1 183 ? 8.297 -10.922 -3.287 1 95 183 ILE B N 1
ATOM 3194 C CA . ILE B 1 183 ? 7.449 -10.977 -4.477 1 95 183 ILE B CA 1
ATOM 3195 C C . ILE B 1 183 ? 6.523 -12.188 -4.395 1 95 183 ILE B C 1
ATOM 3197 O O . ILE B 1 183 ? 5.902 -12.57 -5.391 1 95 183 ILE B O 1
ATOM 3201 N N . GLY B 1 184 ? 6.453 -12.789 -3.199 1 91.94 184 GLY B N 1
ATOM 3202 C CA . GLY B 1 184 ? 5.547 -13.906 -2.984 1 91.94 184 GLY B CA 1
ATOM 3203 C C . GLY B 1 184 ? 5.918 -15.141 -3.783 1 91.94 184 GLY B C 1
ATOM 3204 O O . GLY B 1 184 ? 5.07 -15.727 -4.461 1 91.94 184 GLY B O 1
ATOM 3205 N N . SER B 1 185 ? 7.094 -15.531 -3.717 1 93.75 185 SER B N 1
ATOM 3206 C CA . SER B 1 185 ? 7.641 -16.672 -4.449 1 93.75 185 SER B CA 1
ATOM 3207 C C . SER B 1 185 ? 8.492 -17.547 -3.545 1 93.75 185 SER B C 1
ATOM 3209 O O . SER B 1 185 ? 8.422 -17.453 -2.32 1 93.75 185 SER B O 1
ATOM 3211 N N . THR B 1 186 ? 9.125 -18.531 -4.188 1 93.75 186 THR B N 1
ATOM 3212 C CA . THR B 1 186 ? 10.062 -19.391 -3.465 1 93.75 186 THR B CA 1
ATOM 3213 C C . THR B 1 186 ? 11.5 -19.062 -3.855 1 93.75 186 THR B C 1
ATOM 3215 O O . THR B 1 186 ? 11.75 -18.531 -4.941 1 93.75 186 THR B O 1
ATOM 3218 N N . ARG B 1 187 ? 12.367 -19.438 -2.93 1 95.31 187 ARG B N 1
ATOM 3219 C CA . ARG B 1 187 ? 13.789 -19.234 -3.199 1 95.31 187 ARG B CA 1
ATOM 3220 C C . ARG B 1 187 ? 14.219 -19.969 -4.461 1 95.31 187 ARG B C 1
ATOM 3222 O O . ARG B 1 187 ? 14.992 -19.438 -5.262 1 95.31 187 ARG B O 1
ATOM 3229 N N . VAL B 1 188 ? 13.727 -21.141 -4.672 1 97.62 188 VAL B N 1
ATOM 3230 C CA . VAL B 1 188 ? 14.086 -21.969 -5.816 1 97.62 188 VAL B CA 1
ATOM 3231 C C . VAL B 1 188 ? 13.688 -21.266 -7.109 1 97.62 188 VAL B C 1
ATOM 3233 O O . VAL B 1 188 ? 14.492 -21.141 -8.031 1 97.62 188 VAL B O 1
ATOM 3236 N N . THR B 1 189 ? 12.492 -20.734 -7.16 1 96.69 189 THR B N 1
ATOM 3237 C CA . THR B 1 189 ? 11.984 -20.047 -8.336 1 96.69 189 THR B CA 1
ATOM 3238 C C . THR B 1 189 ? 12.789 -18.781 -8.617 1 96.69 189 THR B C 1
ATOM 3240 O O . THR B 1 189 ? 13.18 -18.531 -9.758 1 96.69 189 THR B O 1
ATOM 3243 N N . VAL B 1 190 ? 13.078 -18.016 -7.621 1 97.38 190 VAL B N 1
ATOM 3244 C CA . VAL B 1 190 ? 13.812 -16.766 -7.766 1 97.38 190 VAL B CA 1
ATOM 3245 C C . VAL B 1 190 ? 15.227 -17.047 -8.273 1 97.38 190 VAL B C 1
ATOM 3247 O O . VAL B 1 190 ? 15.734 -16.344 -9.148 1 97.38 190 VAL B O 1
ATOM 3250 N N . THR B 1 191 ? 15.836 -18.078 -7.703 1 97.94 191 THR B N 1
ATOM 3251 C CA . THR B 1 191 ? 17.172 -18.453 -8.133 1 97.94 191 THR B CA 1
ATOM 3252 C C . THR B 1 191 ? 17.188 -18.781 -9.625 1 97.94 191 THR B C 1
ATOM 3254 O O . THR B 1 191 ? 18.062 -18.328 -10.359 1 97.94 191 THR B O 1
ATOM 3257 N N . ARG B 1 192 ? 16.203 -19.5 -9.992 1 98.25 192 ARG B N 1
ATOM 3258 C CA . ARG B 1 192 ? 16.078 -19.875 -11.398 1 98.25 192 ARG B CA 1
ATOM 3259 C C . ARG B 1 192 ? 15.883 -18.641 -12.273 1 98.25 192 ARG B C 1
ATOM 3261 O O . ARG B 1 192 ? 16.562 -18.469 -13.289 1 98.25 192 ARG B O 1
ATOM 3268 N N . LEU B 1 193 ? 15 -17.812 -11.953 1 97.56 193 LEU B N 1
ATOM 3269 C CA . LEU B 1 193 ? 14.656 -16.641 -12.734 1 97.56 193 LEU B CA 1
ATOM 3270 C C . LEU B 1 193 ? 15.836 -15.672 -12.82 1 97.56 193 LEU B C 1
ATOM 3272 O O . LEU B 1 193 ? 16.094 -15.094 -13.875 1 97.56 193 LEU B O 1
ATOM 3276 N N . LEU B 1 194 ? 16.516 -15.484 -11.711 1 97.38 194 LEU B N 1
ATOM 3277 C CA . LEU B 1 194 ? 17.703 -14.641 -11.727 1 97.38 194 LEU B CA 1
ATOM 3278 C C . LEU B 1 194 ? 18.781 -15.242 -12.625 1 97.38 194 LEU B C 1
ATOM 3280 O O . LEU B 1 194 ? 19.484 -14.516 -13.32 1 97.38 194 LEU B O 1
ATOM 3284 N N . GLY B 1 195 ? 18.906 -16.531 -12.523 1 97.69 195 GLY B N 1
ATOM 3285 C CA . GLY B 1 195 ? 19.828 -17.219 -13.414 1 97.69 195 GLY B CA 1
ATOM 3286 C C . GLY B 1 195 ? 19.531 -16.984 -14.883 1 97.69 195 GLY B C 1
ATOM 3287 O O . GLY B 1 195 ? 20.422 -16.703 -15.672 1 97.69 195 GLY B O 1
ATOM 3288 N N . ASP B 1 196 ? 18.25 -17.078 -15.242 1 96.94 196 ASP B N 1
ATOM 3289 C CA . ASP B 1 196 ? 17.812 -16.828 -16.609 1 96.94 196 ASP B CA 1
ATOM 3290 C C . ASP B 1 196 ? 18.156 -15.398 -17.047 1 96.94 196 ASP B C 1
ATOM 3292 O O . ASP B 1 196 ? 18.672 -15.188 -18.141 1 96.94 196 ASP B O 1
ATOM 3296 N N . LEU B 1 197 ? 17.875 -14.445 -16.219 1 95.88 197 LEU B N 1
ATOM 3297 C CA . LEU B 1 197 ? 18.156 -13.047 -16.516 1 95.88 197 LEU B CA 1
ATOM 3298 C C . LEU B 1 197 ? 19.656 -12.82 -16.703 1 95.88 197 LEU B C 1
ATOM 3300 O O . LEU B 1 197 ? 20.062 -12.047 -17.562 1 95.88 197 LEU B O 1
ATOM 3304 N N . ARG B 1 198 ? 20.422 -13.445 -15.898 1 96.38 198 ARG B N 1
ATOM 3305 C CA . ARG B 1 198 ? 21.875 -13.344 -15.992 1 96.38 198 ARG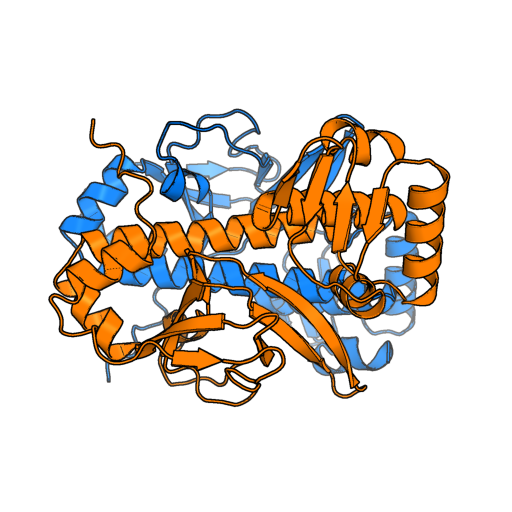 B CA 1
ATOM 3306 C C . ARG B 1 198 ? 22.391 -13.938 -17.297 1 96.38 198 ARG B C 1
ATOM 3308 O O . ARG B 1 198 ? 23.234 -13.344 -17.969 1 96.38 198 ARG B O 1
ATOM 3315 N N . GLN B 1 199 ? 21.891 -15.094 -17.641 1 96.62 199 GLN B N 1
ATOM 3316 C CA . GLN B 1 199 ? 22.297 -15.773 -18.859 1 96.62 199 GLN B CA 1
ATOM 3317 C C . GLN B 1 199 ? 21.938 -14.945 -20.094 1 96.62 199 GLN B C 1
ATOM 3319 O O . GLN B 1 199 ? 22.672 -14.93 -21.078 1 96.62 199 GLN B O 1
ATOM 3324 N N . GLU B 1 200 ? 20.859 -14.234 -20.031 1 94.81 200 GLU B N 1
ATOM 3325 C CA . GLU B 1 200 ? 20.391 -13.398 -21.125 1 94.81 200 GLU B CA 1
ATOM 3326 C C . GLU B 1 200 ? 21.125 -12.07 -21.172 1 94.81 200 GLU B C 1
ATOM 3328 O O . GLU B 1 200 ? 20.922 -11.266 -22.094 1 94.81 200 GLU B O 1
ATOM 3333 N N . GLY B 1 201 ? 21.922 -11.828 -20.172 1 94.81 201 GLY B N 1
ATOM 3334 C CA . GLY B 1 201 ? 22.719 -10.609 -20.141 1 94.81 201 GLY B CA 1
ATOM 3335 C C . GLY B 1 201 ? 21.922 -9.398 -19.688 1 94.81 201 GLY B C 1
ATOM 3336 O O . GLY B 1 201 ? 22.328 -8.258 -19.922 1 94.81 201 GLY B O 1
ATOM 3337 N N . ARG B 1 202 ? 20.812 -9.602 -19 1 95.69 202 ARG B N 1
ATOM 3338 C CA . ARG B 1 202 ? 19.953 -8.5 -18.594 1 95.69 202 ARG B CA 1
ATOM 3339 C C . ARG B 1 202 ? 20.359 -7.957 -17.219 1 95.69 202 ARG B C 1
ATOM 3341 O O . ARG B 1 202 ? 20.094 -6.801 -16.906 1 95.69 202 ARG B O 1
ATOM 3348 N N . ILE B 1 203 ? 20.969 -8.867 -16.453 1 97.5 203 ILE B N 1
ATOM 3349 C CA . ILE B 1 203 ? 21.453 -8.422 -15.156 1 97.5 203 ILE B CA 1
ATOM 3350 C C . ILE B 1 203 ? 22.812 -9.039 -14.883 1 97.5 203 ILE B C 1
ATOM 3352 O O . ILE B 1 203 ? 23.25 -9.953 -15.586 1 97.5 203 ILE B O 1
ATOM 3356 N N . SER B 1 204 ? 23.547 -8.531 -13.992 1 97.38 204 SER B N 1
ATOM 3357 C CA . SER B 1 204 ? 24.734 -9.117 -13.375 1 97.38 204 SER B CA 1
ATOM 3358 C C . SER B 1 204 ? 24.672 -9.008 -11.859 1 97.38 204 SER B C 1
ATOM 3360 O O . SER B 1 204 ? 23.969 -8.156 -11.312 1 97.38 204 SER B O 1
ATOM 3362 N N . ILE B 1 205 ? 25.281 -9.891 -11.219 1 96.12 205 ILE B N 1
ATOM 3363 C CA . ILE B 1 205 ? 25.312 -9.898 -9.758 1 96.12 205 ILE B CA 1
ATOM 3364 C C . ILE B 1 205 ? 26.766 -9.898 -9.273 1 96.12 205 ILE B C 1
ATOM 3366 O O . ILE B 1 205 ? 27.531 -10.789 -9.633 1 96.12 205 ILE B O 1
ATOM 3370 N N . THR B 1 206 ? 27.141 -8.883 -8.555 1 93.56 206 THR B N 1
ATOM 3371 C CA . THR B 1 206 ? 28.469 -8.766 -7.965 1 93.56 206 THR B CA 1
ATOM 3372 C C . THR B 1 206 ? 28.375 -8.438 -6.477 1 93.56 206 THR B C 1
ATOM 3374 O O . THR B 1 206 ? 27.734 -7.457 -6.094 1 93.56 206 THR B O 1
ATOM 3377 N N . LYS B 1 207 ? 28.953 -9.195 -5.641 1 91.69 207 LYS B N 1
ATOM 3378 C CA . LYS B 1 207 ? 28.938 -9.016 -4.191 1 91.69 207 LYS B CA 1
ATOM 3379 C C . LYS B 1 207 ? 27.516 -8.852 -3.678 1 91.69 207 LYS B C 1
ATOM 3381 O O . LYS B 1 207 ? 27.219 -7.906 -2.943 1 91.69 207 LYS B O 1
ATOM 3386 N N . LYS B 1 208 ? 26.516 -9.57 -4.133 1 90.69 208 LYS B N 1
ATOM 3387 C CA . LYS B 1 208 ? 25.125 -9.688 -3.723 1 90.69 208 LYS B CA 1
ATOM 3388 C C . LYS B 1 208 ? 24.312 -8.469 -4.164 1 90.69 208 LYS B C 1
ATOM 3390 O O . LYS B 1 208 ? 23.188 -8.273 -3.717 1 90.69 208 LYS B O 1
ATOM 3395 N N . LYS B 1 209 ? 24.984 -7.66 -4.973 1 96.31 209 LYS B N 1
ATOM 3396 C CA . LYS B 1 209 ? 24.25 -6.539 -5.547 1 96.31 209 LYS B CA 1
ATOM 3397 C C . LYS B 1 209 ? 23.906 -6.805 -7.008 1 96.31 209 LYS B C 1
ATOM 3399 O O . LYS B 1 209 ? 24.734 -7.309 -7.77 1 96.31 209 LYS B O 1
ATOM 3404 N N . ILE B 1 210 ? 22.719 -6.488 -7.352 1 97.62 210 ILE B N 1
ATOM 3405 C CA . ILE B 1 210 ? 22.219 -6.766 -8.688 1 97.62 210 ILE B CA 1
ATOM 3406 C C . ILE B 1 210 ? 22.312 -5.504 -9.547 1 97.62 210 ILE B C 1
ATOM 3408 O O . ILE B 1 210 ? 21.891 -4.426 -9.125 1 97.62 210 ILE B O 1
ATOM 3412 N N . THR B 1 211 ? 22.922 -5.617 -10.719 1 97.88 211 THR B N 1
ATOM 3413 C CA . THR B 1 211 ? 22.953 -4.551 -11.711 1 97.88 211 THR B CA 1
ATOM 3414 C C . THR B 1 211 ? 22.016 -4.863 -12.867 1 97.88 211 THR B C 1
ATOM 3416 O O . THR B 1 211 ? 22.109 -5.922 -13.484 1 97.88 211 THR B O 1
ATOM 3419 N N . VAL B 1 212 ? 21.062 -3.992 -13.086 1 97.5 212 VAL B N 1
ATOM 3420 C CA . VAL B 1 212 ? 20.172 -4.113 -14.227 1 97.5 212 VAL B CA 1
ATOM 3421 C C . VAL B 1 212 ? 20.734 -3.336 -15.414 1 97.5 212 VAL B C 1
ATOM 3423 O O . VAL B 1 212 ? 20.875 -2.113 -15.352 1 97.5 212 VAL B O 1
ATOM 3426 N N . HIS B 1 213 ? 21.031 -3.916 -16.5 1 96.5 213 HIS B N 1
ATOM 3427 C CA . HIS B 1 213 ? 21.781 -3.324 -17.594 1 96.5 213 HIS B CA 1
ATOM 3428 C C . HIS B 1 213 ? 20.906 -2.422 -18.438 1 96.5 213 HIS B C 1
ATOM 3430 O O . HIS B 1 213 ? 21.359 -1.382 -18.922 1 96.5 213 HIS B O 1
ATOM 3436 N N . ASP B 1 214 ? 19.688 -2.756 -18.672 1 90.25 214 ASP B N 1
ATOM 3437 C CA . ASP B 1 214 ? 18.734 -1.943 -19.422 1 90.25 214 ASP B CA 1
ATOM 3438 C C . ASP B 1 214 ? 17.375 -1.906 -18.734 1 90.25 214 ASP B C 1
ATOM 3440 O O . ASP B 1 214 ? 16.438 -2.586 -19.156 1 90.25 214 ASP B O 1
ATOM 3444 N N . PRO B 1 215 ? 17.25 -1.003 -17.734 1 86.38 215 PRO B N 1
ATOM 3445 C CA . PRO B 1 215 ? 16 -0.966 -16.953 1 86.38 215 PRO B CA 1
ATOM 3446 C C . PRO B 1 215 ? 14.781 -0.681 -17.828 1 86.38 215 PRO B C 1
ATOM 3448 O O . PRO B 1 215 ? 13.688 -1.171 -17.547 1 86.38 215 PRO B O 1
ATOM 3451 N N . MET B 1 216 ? 14.922 0.049 -18.891 1 78.38 216 MET B N 1
ATOM 3452 C CA . MET B 1 216 ? 13.805 0.389 -19.766 1 78.38 216 MET B CA 1
ATOM 3453 C C . MET B 1 216 ? 13.266 -0.853 -20.469 1 78.38 216 MET B C 1
ATOM 3455 O O . MET B 1 216 ? 12.07 -0.948 -20.75 1 78.38 216 MET B O 1
ATOM 3459 N N . ASN B 1 217 ? 14.102 -1.832 -20.656 1 74.06 217 ASN B N 1
ATOM 3460 C CA . ASN B 1 217 ? 13.719 -3.018 -21.422 1 74.06 217 ASN B CA 1
ATOM 3461 C C . ASN B 1 217 ? 13.578 -4.238 -20.516 1 74.06 217 ASN B C 1
ATOM 3463 O O . ASN B 1 217 ? 13.398 -5.359 -21 1 74.06 217 ASN B O 1
ATOM 3467 N N . LEU B 1 218 ? 13.742 -4.027 -19.328 1 75.88 218 LEU B N 1
ATOM 3468 C CA . LEU B 1 218 ? 13.688 -5.184 -18.438 1 75.88 218 LEU B CA 1
ATOM 3469 C C . LEU B 1 218 ? 12.273 -5.746 -18.359 1 75.88 218 LEU B C 1
ATOM 3471 O O . LEU B 1 218 ? 12.086 -6.965 -18.297 1 75.88 218 LEU B O 1
ATOM 3475 N N . SER B 1 219 ? 11.164 -4.828 -18.328 1 62.44 219 SER B N 1
ATOM 3476 C CA . SER B 1 219 ? 9.789 -5.316 -18.219 1 62.44 219 SER B CA 1
ATOM 3477 C C . SER B 1 219 ? 9.258 -5.797 -19.562 1 62.44 219 SER B C 1
ATOM 3479 O O . SER B 1 219 ? 8.25 -6.508 -19.609 1 62.44 219 SER B O 1
ATOM 3481 N N . GLN B 1 220 ? 9.797 -5.23 -20.75 1 52.56 220 GLN B N 1
ATOM 3482 C CA . GLN B 1 220 ? 9.312 -5.609 -22.078 1 52.56 220 GLN B CA 1
ATOM 3483 C C . GLN B 1 220 ? 9.422 -7.117 -22.297 1 52.56 220 GLN B C 1
ATOM 3485 O O . GLN B 1 220 ? 8.656 -7.695 -23.062 1 52.56 220 GLN B O 1
ATOM 3490 N N . GLN B 1 221 ? 10.297 -7.637 -21.703 1 43.38 221 GLN B N 1
ATOM 3491 C CA . GLN B 1 221 ? 10.523 -9.023 -22.094 1 43.38 221 GLN B CA 1
ATOM 3492 C C . GLN B 1 221 ? 9.469 -9.953 -21.5 1 43.38 221 GLN B C 1
ATOM 3494 O O . GLN B 1 221 ? 9.297 -11.078 -21.953 1 43.38 221 GLN B O 1
ATOM 3499 N N . PHE B 1 222 ? 8.953 -9.656 -20.406 1 39.84 222 PHE B N 1
ATOM 3500 C CA . PHE B 1 222 ? 8.07 -10.75 -20.031 1 39.84 222 PHE B CA 1
ATOM 3501 C C . PHE B 1 222 ? 6.68 -10.555 -20.625 1 39.84 222 PHE B C 1
ATOM 3503 O O . PHE B 1 222 ? 5.699 -11.109 -20.125 1 39.84 222 PHE B O 1
ATOM 3510 N N . THR B 1 223 ? 6.477 -9.539 -21.422 1 34.03 223 THR B N 1
ATOM 3511 C CA . THR B 1 223 ? 5.383 -9.625 -22.391 1 34.03 223 THR B CA 1
ATOM 3512 C C . THR B 1 223 ? 5.738 -10.57 -23.531 1 34.03 223 THR B C 1
ATOM 3514 O O . THR B 1 223 ? 6.898 -10.656 -23.922 1 34.03 223 THR B O 1
#

Radius of gyration: 21.8 Å; Cα contacts (8 Å, |Δi|>4): 869; chains: 2; bounding box: 56×57×50 Å

Secondary structure (DSSP, 8-state):
--------HHHHHHHHTTTTS-S-EEEE-TT-EEE-TTSB--EEEEEEES-EEEEEE-TTS-EEEEEEE-TT-EE-THHHHHTTSSB--SEEEESSSEEEEEEEHHHHHHHHHH-HHHHHHHHHHHHHHHHHHHHHHHHHH-S-HHHHHHHHHHHHHHHHEEEETTEEEE-S---HHHHHHHHT--HHHHHHHHHHHHHTTSEEEETTEEEES-HHHHTGGG-/--------HHHHHHHHTTTTS-TTEEEE-TT-EEE-TTSB--EEEEEEES-EEEEEE-TTS-EEEEEEE-TT-EE-THHHHHTTSSB--SEEEESSSEEEEEEEHHHHHHHHHH-HHHHHHHHHHHHHHHHHHHHHHHHHH-S-HHHHHHHHHHHHHHHHEEEETTEEEE-S---HHHHHHHHT--HHHHHHHHHHHHHTTSEEEETTEEEES-HHHHTGGG-

Foldseek 3Di:
DCPVPPDQLVVVVVVLCVCVLVDDFDKAAAFAWPDDFFAWLFKKKAWAAAWKWKWAADPVRAIATQDIDGHSAIDSCVCVVQVGNDTDGIIIGGNHTTIMRMDGPVVVVVSVVVDVVNVVSVVVRVVVVVVLSVLLVVLLPDPDVLLSLLSVVLSQQVRQWDADDQATKRPGQDQLCNSCSSNVHDSVVSVVSVVVCVVVVQWDADPSIIGGRDSVCSNVPVD/DCPVPPPQLVVVVCVLCVCVLVPDWDKAAAFAWPDDFFAWLFKKKAWAAAWKWKWAADPVRAIATQDIDGHSAIDSCVCVVQVGNDTDGIIIGGNHTTIMRMDTPVVVVVSVVVDVVNVVSVVVRVVVVVVLSVLLVVLLPDPDVLLSLLSVVLSQCVRQWDADDQATKRPGQDQLCNSCSSNVHDSVVSVVSVVVCVVVVQWDADPSIIGGRDSVCSNVPVD

Organism: NCBI:txid1188229